Protein AF-0000000080712758 (afdb_homodimer)

Sequence (398 aa):
MLQPRDLVLRINSHVGALSRCFSRRPADCAVGLPRFTRPEKDVVVLELGSAAGCLLLLAEQCNVDLGLSVDLKIKLNAKKYPAVLVRGSALKYDAYKTTTGFAKGSKQDMTEGDDGDDHLSGCKGRAWRPYSLQDLRLQLQNFCTERNWQKFHTPRNICLALMGETGELSELFQFKDEDTCCQGLPAWSRDDRDKLSQVMLQPRDLVLRINSHVGALSRCFSRRPADCAVGLPRFTRPEKDVVVLELGSAAGCLLLLAEQCNVDLGLSVDLKIKLNAKKYPAVLVRGSALKYDAYKTTTGFAKGSKQDMTEGDDGDDHLSGCKGRAWRPYSLQDLRLQLQNFCTERNWQKFHTPRNICLALMGETGELSELFQFKDEDTCCQGLPAWSRDDRDKLSQV

Structure (mmCIF, N/CA/C/O backbone):
data_AF-0000000080712758-model_v1
#
loop_
_entity.id
_entity.type
_entity.pdbx_description
1 polymer 'Uncharacterized protein'
#
loop_
_atom_site.group_PDB
_atom_site.id
_atom_site.type_symbol
_atom_site.label_atom_id
_atom_site.label_alt_id
_atom_site.label_comp_id
_atom_site.label_asym_id
_atom_site.label_entity_id
_atom_site.label_seq_id
_atom_site.pdbx_PDB_ins_code
_atom_site.Cartn_x
_atom_site.Cartn_y
_atom_site.Cartn_z
_atom_site.occupancy
_atom_site.B_iso_or_equiv
_atom_site.auth_seq_id
_atom_site.auth_comp_id
_atom_site.auth_asym_id
_atom_site.auth_atom_id
_atom_site.pdbx_PDB_model_num
ATOM 1 N N . MET A 1 1 ? 20.578 3.084 -15.453 1 63.75 1 MET A N 1
ATOM 2 C CA . MET A 1 1 ? 19.469 2.125 -15.43 1 63.75 1 MET A CA 1
ATOM 3 C C . MET A 1 1 ? 18.875 2.018 -14.031 1 63.75 1 MET A C 1
ATOM 5 O O . MET A 1 1 ? 19.578 2.158 -13.031 1 63.75 1 MET A O 1
ATOM 9 N N . LEU A 1 2 ? 17.547 1.959 -14 1 82.44 2 LEU A N 1
ATOM 10 C CA . LEU A 1 2 ? 16.906 1.88 -12.688 1 82.44 2 LEU A CA 1
ATOM 11 C C . LEU A 1 2 ? 17.25 0.565 -12 1 82.44 2 LEU A C 1
ATOM 13 O O . LEU A 1 2 ? 17.219 -0.497 -12.625 1 82.44 2 LEU A O 1
ATOM 17 N N . GLN A 1 3 ? 17.719 0.645 -10.867 1 87.38 3 GLN A N 1
ATOM 18 C CA . GLN A 1 3 ? 18.016 -0.527 -10.047 1 87.38 3 GLN A CA 1
ATOM 19 C C . GLN A 1 3 ? 16.734 -1.153 -9.5 1 87.38 3 GLN A C 1
ATOM 21 O O . GLN A 1 3 ? 15.688 -0.503 -9.461 1 87.38 3 GLN A O 1
ATOM 26 N N . PRO A 1 4 ? 16.844 -2.428 -9.164 1 92.5 4 PRO A N 1
ATOM 27 C CA . PRO A 1 4 ? 15.648 -3.125 -8.664 1 92.5 4 PRO A CA 1
ATOM 28 C C . PRO A 1 4 ? 14.984 -2.406 -7.492 1 92.5 4 PRO A C 1
ATOM 30 O O . PRO A 1 4 ? 13.766 -2.271 -7.461 1 92.5 4 PRO A O 1
ATOM 33 N N . ARG A 1 5 ? 15.734 -1.896 -6.66 1 91.44 5 ARG A N 1
ATOM 34 C CA . ARG A 1 5 ? 15.18 -1.23 -5.484 1 91.44 5 ARG A CA 1
ATOM 35 C C . ARG A 1 5 ? 14.422 0.033 -5.875 1 91.44 5 ARG A C 1
ATOM 37 O O . ARG A 1 5 ? 13.414 0.373 -5.258 1 91.44 5 ARG A O 1
ATOM 44 N N . ASP A 1 6 ? 14.898 0.708 -6.867 1 92.56 6 ASP A N 1
ATOM 45 C CA . ASP A 1 6 ? 14.188 1.876 -7.383 1 92.56 6 ASP A CA 1
ATOM 46 C C . ASP A 1 6 ? 12.82 1.488 -7.934 1 92.56 6 ASP A C 1
ATOM 48 O O . ASP A 1 6 ? 11.836 2.207 -7.734 1 92.56 6 ASP A O 1
ATOM 52 N N . LEU A 1 7 ? 12.875 0.413 -8.586 1 95.56 7 LEU A N 1
ATOM 53 C CA . LEU A 1 7 ? 11.648 -0.042 -9.219 1 95.56 7 LEU A CA 1
ATOM 54 C C . LEU A 1 7 ? 10.617 -0.462 -8.172 1 95.56 7 LEU A C 1
ATOM 56 O O . LEU A 1 7 ? 9.414 -0.27 -8.367 1 95.56 7 LEU A O 1
ATOM 60 N N . VAL A 1 8 ? 11.078 -1.025 -7.059 1 96.81 8 VAL A N 1
ATOM 61 C CA . VAL A 1 8 ? 10.18 -1.385 -5.969 1 96.81 8 VAL A CA 1
ATOM 62 C C . VAL A 1 8 ? 9.508 -0.128 -5.418 1 96.81 8 VAL A C 1
ATOM 64 O O . VAL A 1 8 ? 8.297 -0.108 -5.195 1 96.81 8 VAL A O 1
ATOM 67 N N . LEU A 1 9 ? 10.258 0.922 -5.23 1 96.56 9 LEU A N 1
ATOM 68 C CA . LEU A 1 9 ? 9.695 2.186 -4.766 1 96.56 9 LEU A CA 1
ATOM 69 C C . LEU A 1 9 ? 8.695 2.74 -5.781 1 96.56 9 LEU A C 1
ATOM 71 O O . LEU A 1 9 ? 7.641 3.254 -5.406 1 96.56 9 LEU A O 1
ATOM 75 N N . ARG A 1 10 ? 9.023 2.598 -7.039 1 97.19 10 ARG A N 1
ATOM 76 C CA . ARG A 1 10 ? 8.148 3.098 -8.086 1 97.19 10 ARG A CA 1
ATOM 77 C C . ARG A 1 10 ? 6.832 2.32 -8.117 1 97.19 10 ARG A C 1
ATOM 79 O O . ARG A 1 10 ? 5.762 2.908 -8.266 1 97.19 10 ARG A O 1
ATOM 86 N N . ILE A 1 11 ? 6.938 1.064 -8.016 1 98.5 11 ILE A N 1
ATOM 87 C CA . ILE A 1 11 ? 5.734 0.242 -7.965 1 98.5 11 ILE A CA 1
ATOM 88 C C . ILE A 1 11 ? 4.863 0.673 -6.785 1 98.5 11 ILE A C 1
ATOM 90 O O . ILE A 1 11 ? 3.654 0.871 -6.941 1 98.5 11 ILE A O 1
ATOM 94 N N . ASN A 1 12 ? 5.445 0.829 -5.613 1 98.44 12 ASN A N 1
ATOM 95 C CA . ASN A 1 12 ? 4.703 1.278 -4.441 1 98.44 12 ASN A CA 1
ATOM 96 C C . ASN A 1 12 ? 4.047 2.635 -4.68 1 98.44 12 ASN A C 1
ATOM 98 O O . ASN A 1 12 ? 2.943 2.891 -4.191 1 98.44 12 ASN A O 1
ATOM 102 N N . SER A 1 13 ? 4.758 3.502 -5.395 1 98.38 13 SER A N 1
ATOM 103 C CA . SER A 1 13 ? 4.195 4.809 -5.711 1 98.38 13 SER A CA 1
ATOM 104 C C . SER A 1 13 ? 2.924 4.676 -6.547 1 98.38 13 SER A C 1
ATOM 106 O O . SER A 1 13 ? 1.899 5.285 -6.23 1 98.38 13 SER A O 1
ATOM 108 N N . HIS A 1 14 ? 2.967 3.852 -7.539 1 98.62 14 HIS A N 1
ATOM 109 C CA . HIS A 1 14 ? 1.814 3.684 -8.414 1 98.62 14 HIS A CA 1
ATOM 110 C C . HIS A 1 14 ? 0.678 2.963 -7.699 1 98.62 14 HIS A C 1
ATOM 112 O O . HIS A 1 14 ? -0.492 3.316 -7.867 1 98.62 14 HIS A O 1
ATOM 118 N N . VAL A 1 15 ? 0.99 1.984 -6.949 1 98.38 15 VAL A N 1
ATOM 119 C CA . VAL A 1 15 ? -0.03 1.246 -6.211 1 98.38 15 VAL A CA 1
ATOM 120 C C . VAL A 1 15 ? -0.644 2.145 -5.141 1 98.38 15 VAL A C 1
ATOM 122 O O . VAL A 1 15 ? -1.845 2.066 -4.867 1 98.38 15 VAL A O 1
ATOM 125 N N . GLY A 1 16 ? 0.189 2.938 -4.539 1 97.94 16 GLY A N 1
ATOM 126 C CA . GLY A 1 16 ? -0.341 3.936 -3.625 1 97.94 16 GLY A CA 1
ATOM 127 C C . GLY A 1 16 ? -1.329 4.883 -4.281 1 97.94 16 GLY A C 1
ATOM 128 O O . GLY A 1 16 ? -2.373 5.195 -3.705 1 97.94 16 GLY A O 1
ATOM 129 N N . ALA A 1 17 ? -0.993 5.375 -5.441 1 97.12 17 ALA A N 1
ATOM 130 C CA . ALA A 1 17 ? -1.898 6.246 -6.188 1 97.12 17 ALA A CA 1
ATOM 131 C C . ALA A 1 17 ? -3.217 5.539 -6.488 1 97.12 17 ALA A C 1
ATOM 133 O O . ALA A 1 17 ? -4.285 6.148 -6.414 1 97.12 17 ALA A O 1
ATOM 134 N N . LEU A 1 18 ? -3.164 4.293 -6.812 1 96.44 18 LEU A N 1
ATOM 135 C CA . LEU A 1 18 ? -4.367 3.498 -7.031 1 96.44 18 LEU A CA 1
ATOM 136 C C . LEU A 1 18 ? -5.219 3.441 -5.77 1 96.44 18 LEU A C 1
ATOM 138 O O . LEU A 1 18 ? -6.438 3.617 -5.828 1 96.44 18 LEU A O 1
ATOM 142 N N . SER A 1 19 ? -4.562 3.193 -4.668 1 95.81 19 SER A N 1
ATOM 143 C CA . SER A 1 19 ? -5.273 3.082 -3.4 1 95.81 19 SER A CA 1
ATOM 144 C C . SER A 1 19 ? -5.992 4.383 -3.053 1 95.81 19 SER A C 1
ATOM 146 O O . SER A 1 19 ? -7.09 4.359 -2.49 1 95.81 19 SER A O 1
ATOM 148 N N . ARG A 1 20 ? -5.367 5.5 -3.373 1 93.06 20 ARG A N 1
ATOM 149 C CA . ARG A 1 20 ? -5.98 6.797 -3.121 1 93.06 20 ARG A CA 1
ATOM 150 C C . ARG A 1 20 ? -7.289 6.945 -3.891 1 93.06 20 ARG A C 1
ATOM 152 O O . ARG A 1 20 ? -8.242 7.547 -3.395 1 93.06 20 ARG A O 1
ATOM 159 N N . CYS A 1 21 ? -7.336 6.406 -5.059 1 91.69 21 CYS A N 1
ATOM 160 C CA . CYS A 1 21 ? -8.547 6.473 -5.863 1 91.69 21 CYS A CA 1
ATOM 161 C C . CYS A 1 21 ? -9.703 5.75 -5.176 1 91.69 21 CYS A C 1
ATOM 163 O O . CYS A 1 21 ? -10.844 6.207 -5.227 1 91.69 21 CYS A O 1
ATOM 165 N N . PHE A 1 22 ? -9.367 4.699 -4.508 1 91.38 22 PHE A N 1
ATOM 166 C CA . PHE A 1 22 ? -10.414 3.857 -3.934 1 91.38 22 PHE A CA 1
ATOM 167 C C . PHE A 1 22 ? -10.734 4.289 -2.508 1 91.38 22 PHE A C 1
ATOM 169 O O . PHE A 1 22 ? -11.797 3.971 -1.981 1 91.38 22 PHE A O 1
ATOM 176 N N . SER A 1 23 ? -9.844 5.016 -1.856 1 88.12 23 SER A N 1
ATOM 177 C CA . SER A 1 23 ? -10.039 5.387 -0.459 1 88.12 23 SER A CA 1
ATOM 178 C C . SER A 1 23 ? -11.211 6.352 -0.301 1 88.12 23 SER A C 1
ATOM 180 O O . SER A 1 23 ? -11.836 6.406 0.76 1 88.12 23 SER A O 1
ATOM 182 N N . ARG A 1 24 ? -11.578 7.039 -1.271 1 79.75 24 ARG A N 1
ATOM 183 C CA . ARG A 1 24 ? -12.602 8.07 -1.187 1 79.75 24 ARG A CA 1
ATOM 184 C C . ARG A 1 24 ? -13.922 7.586 -1.783 1 79.75 24 ARG A C 1
ATOM 186 O O . ARG A 1 24 ? -14.828 8.383 -2.037 1 79.75 24 ARG A O 1
ATOM 193 N N . ARG A 1 25 ? -14.008 6.344 -2.047 1 81 25 ARG A N 1
ATOM 194 C CA . ARG A 1 25 ? -15.18 5.793 -2.713 1 81 25 ARG A CA 1
ATOM 195 C C . ARG A 1 25 ? -15.898 4.789 -1.813 1 81 25 ARG A C 1
ATOM 197 O O . ARG A 1 25 ? -15.32 4.285 -0.852 1 81 25 ARG A O 1
ATOM 204 N N . PRO A 1 26 ? -17.172 4.613 -2.207 1 72.69 26 PRO A N 1
ATOM 205 C CA . PRO A 1 26 ? -17.922 3.623 -1.421 1 72.69 26 PRO A CA 1
ATOM 206 C C . PRO A 1 26 ? -17.25 2.25 -1.42 1 72.69 26 PRO A C 1
ATOM 208 O O . PRO A 1 26 ? -16.516 1.919 -2.348 1 72.69 26 PRO A O 1
ATOM 211 N N . ALA A 1 27 ? -17.547 1.502 -0.381 1 70.25 27 ALA A N 1
ATOM 212 C CA . ALA A 1 27 ? -16.953 0.187 -0.172 1 70.25 27 ALA A CA 1
ATOM 213 C C . ALA A 1 27 ? -17.297 -0.76 -1.319 1 70.25 27 ALA A C 1
ATOM 215 O O . ALA A 1 27 ? -16.531 -1.673 -1.629 1 70.25 27 ALA A O 1
ATOM 216 N N . ASP A 1 28 ? -18.344 -0.404 -1.941 1 74.62 28 ASP A N 1
ATOM 217 C CA . ASP A 1 28 ? -18.812 -1.323 -2.975 1 74.62 28 ASP A CA 1
ATOM 218 C C . ASP A 1 28 ? -18.422 -0.828 -4.367 1 74.62 28 ASP A C 1
ATOM 220 O O . ASP A 1 28 ? -19.281 -0.631 -5.223 1 74.62 28 ASP A O 1
ATOM 224 N N . CYS A 1 29 ? -17.25 -0.748 -4.562 1 84.06 29 CYS A N 1
ATOM 225 C CA . CYS A 1 29 ? -16.812 -0.431 -5.918 1 84.06 29 CYS A CA 1
ATOM 226 C C . CYS A 1 29 ? -17.031 -1.615 -6.852 1 84.06 29 CYS A C 1
ATOM 228 O O . CYS A 1 29 ? -16.328 -2.615 -6.773 1 84.06 29 CYS A O 1
ATOM 230 N N . ALA A 1 30 ? -17.969 -1.51 -7.715 1 88.62 30 ALA A N 1
ATOM 231 C CA . ALA A 1 30 ? -18.359 -2.59 -8.625 1 88.62 30 ALA A CA 1
ATOM 232 C C . ALA A 1 30 ? -17.375 -2.684 -9.797 1 88.62 30 ALA A C 1
ATOM 234 O O . ALA A 1 30 ? -16.719 -1.702 -10.141 1 88.62 30 ALA A O 1
ATOM 235 N N . VAL A 1 31 ? -17.328 -3.926 -10.367 1 91.69 31 VAL A N 1
ATOM 236 C CA . VAL A 1 31 ? -16.531 -4.164 -11.57 1 91.69 31 VAL A CA 1
ATOM 237 C C . VAL A 1 31 ? -16.922 -3.158 -12.656 1 91.69 31 VAL A C 1
ATOM 239 O O . VAL A 1 31 ? -18.109 -2.889 -12.859 1 91.69 31 VAL A O 1
ATOM 242 N N . GLY A 1 32 ? -15.906 -2.598 -13.227 1 92.25 32 GLY A N 1
ATOM 243 C CA . GLY A 1 32 ? -16.125 -1.585 -14.25 1 92.25 32 GLY A CA 1
ATOM 244 C C . GLY A 1 32 ? -16.156 -0.175 -13.695 1 92.25 32 GLY A C 1
ATOM 245 O O . GLY A 1 32 ? -16.156 0.798 -14.445 1 92.25 32 GLY A O 1
ATOM 246 N N . LEU A 1 33 ? -16.297 0.002 -12.484 1 93.88 33 LEU A N 1
ATOM 247 C CA . LEU A 1 33 ? -16.203 1.261 -11.758 1 93.88 33 LEU A CA 1
ATOM 248 C C . LEU A 1 33 ? -17.25 2.256 -12.25 1 93.88 33 LEU A C 1
ATOM 250 O O . LEU A 1 33 ? -16.922 3.398 -12.578 1 93.88 33 LEU A O 1
ATOM 254 N N . PRO A 1 34 ? -18.469 1.878 -12.273 1 91.69 34 PRO A N 1
ATOM 255 C CA . PRO A 1 34 ? -19.5 2.748 -12.844 1 91.69 34 PRO A CA 1
ATOM 256 C C . PRO A 1 34 ? -19.672 4.055 -12.062 1 91.69 34 PRO A C 1
ATOM 258 O O . PRO A 1 34 ? -20.156 5.047 -12.617 1 91.69 34 PRO A O 1
ATOM 261 N N . ARG A 1 35 ? -19.266 4.184 -10.836 1 87.94 35 ARG A N 1
ATOM 262 C CA . ARG A 1 35 ? -19.469 5.383 -10.023 1 87.94 35 ARG A CA 1
ATOM 263 C C . ARG A 1 35 ? -18.25 6.297 -10.102 1 87.94 35 ARG A C 1
ATOM 265 O O . ARG A 1 35 ? -18.203 7.332 -9.43 1 87.94 35 ARG A O 1
ATOM 272 N N . PHE A 1 36 ? -17.281 5.926 -10.82 1 91.38 36 PHE A N 1
ATOM 273 C CA . PHE A 1 36 ? -16.125 6.77 -11.07 1 91.38 36 PHE A CA 1
ATOM 274 C C . PHE A 1 36 ? -16.375 7.699 -12.258 1 91.38 36 PHE A C 1
ATOM 276 O O . PHE A 1 36 ? -16.969 7.285 -13.258 1 91.38 36 PHE A O 1
ATOM 283 N N . THR A 1 37 ? -15.883 8.914 -12.062 1 90.5 37 THR A N 1
ATOM 284 C CA . THR A 1 37 ? -15.906 9.828 -13.195 1 90.5 37 THR A CA 1
ATOM 285 C C . THR A 1 37 ? -14.875 9.414 -14.242 1 90.5 37 THR A C 1
ATOM 287 O O . THR A 1 37 ? -14.008 8.578 -13.969 1 90.5 37 THR A O 1
ATOM 290 N N . ARG A 1 38 ? -14.977 9.977 -15.445 1 94.31 38 ARG A N 1
ATOM 291 C CA . ARG A 1 38 ? -14.039 9.648 -16.516 1 94.31 38 ARG A CA 1
ATOM 292 C C . ARG A 1 38 ? -12.609 10 -16.109 1 94.31 38 ARG A C 1
ATOM 294 O O . ARG A 1 38 ? -11.695 9.18 -16.25 1 94.31 38 ARG A O 1
ATOM 301 N N . PRO A 1 39 ? -12.352 11.195 -15.516 1 92.25 39 PRO A N 1
ATOM 302 C CA . PRO A 1 39 ? -10.984 11.5 -15.086 1 92.25 39 PRO A CA 1
ATOM 303 C C . PRO A 1 39 ? -10.469 10.539 -14.016 1 92.25 39 PRO A C 1
ATOM 305 O O . PRO A 1 39 ? -9.297 10.172 -14.023 1 92.25 39 PRO A O 1
ATOM 308 N N . GLU A 1 40 ? -11.305 10.141 -13.164 1 90.19 40 GLU A N 1
ATOM 309 C CA . GLU A 1 40 ? -10.906 9.172 -12.141 1 90.19 40 GLU A CA 1
ATOM 310 C C . GLU A 1 40 ? -10.539 7.832 -12.766 1 90.19 40 GLU A C 1
ATOM 312 O O . GLU A 1 40 ? -9.547 7.211 -12.367 1 90.19 40 GLU A O 1
ATOM 317 N N . LYS A 1 41 ? -11.32 7.398 -13.695 1 94.81 41 LYS A N 1
ATOM 318 C CA . LYS A 1 41 ? -11.031 6.156 -14.406 1 94.81 41 LYS A CA 1
ATOM 319 C C . LYS A 1 41 ? -9.711 6.25 -15.164 1 94.81 41 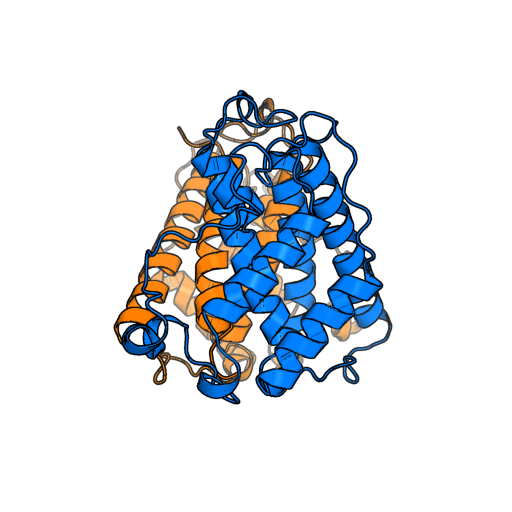LYS A C 1
ATOM 321 O O . LYS A 1 41 ? -8.945 5.281 -15.227 1 94.81 41 LYS A O 1
ATOM 326 N N . ASP A 1 42 ? -9.469 7.383 -15.719 1 96.44 42 ASP A N 1
ATOM 327 C CA . ASP A 1 42 ? -8.211 7.586 -16.422 1 96.44 42 ASP A CA 1
ATOM 328 C C . ASP A 1 42 ? -7.016 7.406 -15.492 1 96.44 42 ASP A C 1
ATOM 330 O O . ASP A 1 42 ? -6 6.82 -15.875 1 96.44 42 ASP A O 1
ATOM 334 N N . VAL A 1 43 ? -7.145 7.926 -14.305 1 95.25 43 VAL A N 1
ATOM 335 C CA . VAL A 1 43 ? -6.074 7.766 -13.32 1 95.25 43 VAL A CA 1
ATOM 336 C C . VAL A 1 43 ? -5.863 6.285 -13.023 1 95.25 43 VAL A C 1
ATOM 338 O O . VAL A 1 43 ? -4.727 5.812 -12.961 1 95.25 43 VAL A O 1
ATOM 341 N N . VAL A 1 44 ? -6.949 5.559 -12.844 1 96.62 44 VAL A N 1
ATOM 342 C CA . VAL A 1 44 ? -6.863 4.133 -12.547 1 96.62 44 VAL A CA 1
ATOM 343 C C . VAL A 1 44 ? -6.145 3.412 -13.68 1 96.62 44 VAL A C 1
ATOM 345 O O . VAL A 1 44 ? -5.23 2.617 -13.438 1 96.62 44 VAL A O 1
ATOM 348 N N . VAL A 1 45 ? -6.512 3.711 -14.914 1 97.38 45 VAL A N 1
ATOM 349 C CA . VAL A 1 45 ? -5.926 3.076 -16.094 1 97.38 45 VAL A CA 1
ATOM 350 C C . VAL A 1 45 ? -4.434 3.395 -16.156 1 97.38 45 VAL A C 1
ATOM 352 O O . VAL A 1 45 ? -3.609 2.5 -16.359 1 97.38 45 VAL A O 1
ATOM 355 N N . LEU A 1 46 ? -4.086 4.621 -15.945 1 98.06 46 LEU A N 1
ATOM 356 C CA . LEU A 1 46 ? -2.697 5.055 -16.047 1 98.06 46 LEU A CA 1
ATOM 357 C C . LEU A 1 46 ? -1.848 4.41 -14.953 1 98.06 46 LEU A C 1
ATOM 359 O O . LEU A 1 46 ? -0.739 3.939 -15.219 1 98.06 46 LEU A O 1
ATOM 363 N N . GLU A 1 47 ? -2.396 4.398 -13.758 1 98.19 47 GLU A N 1
ATOM 364 C CA . GLU A 1 47 ? -1.628 3.838 -12.648 1 98.19 47 GLU A CA 1
ATOM 365 C C . GLU A 1 47 ? -1.486 2.324 -12.781 1 98.19 47 GLU A C 1
ATOM 367 O O . GLU A 1 47 ? -0.44 1.762 -12.453 1 98.19 47 GLU A O 1
ATOM 372 N N . LEU A 1 48 ? -2.525 1.648 -13.25 1 97.94 48 LEU A N 1
ATOM 373 C CA . LEU A 1 48 ? -2.42 0.217 -13.516 1 97.94 48 LEU A CA 1
ATOM 374 C C . LEU A 1 48 ? -1.342 -0.067 -14.555 1 97.94 48 LEU A C 1
ATOM 376 O O . LEU A 1 48 ? -0.506 -0.953 -14.359 1 97.94 48 LEU A O 1
ATOM 380 N N . GLY A 1 49 ? -1.387 0.707 -15.617 1 98.31 49 GLY A N 1
ATOM 381 C CA . GLY A 1 49 ? -0.377 0.547 -16.641 1 98.31 49 GLY A CA 1
ATOM 382 C C . GLY A 1 49 ? 1.031 0.818 -16.156 1 98.31 49 GLY A C 1
ATOM 383 O O . GLY A 1 49 ? 1.961 0.074 -16.469 1 98.31 49 GLY A O 1
ATOM 384 N N . SER A 1 50 ? 1.209 1.824 -15.422 1 98.38 50 SER A N 1
ATOM 385 C CA . SER A 1 50 ? 2.521 2.191 -14.898 1 98.38 50 SER A CA 1
ATOM 386 C C . SER A 1 50 ? 3.039 1.141 -13.922 1 98.38 50 SER A C 1
ATOM 388 O O . SER A 1 50 ? 4.211 0.764 -13.977 1 98.38 50 SER A O 1
ATOM 390 N N . ALA A 1 51 ? 2.168 0.679 -13.039 1 98.12 51 ALA A N 1
ATOM 391 C CA . ALA A 1 51 ? 2.564 -0.36 -12.094 1 98.12 51 ALA A CA 1
ATOM 392 C C . ALA A 1 51 ? 2.982 -1.635 -12.82 1 98.12 51 ALA A C 1
ATOM 394 O O . ALA A 1 51 ? 4.012 -2.23 -12.5 1 98.12 51 ALA A O 1
ATOM 395 N N . ALA A 1 52 ? 2.199 -2.025 -13.82 1 98.06 52 ALA A N 1
ATOM 396 C CA . ALA A 1 52 ? 2.521 -3.215 -14.602 1 98.06 52 ALA A CA 1
ATOM 397 C C . ALA A 1 52 ? 3.842 -3.039 -15.344 1 98.06 52 ALA A C 1
ATOM 399 O O . ALA A 1 52 ? 4.648 -3.969 -15.414 1 98.06 52 ALA A O 1
ATOM 400 N N . GLY A 1 53 ? 3.982 -1.855 -15.922 1 97.88 53 GLY A N 1
ATOM 401 C CA . GLY A 1 53 ? 5.242 -1.582 -16.594 1 97.88 53 GLY A CA 1
ATOM 402 C C . GLY A 1 53 ? 6.445 -1.685 -15.672 1 97.88 53 GLY A C 1
ATOM 403 O O . GLY A 1 53 ? 7.453 -2.299 -16.031 1 97.88 53 GLY A O 1
ATOM 404 N N . CYS A 1 54 ? 6.32 -1.139 -14.516 1 97.88 54 CYS A N 1
ATOM 405 C CA . CYS A 1 54 ? 7.41 -1.214 -13.547 1 97.88 54 CYS A CA 1
ATOM 406 C C . CYS A 1 54 ? 7.66 -2.656 -13.117 1 97.88 54 CYS A C 1
ATOM 408 O O . CYS A 1 54 ? 8.805 -3.055 -12.914 1 97.88 54 CYS A O 1
ATOM 410 N N . LEU A 1 55 ? 6.637 -3.379 -12.961 1 97.44 55 LEU A N 1
ATOM 411 C CA . LEU A 1 55 ? 6.773 -4.781 -12.578 1 97.44 55 LEU A CA 1
ATOM 412 C C . LEU A 1 55 ? 7.523 -5.562 -13.656 1 97.44 55 LEU A C 1
ATOM 414 O O . LEU A 1 55 ? 8.375 -6.398 -13.336 1 97.44 55 LEU A O 1
ATOM 418 N N . LEU A 1 56 ? 7.207 -5.293 -14.875 1 95.88 56 LEU A N 1
ATOM 419 C CA . LEU A 1 56 ? 7.895 -5.953 -15.984 1 95.88 56 LEU A CA 1
ATOM 420 C C . LEU A 1 56 ? 9.383 -5.609 -15.977 1 95.88 56 LEU A C 1
ATOM 422 O O . LEU A 1 56 ? 10.227 -6.484 -16.172 1 95.88 56 LEU A O 1
ATOM 426 N N . LEU A 1 57 ? 9.656 -4.348 -15.766 1 95.75 57 LEU A N 1
ATOM 427 C CA . LEU A 1 57 ? 11.055 -3.922 -15.695 1 95.75 57 LEU A CA 1
ATOM 428 C C . LEU A 1 57 ? 11.758 -4.566 -14.508 1 95.75 57 LEU A C 1
ATOM 430 O O . LEU A 1 57 ? 12.906 -4.996 -14.625 1 95.75 57 LEU A O 1
ATOM 434 N N . LEU A 1 58 ? 11.07 -4.652 -13.406 1 95.56 58 LEU A N 1
ATOM 435 C CA . LEU A 1 58 ? 11.656 -5.281 -12.227 1 95.56 58 LEU A CA 1
ATOM 436 C C . LEU A 1 58 ? 11.977 -6.75 -12.5 1 95.56 58 LEU A C 1
ATOM 438 O O . LEU A 1 58 ? 13.055 -7.227 -12.148 1 95.56 58 LEU A O 1
ATOM 442 N N . ALA A 1 59 ? 10.992 -7.406 -13.055 1 93.56 59 ALA A N 1
ATOM 443 C CA . ALA A 1 59 ? 11.211 -8.812 -13.383 1 93.56 59 ALA A CA 1
ATOM 444 C C . ALA A 1 59 ? 12.43 -8.977 -14.281 1 93.56 59 ALA A C 1
ATOM 446 O O . ALA A 1 59 ? 13.242 -9.883 -14.07 1 93.56 59 ALA A O 1
ATOM 447 N N . GLU A 1 60 ? 12.531 -8.117 -15.234 1 91.38 60 GLU A N 1
ATOM 448 C CA . GLU A 1 60 ? 13.688 -8.148 -16.125 1 91.38 60 GLU A CA 1
ATOM 449 C C . GLU A 1 60 ? 14.984 -7.934 -15.359 1 91.38 60 GLU A C 1
ATOM 451 O O . GLU A 1 60 ? 15.953 -8.68 -15.539 1 91.38 60 GLU A O 1
ATOM 456 N N . GLN A 1 61 ? 14.992 -6.961 -14.516 1 91.31 61 GLN A N 1
ATOM 457 C CA . GLN A 1 61 ? 16.188 -6.629 -13.758 1 91.31 61 GLN A CA 1
ATOM 458 C C . GLN A 1 61 ? 16.547 -7.738 -12.773 1 91.31 61 GLN A C 1
ATOM 460 O O . GLN A 1 61 ? 17.719 -7.926 -12.445 1 91.31 61 GLN A O 1
ATOM 465 N N . CYS A 1 62 ? 15.617 -8.5 -12.375 1 91.06 62 CYS A N 1
ATOM 466 C CA . CYS A 1 62 ? 15.836 -9.531 -11.367 1 91.06 62 CYS A CA 1
ATOM 467 C C . CYS A 1 62 ? 16 -10.898 -12.023 1 91.06 62 CYS A C 1
ATOM 469 O O . CYS A 1 62 ? 16.219 -11.898 -11.336 1 91.06 62 CYS A O 1
ATOM 471 N N . ASN A 1 63 ? 15.867 -10.945 -13.297 1 88.62 63 ASN A N 1
ATOM 472 C CA . ASN A 1 63 ? 15.953 -12.195 -14.047 1 88.62 63 ASN A CA 1
ATOM 473 C C . ASN A 1 63 ? 14.859 -13.18 -13.633 1 88.62 63 ASN A C 1
ATOM 475 O O . ASN A 1 63 ? 15.148 -14.344 -13.352 1 88.62 63 ASN A O 1
ATOM 479 N N . VAL A 1 64 ? 13.727 -12.695 -13.594 1 90.19 64 VAL A N 1
ATOM 480 C CA . VAL A 1 64 ? 12.547 -13.5 -13.281 1 90.19 64 VAL A CA 1
ATOM 481 C C . VAL A 1 64 ? 11.633 -13.562 -14.508 1 90.19 64 VAL A C 1
ATOM 483 O O . VAL A 1 64 ? 11.258 -12.523 -15.062 1 90.19 64 VAL A O 1
ATOM 486 N N . ASP A 1 65 ? 11.391 -14.703 -14.945 1 89.81 65 ASP A N 1
ATOM 487 C CA . ASP A 1 65 ? 10.359 -14.898 -15.953 1 89.81 65 ASP A CA 1
ATOM 488 C C . ASP A 1 65 ? 8.969 -14.703 -15.359 1 89.81 65 ASP A C 1
ATOM 490 O O . ASP A 1 65 ? 8.43 -15.609 -14.711 1 89.81 65 ASP A O 1
ATOM 494 N N . LEU A 1 66 ? 8.398 -13.586 -15.648 1 92.44 66 LEU A N 1
ATOM 495 C CA . LEU A 1 66 ? 7.176 -13.18 -14.969 1 92.44 66 LEU A CA 1
ATOM 496 C C . LEU A 1 66 ? 6.004 -14.07 -15.375 1 92.44 66 LEU A C 1
ATOM 498 O O . LEU A 1 66 ? 5.188 -14.445 -14.531 1 92.44 66 LEU A O 1
ATOM 502 N N . GLY A 1 67 ? 5.883 -14.375 -16.688 1 92.19 67 GLY A N 1
ATOM 503 C CA . GLY A 1 67 ? 4.816 -15.266 -17.109 1 92.19 67 GLY A CA 1
ATOM 504 C C . GLY A 1 67 ? 4.867 -16.625 -16.453 1 92.19 67 GLY A C 1
ATOM 505 O O . GLY A 1 67 ? 3.84 -17.141 -16 1 92.19 67 GLY A O 1
ATOM 506 N N . LEU A 1 68 ? 6.023 -17.156 -16.391 1 90.12 68 LEU A N 1
ATOM 507 C CA . LEU A 1 68 ? 6.207 -18.438 -15.727 1 90.12 68 LEU A CA 1
ATOM 508 C C . LEU A 1 68 ? 5.859 -18.344 -14.25 1 90.12 68 LEU A C 1
ATOM 510 O O . LEU A 1 68 ? 5.223 -19.234 -13.695 1 90.12 68 LEU A O 1
ATOM 514 N N . SER A 1 69 ? 6.309 -17.281 -13.641 1 92.38 69 SER A N 1
ATOM 515 C CA . SER A 1 69 ? 6.035 -17.078 -12.219 1 92.38 69 SER A CA 1
ATOM 516 C C . SER A 1 69 ? 4.535 -17.062 -11.945 1 92.38 69 SER A C 1
ATOM 518 O O . SER A 1 69 ? 4.066 -17.688 -10.992 1 92.38 69 SER A O 1
ATOM 520 N N . VAL A 1 70 ? 3.752 -16.359 -12.703 1 94.25 70 VAL A N 1
ATOM 521 C CA . VAL A 1 70 ? 2.307 -16.266 -12.531 1 94.25 70 VAL A CA 1
ATOM 522 C C . VAL A 1 70 ? 1.671 -17.641 -12.734 1 94.25 70 VAL A C 1
ATOM 524 O O . VAL A 1 70 ? 0.837 -18.062 -11.93 1 94.25 70 VAL A O 1
ATOM 527 N N . ASP A 1 71 ? 2.104 -18.281 -13.773 1 92.31 71 ASP A N 1
ATOM 528 C CA . ASP A 1 71 ? 1.562 -19.594 -14.086 1 92.31 71 ASP A CA 1
ATOM 529 C C . ASP A 1 71 ? 1.791 -20.562 -12.922 1 92.31 71 ASP A C 1
ATOM 531 O O . ASP A 1 71 ? 0.859 -21.234 -12.477 1 92.31 71 ASP A O 1
ATOM 535 N N . LEU A 1 72 ? 3.016 -20.609 -12.477 1 90.69 72 LEU A N 1
ATOM 536 C CA . LEU A 1 72 ? 3.363 -21.531 -11.391 1 90.69 72 LEU A CA 1
ATOM 537 C C . LEU A 1 72 ? 2.635 -21.141 -10.109 1 90.69 72 LEU A C 1
ATOM 539 O O . LEU A 1 72 ? 2.248 -22.016 -9.328 1 90.69 72 LEU A O 1
ATOM 543 N N . LYS A 1 73 ? 2.428 -19.875 -9.898 1 93.56 73 LYS A N 1
ATOM 544 C CA . LYS A 1 73 ? 1.694 -19.453 -8.711 1 93.56 73 LYS A CA 1
ATOM 545 C C . LYS A 1 73 ? 0.238 -19.891 -8.766 1 93.56 73 LYS A C 1
ATOM 547 O O . LYS A 1 73 ? -0.331 -20.312 -7.754 1 93.56 73 LYS A O 1
ATOM 552 N N . ILE A 1 74 ? -0.375 -19.75 -9.891 1 94.56 74 ILE A N 1
ATOM 553 C CA . ILE A 1 74 ? -1.751 -20.203 -10.07 1 94.56 74 ILE A CA 1
ATOM 554 C C . ILE A 1 74 ? -1.845 -21.703 -9.781 1 94.56 74 ILE A C 1
ATOM 556 O O . ILE A 1 74 ? -2.75 -22.141 -9.07 1 94.56 74 ILE A O 1
ATOM 560 N N . LYS A 1 75 ? -0.891 -22.453 -10.305 1 92.94 75 LYS A N 1
ATOM 561 C CA . LYS A 1 75 ? -0.871 -23.891 -10.086 1 92.94 75 LYS A CA 1
ATOM 562 C C . LYS A 1 75 ? -0.667 -24.234 -8.617 1 92.94 75 LYS A C 1
ATOM 564 O O . LYS A 1 75 ? -1.326 -25.125 -8.078 1 92.94 75 LYS A O 1
ATOM 569 N N . LEU A 1 76 ? 0.222 -23.562 -8 1 92.44 76 LEU A N 1
ATOM 570 C CA . LEU A 1 76 ? 0.445 -23.766 -6.574 1 92.44 76 LEU A CA 1
ATOM 571 C C . LEU A 1 76 ? -0.817 -23.453 -5.781 1 92.44 76 LEU A C 1
ATOM 573 O O . LEU A 1 76 ? -1.196 -24.203 -4.883 1 92.44 76 LEU A O 1
ATOM 577 N N . ASN A 1 77 ? -1.491 -22.328 -6.086 1 94.56 77 ASN A N 1
ATOM 578 C CA . ASN A 1 77 ? -2.715 -21.953 -5.391 1 94.56 77 ASN A CA 1
ATOM 579 C C . ASN A 1 77 ? -3.83 -22.969 -5.621 1 94.56 77 ASN A C 1
ATOM 581 O O . ASN A 1 77 ? -4.66 -23.188 -4.738 1 94.56 77 ASN A O 1
ATOM 585 N N . ALA A 1 78 ? -3.801 -23.531 -6.781 1 95.19 78 ALA A N 1
ATOM 586 C CA . ALA A 1 78 ? -4.801 -24.562 -7.055 1 95.19 78 ALA A CA 1
ATOM 587 C C . ALA A 1 78 ? -4.641 -25.75 -6.105 1 95.19 78 ALA A C 1
ATOM 589 O O . ALA A 1 78 ? -5.625 -26.391 -5.723 1 95.19 78 ALA A O 1
ATOM 590 N N . LYS A 1 79 ? -3.42 -26 -5.734 1 93.62 79 LYS A N 1
ATOM 591 C CA . LYS A 1 79 ? -3.158 -27.062 -4.773 1 93.62 79 LYS A CA 1
ATOM 592 C C . LYS A 1 79 ? -3.561 -26.641 -3.361 1 93.62 79 LYS A C 1
ATOM 594 O O . LYS A 1 79 ? -4.117 -27.438 -2.605 1 93.62 79 LYS A O 1
ATOM 599 N N . LYS A 1 80 ? -3.348 -25.438 -3.037 1 93.81 80 LYS A N 1
ATOM 600 C CA . LYS A 1 80 ? -3.678 -24.906 -1.72 1 93.81 80 LYS A CA 1
ATOM 601 C C . LYS A 1 80 ? -5.188 -24.75 -1.552 1 93.81 80 LYS A C 1
ATOM 603 O O . LYS A 1 80 ? -5.711 -24.906 -0.446 1 93.81 80 LYS A O 1
ATOM 608 N N . TYR A 1 81 ? -5.809 -24.406 -2.664 1 96.19 81 TYR A N 1
ATOM 609 C CA . TYR A 1 81 ? -7.234 -24.094 -2.668 1 96.19 81 TYR A CA 1
ATOM 610 C C . TYR A 1 81 ? -7.977 -24.938 -3.691 1 96.19 81 TYR A C 1
ATOM 612 O O . TYR A 1 81 ? -8.523 -24.422 -4.664 1 96.19 81 TYR A O 1
ATOM 620 N N . PRO A 1 82 ? -8.141 -26.156 -3.389 1 96.88 82 PRO A N 1
ATOM 621 C CA . PRO A 1 82 ? -8.906 -26.984 -4.316 1 96.88 82 PRO A CA 1
ATOM 622 C C . PRO A 1 82 ? -10.352 -26.5 -4.469 1 96.88 82 PRO A C 1
ATOM 624 O O . PRO A 1 82 ? -11.039 -26.281 -3.473 1 96.88 82 PRO A O 1
ATOM 627 N N . ALA A 1 83 ? -10.758 -26.438 -5.715 1 97 83 ALA A N 1
ATOM 628 C CA . ALA A 1 83 ? -12.047 -25.828 -6.031 1 97 83 ALA A CA 1
ATOM 629 C C . ALA A 1 83 ? -13.18 -26.516 -5.273 1 97 83 ALA A C 1
ATOM 631 O O . ALA A 1 83 ? -14.062 -25.859 -4.73 1 97 83 ALA A O 1
ATOM 632 N N . VAL A 1 84 ? -13.133 -27.781 -5.191 1 96.19 84 VAL A N 1
ATOM 633 C CA . VAL A 1 84 ? -14.211 -28.562 -4.594 1 96.19 84 VAL A CA 1
ATOM 634 C C . VAL A 1 84 ? -14.297 -28.266 -3.1 1 96.19 84 VAL A C 1
ATOM 636 O O . VAL A 1 84 ? -15.383 -28.266 -2.521 1 96.19 84 VAL A O 1
ATOM 639 N N . LEU A 1 85 ? -13.195 -27.906 -2.582 1 95.81 85 LEU A N 1
ATOM 640 C CA . LEU A 1 85 ? -13.109 -27.734 -1.135 1 95.81 85 LEU A CA 1
ATOM 641 C C . LEU A 1 85 ? -13.453 -26.312 -0.735 1 95.81 85 LEU A C 1
ATOM 643 O O . LEU A 1 85 ? -14.031 -26.078 0.328 1 95.81 85 LEU A O 1
ATOM 647 N N . VAL A 1 86 ? -13.148 -25.312 -1.553 1 96.06 86 VAL A N 1
ATOM 648 C CA . VAL A 1 86 ? -13.117 -23.953 -1.052 1 96.06 86 VAL A CA 1
ATOM 649 C C . VAL A 1 86 ? -14.203 -23.125 -1.736 1 96.06 86 VAL A C 1
ATOM 651 O O . VAL A 1 86 ? -14.297 -21.906 -1.525 1 96.06 86 VAL A O 1
ATOM 654 N N . ARG A 1 87 ? -14.984 -23.766 -2.518 1 95.38 87 ARG A N 1
ATOM 655 C CA . ARG A 1 87 ? -15.953 -23.047 -3.34 1 95.38 87 ARG A CA 1
ATOM 656 C C . ARG A 1 87 ? -16.812 -22.109 -2.488 1 95.38 87 ARG A C 1
ATOM 658 O O . ARG A 1 87 ? -17.469 -22.547 -1.548 1 95.38 87 ARG A O 1
ATOM 665 N N . GLY A 1 88 ? -16.734 -20.781 -2.766 1 93 88 GLY A N 1
ATOM 666 C CA . GLY A 1 88 ? -17.562 -19.766 -2.139 1 93 88 GLY A CA 1
ATOM 667 C C . GLY A 1 88 ? -17.062 -19.344 -0.767 1 93 88 GLY A C 1
ATOM 668 O O . GLY A 1 88 ? -17.719 -18.578 -0.065 1 93 88 GLY A O 1
ATOM 669 N N . SER A 1 89 ? -15.906 -19.891 -0.455 1 91.69 89 SER A N 1
ATOM 670 C CA . SER A 1 89 ? -15.375 -19.578 0.867 1 91.69 89 SER A CA 1
ATOM 671 C C . SER A 1 89 ? -14.164 -18.656 0.773 1 91.69 89 SER A C 1
ATOM 673 O O . SER A 1 89 ? -13.328 -18.812 -0.127 1 91.69 89 SER A O 1
ATOM 675 N N . ALA A 1 90 ? -14.047 -17.781 1.703 1 86.94 90 ALA A N 1
ATOM 676 C CA . ALA A 1 90 ? -12.93 -16.844 1.72 1 86.94 90 ALA A CA 1
ATOM 677 C C . ALA A 1 90 ? -11.867 -17.266 2.727 1 86.94 90 ALA A C 1
ATOM 679 O O . ALA A 1 90 ? -10.938 -16.516 3.021 1 86.94 90 ALA A O 1
ATOM 680 N N . LEU A 1 91 ? -11.984 -18.438 3.26 1 87.69 91 LEU A N 1
ATOM 681 C CA . LEU A 1 91 ? -11.047 -18.891 4.277 1 87.69 91 LEU A CA 1
ATOM 682 C C . LEU A 1 91 ? -9.672 -19.141 3.672 1 87.69 91 LEU A C 1
ATOM 684 O O . LEU A 1 91 ? -9.555 -19.562 2.521 1 87.69 91 LEU A O 1
ATOM 688 N N . LYS A 1 92 ? -8.672 -18.938 4.488 1 88.31 92 LYS A N 1
ATOM 689 C CA . LYS A 1 92 ? -7.301 -19.156 4.051 1 88.31 92 LYS A CA 1
ATOM 690 C C . LYS A 1 92 ? -6.973 -20.656 4.012 1 88.31 92 LYS A C 1
ATOM 692 O O . LYS A 1 92 ? -7.629 -21.453 4.68 1 88.31 92 LYS A O 1
ATOM 697 N N . TYR A 1 93 ? -5.934 -20.906 3.316 1 91.62 93 TYR A N 1
ATOM 698 C CA . TYR A 1 93 ? -5.594 -22.281 2.998 1 91.62 93 TYR A CA 1
ATOM 699 C C . TYR A 1 93 ? -5.352 -23.094 4.266 1 91.62 93 TYR A C 1
ATOM 701 O O . TYR A 1 93 ? -5.578 -24.312 4.293 1 91.62 93 TYR A O 1
ATOM 709 N N . ASP A 1 94 ? -4.91 -22.406 5.348 1 89.75 94 ASP A N 1
ATOM 710 C CA . ASP A 1 94 ? -4.582 -23.156 6.559 1 89.75 94 ASP A CA 1
ATOM 711 C C . ASP A 1 94 ? -5.84 -23.688 7.238 1 89.75 94 ASP A C 1
ATOM 713 O O . ASP A 1 94 ? -5.766 -24.562 8.094 1 89.75 94 ASP A O 1
ATOM 717 N N . ALA A 1 95 ? -6.934 -23.203 6.867 1 90.81 95 ALA A N 1
ATOM 718 C CA . ALA A 1 95 ? -8.203 -23.75 7.348 1 90.81 95 ALA A CA 1
ATOM 719 C C . ALA A 1 95 ? -8.453 -25.141 6.781 1 90.81 95 ALA A C 1
ATOM 721 O O . ALA A 1 95 ? -9.273 -25.906 7.312 1 90.81 95 ALA A O 1
ATOM 722 N N . TYR A 1 96 ? -7.746 -25.5 5.766 1 93.44 96 TYR A N 1
ATOM 723 C CA . TYR A 1 96 ? -7.953 -26.766 5.074 1 93.44 96 TYR A CA 1
ATOM 724 C C . TYR A 1 96 ? -6.738 -27.672 5.219 1 93.44 96 TYR A C 1
ATOM 726 O O . TYR A 1 96 ? -6.531 -28.562 4.402 1 93.44 96 TYR A O 1
ATOM 734 N N . LYS A 1 97 ? -5.938 -27.406 6.164 1 92.94 97 LYS A N 1
ATOM 735 C CA . LYS A 1 97 ? -4.637 -28.047 6.293 1 92.94 97 LYS A CA 1
ATOM 736 C C . LYS A 1 97 ? -4.789 -29.562 6.453 1 92.94 97 LYS A C 1
ATOM 738 O O . LYS A 1 97 ? -3.924 -30.328 6.023 1 92.94 97 LYS A O 1
ATOM 743 N N . THR A 1 98 ? -5.828 -30 7.055 1 93.81 98 THR A N 1
ATOM 744 C CA . THR A 1 98 ? -6.031 -31.422 7.273 1 93.81 98 THR A CA 1
ATOM 745 C C . THR A 1 98 ? -6.223 -32.156 5.945 1 93.81 98 THR A C 1
ATOM 747 O O . THR A 1 98 ? -5.762 -33.281 5.777 1 93.81 98 THR A O 1
ATOM 750 N N . THR A 1 99 ? -6.801 -31.453 5.012 1 94 99 THR A N 1
ATOM 751 C CA . THR A 1 99 ? -7.098 -32.062 3.725 1 94 99 THR A CA 1
ATOM 752 C C . THR A 1 99 ? -5.98 -31.797 2.723 1 94 99 THR A C 1
ATOM 754 O O . THR A 1 99 ? -5.574 -32.688 1.979 1 94 99 THR A O 1
ATOM 757 N N . THR A 1 100 ? -5.383 -30.625 2.662 1 93.69 100 THR A N 1
ATOM 758 C CA . THR A 1 100 ? -4.461 -30.203 1.607 1 93.69 100 THR A CA 1
ATOM 759 C C . THR A 1 100 ? -3.014 -30.391 2.055 1 93.69 100 THR A C 1
ATOM 761 O O . THR A 1 100 ? -2.105 -30.453 1.224 1 93.69 100 THR A O 1
ATOM 764 N N . GLY A 1 101 ? -2.82 -30.359 3.367 1 92.38 101 GLY A N 1
ATOM 765 C CA . GLY A 1 101 ? -1.471 -30.453 3.9 1 92.38 101 GLY A CA 1
ATOM 766 C C . GLY A 1 101 ? -0.743 -29.125 3.938 1 92.38 101 GLY A C 1
ATOM 767 O O . GLY A 1 101 ? 0.401 -29.047 4.391 1 92.38 101 GLY A O 1
ATOM 768 N N . PHE A 1 102 ? -1.338 -28.094 3.447 1 90.62 102 PHE A N 1
ATOM 769 C CA . PHE A 1 102 ? -0.723 -26.766 3.461 1 90.62 102 PHE A CA 1
ATOM 770 C C . PHE A 1 102 ? -1.057 -26.031 4.75 1 90.62 102 PHE A C 1
ATOM 772 O O . PHE A 1 102 ? -2.223 -25.734 5.02 1 90.62 102 PHE A O 1
ATOM 779 N N . ALA A 1 103 ? 0.013 -25.797 5.48 1 88 103 ALA A N 1
ATOM 780 C CA . ALA A 1 103 ? -0.144 -25.062 6.734 1 88 103 ALA A CA 1
ATOM 781 C C . ALA A 1 103 ? 0.61 -23.734 6.695 1 88 103 ALA A C 1
ATOM 783 O O . ALA A 1 103 ? 1.377 -23.484 5.762 1 88 103 ALA A O 1
ATOM 784 N N . LYS A 1 104 ? 0.333 -23.031 7.727 1 80.56 104 LYS A N 1
ATOM 785 C CA . LYS A 1 104 ? 1.083 -21.781 7.832 1 80.56 104 LYS A CA 1
ATOM 786 C C . LYS A 1 104 ? 2.582 -22.047 7.938 1 80.56 104 LYS A C 1
ATOM 788 O O . LYS A 1 104 ? 3.01 -22.906 8.703 1 80.56 104 LYS A O 1
ATOM 793 N N . GLY A 1 105 ? 3.307 -21.422 7.07 1 77.19 105 GLY A N 1
ATOM 794 C CA . GLY A 1 105 ? 4.746 -21.594 7.137 1 77.19 105 GLY A CA 1
ATOM 795 C C . GLY A 1 105 ? 5.25 -22.719 6.254 1 77.19 105 GLY A C 1
ATOM 796 O O . GLY A 1 105 ? 6.457 -22.938 6.141 1 77.19 105 GLY A O 1
ATOM 797 N N . SER A 1 106 ? 4.375 -23.359 5.621 1 77.5 106 SER A N 1
ATOM 798 C CA . SER A 1 106 ? 4.793 -24.422 4.711 1 77.5 106 SER A CA 1
ATOM 799 C C . SER A 1 106 ? 5.637 -23.875 3.566 1 77.5 106 SER A C 1
ATOM 801 O O . SER A 1 106 ? 5.406 -22.75 3.104 1 77.5 106 SER A O 1
ATOM 803 N N . LYS A 1 107 ? 6.695 -24.797 3.297 1 74.62 107 LYS A N 1
ATOM 804 C CA . LYS A 1 107 ? 7.488 -24.438 2.121 1 74.62 107 LYS A CA 1
ATOM 805 C C . LYS A 1 107 ? 6.633 -24.453 0.857 1 74.62 107 LYS A C 1
ATOM 807 O O . LYS A 1 107 ? 5.879 -25.406 0.628 1 74.62 107 LYS A O 1
ATOM 812 N N . GLN A 1 108 ? 6.602 -23.281 0.145 1 75.56 108 GLN A N 1
ATOM 813 C CA . GLN A 1 108 ? 5.84 -23.156 -1.094 1 75.56 108 GLN A CA 1
ATOM 814 C C . GLN A 1 108 ? 6.754 -23.25 -2.312 1 75.56 108 GLN A C 1
ATOM 816 O O . GLN A 1 108 ? 7.332 -22.25 -2.736 1 75.56 108 GLN A O 1
ATOM 821 N N . ASP A 1 109 ? 6.93 -24.453 -2.818 1 69.69 109 ASP A N 1
ATOM 822 C CA . ASP A 1 109 ? 7.836 -24.703 -3.936 1 69.69 109 ASP A CA 1
ATOM 823 C C . ASP A 1 109 ? 7.141 -24.469 -5.273 1 69.69 109 ASP A C 1
ATOM 825 O O . ASP A 1 109 ? 6.059 -25 -5.523 1 69.69 109 ASP A O 1
ATOM 829 N N . MET A 1 110 ? 7.613 -23.5 -6.004 1 72.38 110 MET A N 1
ATOM 830 C CA . MET A 1 110 ? 7.117 -23.219 -7.348 1 72.38 110 MET A CA 1
ATOM 831 C C . MET A 1 110 ? 8.039 -23.828 -8.398 1 72.38 110 MET A C 1
ATOM 833 O O . MET A 1 110 ? 8.578 -23.109 -9.25 1 72.38 110 MET A O 1
ATOM 837 N N . THR A 1 111 ? 8.617 -24.969 -8.32 1 62.75 111 THR A N 1
ATOM 838 C CA . THR A 1 111 ? 9.516 -25.562 -9.312 1 62.75 111 THR A CA 1
ATOM 839 C C . THR A 1 111 ? 8.742 -26.484 -10.258 1 62.75 111 THR A C 1
ATOM 841 O O 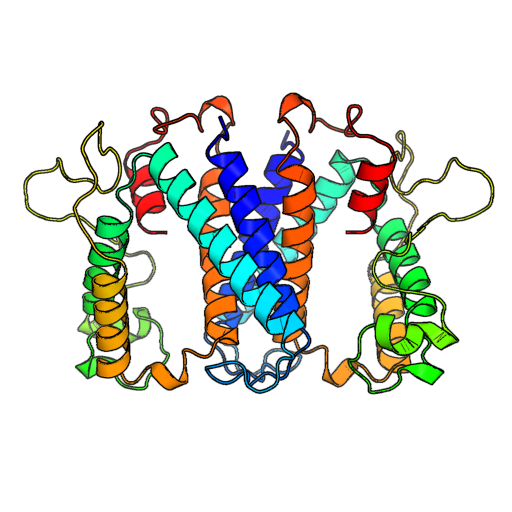. THR A 1 111 ? 7.73 -27.078 -9.875 1 62.75 111 THR A O 1
ATOM 844 N N . GLU A 1 112 ? 8.992 -26.016 -11.648 1 50.44 112 GLU A N 1
ATOM 845 C CA . GLU A 1 112 ? 8.562 -26.969 -12.664 1 50.44 112 GLU A CA 1
ATOM 846 C C . GLU A 1 112 ? 9.617 -28.047 -12.875 1 50.44 112 GLU A C 1
ATOM 848 O O . GLU A 1 112 ? 10.797 -27.75 -13.086 1 50.44 112 GLU A O 1
ATOM 853 N N . GLY A 1 113 ? 9.328 -29.453 -12.836 1 49.12 113 GLY A N 1
ATOM 854 C CA . GLY A 1 113 ? 10.062 -30.641 -13.258 1 49.12 113 GLY A CA 1
ATOM 855 C C . GLY A 1 113 ? 11.32 -30.875 -12.445 1 49.12 113 GLY A C 1
ATOM 856 O O . GLY A 1 113 ? 11.711 -30.047 -11.625 1 49.12 113 GLY A O 1
ATOM 857 N N . ASP A 1 114 ? 11.828 -32.125 -12.484 1 43.12 114 ASP A N 1
ATOM 858 C CA . ASP A 1 114 ? 12.914 -32.75 -11.758 1 43.12 114 ASP A CA 1
ATOM 859 C C . ASP A 1 114 ? 14.219 -31.984 -11.914 1 43.12 114 ASP A C 1
ATOM 861 O O . ASP A 1 114 ? 15.219 -32.312 -11.281 1 43.12 114 ASP A O 1
ATOM 865 N N . ASP A 1 115 ? 14.414 -31.391 -13.094 1 43.97 115 ASP A N 1
ATOM 866 C CA . ASP A 1 115 ? 15.797 -30.984 -13.305 1 43.97 115 ASP A CA 1
ATOM 867 C C . ASP A 1 115 ? 16.062 -29.609 -12.68 1 43.97 115 ASP A C 1
ATOM 869 O O . ASP A 1 115 ? 15.414 -28.625 -13.023 1 43.97 115 ASP A O 1
ATOM 873 N N . GLY A 1 116 ? 16.312 -29.391 -11.422 1 45.78 116 GLY A N 1
ATOM 874 C CA . GLY A 1 116 ? 16.875 -28.375 -10.562 1 45.78 116 GLY A CA 1
ATOM 875 C C . GLY A 1 116 ? 17.031 -27.031 -11.25 1 45.78 116 GLY A C 1
ATOM 876 O O . GLY A 1 116 ? 17.406 -26.047 -10.617 1 45.78 116 GLY A O 1
ATOM 877 N N . ASP A 1 117 ? 17.172 -26.922 -12.531 1 47.53 117 ASP A N 1
ATOM 878 C CA . ASP A 1 117 ? 17.641 -25.703 -13.172 1 47.53 117 ASP A CA 1
ATOM 879 C C . ASP A 1 117 ? 16.531 -24.672 -13.305 1 47.53 117 ASP A C 1
ATOM 881 O O . ASP A 1 117 ? 16.766 -23.547 -13.75 1 47.53 117 ASP A O 1
ATOM 885 N N . ASP A 1 118 ? 15.297 -24.953 -13.438 1 49.84 118 ASP A N 1
ATOM 886 C CA . ASP A 1 118 ? 14.32 -24.016 -13.969 1 49.84 118 ASP A CA 1
ATOM 887 C C . ASP A 1 118 ? 13.836 -23.047 -12.883 1 49.84 118 ASP A C 1
ATOM 889 O O . ASP A 1 118 ? 12.641 -22.781 -12.773 1 49.84 118 ASP A O 1
ATOM 893 N N . HIS A 1 119 ? 14.648 -22.844 -12.047 1 52.41 119 HIS A N 1
ATOM 894 C CA . HIS A 1 119 ? 14.172 -21.891 -11.047 1 52.41 119 HIS A CA 1
ATOM 895 C C . HIS A 1 119 ? 13.773 -20.562 -11.68 1 52.41 119 HIS A C 1
ATOM 897 O O . HIS A 1 119 ? 14.289 -20.203 -12.742 1 52.41 119 HIS A O 1
ATOM 903 N N . LEU A 1 120 ? 12.484 -20.094 -11.352 1 55.78 120 LEU A N 1
ATOM 904 C CA . LEU A 1 120 ? 11.898 -18.812 -11.719 1 55.78 120 LEU A CA 1
ATOM 905 C C . LEU A 1 120 ? 12.961 -17.719 -11.734 1 55.78 120 LEU A C 1
ATOM 907 O O . LEU A 1 120 ? 12.906 -16.812 -12.562 1 55.78 120 LEU A O 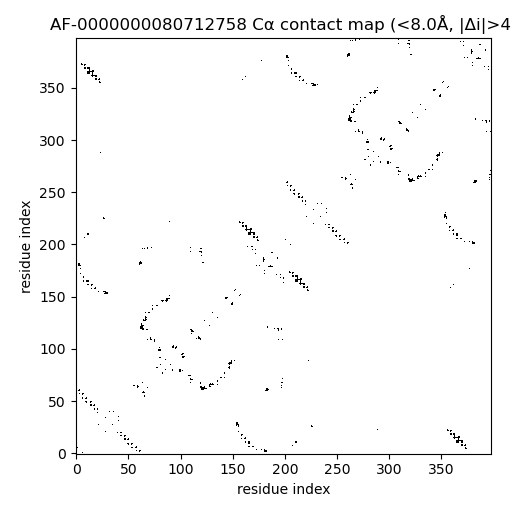1
ATOM 911 N N . SER A 1 121 ? 13.938 -17.859 -10.703 1 53.12 121 SER A N 1
ATOM 912 C CA . SER A 1 121 ? 15.039 -16.922 -10.523 1 53.12 121 SER A CA 1
ATOM 913 C C . SER A 1 121 ? 16.266 -17.359 -11.305 1 53.12 121 SER A C 1
ATOM 915 O O . SER A 1 121 ? 16.5 -18.562 -11.484 1 53.12 121 SER A O 1
ATOM 917 N N . GLY A 1 122 ? 16.719 -16.609 -12.422 1 51.41 122 GLY A N 1
ATOM 918 C CA . GLY A 1 122 ? 17.969 -16.969 -13.055 1 51.41 122 GLY A CA 1
ATOM 919 C C . GLY A 1 122 ? 17.844 -17.172 -14.547 1 51.41 122 GLY A C 1
ATOM 920 O O . GLY A 1 122 ? 18.531 -18.031 -15.117 1 51.41 122 GLY A O 1
ATOM 921 N N . CYS A 1 123 ? 16.703 -16.641 -15.023 1 54.53 123 CYS A N 1
ATOM 922 C CA . CYS A 1 123 ? 16.797 -16.766 -16.469 1 54.53 123 CYS A CA 1
ATOM 923 C C . CYS A 1 123 ? 18.125 -16.234 -16.984 1 54.53 123 CYS A C 1
ATOM 925 O O . CYS A 1 123 ? 18.422 -15.039 -16.859 1 54.53 123 CYS A O 1
ATOM 927 N N . LYS A 1 124 ? 19.062 -16.922 -16.469 1 54.44 124 LYS A N 1
ATOM 928 C CA . LYS A 1 124 ? 20.453 -16.672 -16.891 1 54.44 124 LYS A CA 1
ATOM 929 C C . LYS A 1 124 ? 20.516 -16.266 -18.359 1 54.44 124 LYS A C 1
ATOM 931 O O . LYS A 1 124 ? 21.219 -16.906 -19.156 1 54.44 124 LYS A O 1
ATOM 936 N N . GLY A 1 125 ? 19.719 -15.227 -18.656 1 58.12 125 GLY A N 1
ATOM 937 C CA . GLY A 1 125 ? 19.844 -14.766 -20.031 1 58.12 125 GLY A CA 1
ATOM 938 C C . GLY A 1 125 ? 18.938 -15.508 -21 1 58.12 125 GLY A C 1
ATOM 939 O O . GLY A 1 125 ? 18.953 -15.242 -22.203 1 58.12 125 GLY A O 1
ATOM 940 N N . ARG A 1 126 ? 18.266 -16.297 -20.469 1 66.56 126 ARG A N 1
ATOM 941 C CA . ARG A 1 126 ? 17.344 -16.984 -21.359 1 66.56 126 ARG A CA 1
ATOM 942 C C . ARG A 1 126 ? 16.094 -16.141 -21.609 1 66.56 126 ARG A C 1
ATOM 944 O O . ARG A 1 126 ? 15.719 -15.312 -20.781 1 66.56 126 ARG A O 1
ATOM 951 N N . ALA A 1 127 ? 15.594 -16.359 -22.812 1 79.56 127 ALA A N 1
AT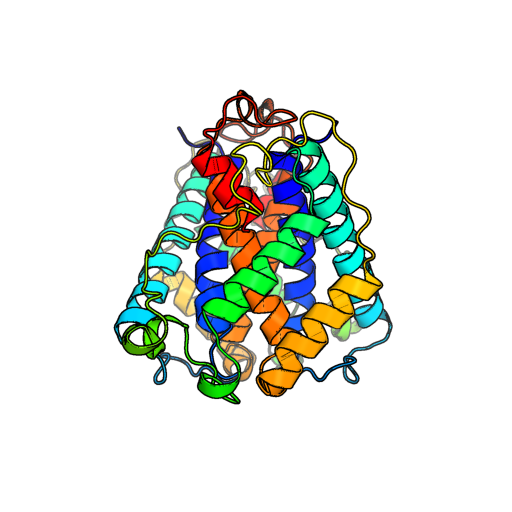OM 952 C CA . ALA A 1 127 ? 14.359 -15.688 -23.219 1 79.56 127 ALA A CA 1
ATOM 953 C C . ALA A 1 127 ? 13.188 -16.141 -22.344 1 79.56 127 ALA A C 1
ATOM 955 O O . ALA A 1 127 ? 13.125 -17.297 -21.922 1 79.56 127 ALA A O 1
ATOM 956 N N . TRP A 1 128 ? 12.383 -15.156 -22.016 1 85.38 128 TRP A N 1
ATOM 957 C CA . TRP A 1 128 ? 11.148 -15.477 -21.312 1 85.38 128 TRP A CA 1
ATOM 958 C C . TRP A 1 128 ? 10.305 -16.453 -22.109 1 85.38 128 TRP A C 1
ATOM 960 O O . TRP A 1 128 ? 10.312 -16.422 -23.344 1 85.38 128 TRP A O 1
ATOM 970 N N . ARG A 1 129 ? 9.68 -17.359 -21.422 1 86.94 129 ARG A N 1
ATOM 971 C CA . ARG A 1 129 ? 8.695 -18.203 -22.094 1 86.94 129 ARG A CA 1
ATOM 972 C C . ARG A 1 129 ? 7.574 -17.359 -22.688 1 86.94 129 ARG A C 1
ATOM 974 O O . ARG A 1 129 ? 7.262 -16.281 -22.172 1 86.94 129 ARG A O 1
ATOM 981 N N . PRO A 1 130 ? 6.977 -17.859 -23.781 1 88.56 130 PRO A N 1
ATOM 982 C CA . PRO A 1 130 ? 6.027 -17.016 -24.516 1 88.56 130 PRO A CA 1
ATOM 983 C C . PRO A 1 130 ? 4.621 -17.062 -23.922 1 88.56 130 PRO A C 1
ATOM 985 O O . PRO A 1 130 ? 3.678 -17.484 -24.609 1 88.56 130 PRO A O 1
ATOM 988 N N . TYR A 1 131 ? 4.422 -16.625 -22.781 1 89.62 131 TYR A N 1
ATOM 989 C CA . TYR A 1 131 ? 3.1 -16.453 -22.188 1 89.62 131 TYR A CA 1
ATOM 990 C C . TYR A 1 131 ? 2.436 -15.188 -22.703 1 89.62 131 TYR A C 1
ATOM 992 O O . TYR A 1 131 ? 3.068 -14.125 -22.75 1 89.62 131 TYR A O 1
ATOM 1000 N N . SER A 1 132 ? 1.186 -15.359 -23.109 1 94.81 132 SER A N 1
ATOM 1001 C CA . SER A 1 132 ? 0.439 -14.148 -23.422 1 94.81 132 SER A CA 1
ATOM 1002 C C . SER A 1 132 ? -0.353 -13.648 -22.234 1 94.81 132 SER A C 1
ATOM 1004 O O . SER A 1 132 ? -0.805 -14.438 -21.406 1 94.81 132 SER A O 1
ATOM 1006 N N . LEU A 1 133 ? -0.507 -12.336 -22.156 1 95.06 133 LEU A N 1
ATOM 1007 C CA . LEU A 1 133 ? -1.329 -11.75 -21.109 1 95.06 133 LEU A CA 1
ATOM 1008 C C . LEU A 1 133 ? -2.754 -12.289 -21.156 1 95.06 133 LEU A C 1
ATOM 1010 O O . LEU A 1 133 ? -3.389 -12.492 -20.125 1 95.06 133 LEU A O 1
ATOM 1014 N N . GLN A 1 134 ? -3.199 -12.516 -22.359 1 96.12 134 GLN A N 1
ATOM 1015 C CA . GLN A 1 134 ? -4.551 -13.031 -22.547 1 96.12 134 GLN A CA 1
ATOM 1016 C C . GLN A 1 134 ? -4.688 -14.43 -21.953 1 96.12 134 GLN A C 1
ATOM 1018 O O . GLN A 1 134 ? -5.676 -14.742 -21.297 1 96.12 134 GLN A O 1
ATOM 1023 N N . ASP A 1 135 ? -3.754 -15.242 -22.172 1 95.81 135 ASP A N 1
ATOM 1024 C CA . ASP A 1 135 ? -3.801 -16.609 -21.641 1 95.81 135 ASP A CA 1
ATOM 1025 C C . ASP A 1 135 ? -3.756 -16.609 -20.125 1 95.81 135 ASP A C 1
ATOM 1027 O O . ASP A 1 135 ? -4.508 -17.344 -19.469 1 95.81 135 ASP A O 1
ATOM 1031 N N . LEU A 1 136 ? -2.877 -15.836 -19.594 1 96.5 136 LEU A N 1
ATOM 1032 C CA . LEU A 1 136 ? -2.76 -15.766 -18.141 1 96.5 136 LEU A CA 1
ATOM 1033 C C . LEU A 1 136 ? -4.035 -15.203 -17.516 1 96.5 136 LEU A C 1
ATOM 1035 O O . LEU A 1 136 ? -4.484 -15.688 -16.484 1 96.5 136 LEU A O 1
ATOM 1039 N N . ARG A 1 137 ? -4.574 -14.203 -18.156 1 96.88 137 ARG A N 1
ATOM 1040 C CA . ARG A 1 137 ? -5.844 -13.641 -17.703 1 96.88 137 ARG A CA 1
ATOM 1041 C C . ARG A 1 137 ? -6.938 -14.695 -17.672 1 96.88 137 ARG A C 1
ATOM 1043 O O . ARG A 1 137 ? -7.664 -14.812 -16.688 1 96.88 137 ARG A O 1
ATOM 1050 N N . LEU A 1 138 ? -7.035 -15.461 -18.703 1 97.19 138 LEU A N 1
ATOM 1051 C CA . LEU A 1 138 ? -8.055 -16.5 -18.781 1 97.19 138 LEU A CA 1
ATOM 1052 C C . LEU A 1 138 ? -7.836 -17.578 -17.734 1 97.19 138 LEU A C 1
ATOM 1054 O O . LEU A 1 138 ? -8.789 -18.062 -17.125 1 97.19 138 LEU A O 1
ATOM 1058 N N . GLN A 1 139 ? -6.594 -17.938 -17.531 1 97.25 139 GLN A N 1
ATOM 1059 C CA . GLN A 1 139 ? -6.266 -18.891 -16.484 1 97.25 139 GLN A CA 1
ATOM 1060 C C . GLN A 1 139 ? -6.727 -18.406 -15.109 1 97.25 139 GLN A C 1
ATOM 1062 O O . GLN A 1 139 ? -7.32 -19.156 -14.344 1 97.25 139 GLN A O 1
ATOM 1067 N N . LEU A 1 140 ? -6.508 -17.156 -14.852 1 97.31 140 LEU A N 1
ATOM 1068 C CA . LEU A 1 140 ? -6.902 -16.562 -13.57 1 97.31 140 LEU A CA 1
ATOM 1069 C C . LEU A 1 140 ? -8.422 -16.5 -13.453 1 97.31 140 LEU A C 1
ATOM 1071 O O . LEU A 1 140 ? -8.969 -16.766 -12.383 1 97.31 140 LEU A O 1
ATOM 1075 N N . GLN A 1 141 ? -9.062 -16.125 -14.523 1 96.88 141 GLN A N 1
ATOM 1076 C CA . GLN A 1 141 ? -10.523 -16.047 -14.516 1 96.88 141 GLN A CA 1
ATOM 1077 C C . GLN A 1 141 ? -11.141 -17.422 -14.25 1 96.88 141 GLN A C 1
ATOM 1079 O O . GLN A 1 141 ? -12.086 -17.547 -13.469 1 96.88 141 GLN A O 1
ATOM 1084 N N . ASN A 1 142 ? -10.594 -18.406 -14.891 1 97.69 142 ASN A N 1
ATOM 1085 C CA . ASN A 1 142 ? -11.078 -19.766 -14.688 1 97.69 142 ASN A CA 1
ATOM 1086 C C . ASN A 1 142 ? -10.852 -20.219 -13.25 1 97.69 142 ASN A C 1
ATOM 1088 O O . ASN A 1 142 ? -11.727 -20.844 -12.648 1 97.69 142 ASN A O 1
ATOM 1092 N N . PHE A 1 143 ? -9.688 -19.984 -12.789 1 98 143 PHE A N 1
ATOM 1093 C CA . PHE A 1 143 ? -9.352 -20.297 -11.406 1 98 143 PHE A CA 1
ATOM 1094 C C . PHE A 1 143 ? -10.391 -19.719 -10.453 1 98 143 PHE A C 1
ATOM 1096 O O . PHE A 1 143 ? -10.914 -20.422 -9.586 1 98 143 PHE A O 1
ATOM 1103 N N . CYS A 1 144 ? -10.758 -18.438 -10.633 1 96.69 144 CYS A N 1
ATOM 1104 C CA . CYS A 1 144 ? -11.711 -17.734 -9.789 1 96.69 144 CYS A CA 1
ATOM 1105 C C . CYS A 1 144 ? -13.117 -18.297 -9.961 1 96.69 144 CYS A C 1
ATOM 1107 O O . CYS A 1 144 ? -13.828 -18.516 -8.977 1 96.69 144 CYS A O 1
ATOM 1109 N N . THR A 1 145 ? -13.469 -18.562 -11.18 1 97.25 145 THR A N 1
ATOM 1110 C CA . THR A 1 145 ? -14.812 -19.047 -11.484 1 97.25 145 THR A CA 1
ATOM 1111 C C . THR A 1 145 ? -15.039 -20.422 -10.859 1 97.25 145 THR A C 1
ATOM 1113 O O . THR A 1 145 ? -16.078 -20.672 -10.242 1 97.25 145 THR A O 1
ATOM 1116 N N . GLU A 1 146 ? -14.078 -21.25 -10.961 1 97.69 146 GLU A N 1
ATOM 1117 C CA . GLU A 1 146 ? -14.188 -22.609 -10.422 1 97.69 146 GLU A CA 1
ATOM 1118 C C . GLU A 1 146 ? -14.383 -22.578 -8.906 1 97.69 146 GLU A C 1
ATOM 1120 O O . GLU A 1 146 ? -14.992 -23.484 -8.344 1 97.69 146 GLU A O 1
ATOM 1125 N N . ARG A 1 147 ? -13.992 -21.578 -8.312 1 97.5 147 ARG A N 1
ATOM 1126 C CA . ARG A 1 147 ? -14.016 -21.5 -6.855 1 97.5 147 ARG A CA 1
ATOM 1127 C C . ARG A 1 147 ? -15.094 -20.531 -6.379 1 97.5 147 ARG A C 1
ATOM 1129 O O . ARG A 1 147 ? -15.227 -20.297 -5.176 1 97.5 147 ARG A O 1
ATOM 1136 N N . ASN A 1 148 ? -15.844 -19.969 -7.332 1 96.88 148 ASN A N 1
ATOM 1137 C CA . ASN A 1 148 ? -16.891 -19 -7.043 1 96.88 148 ASN A CA 1
ATOM 1138 C C . ASN A 1 148 ? -16.375 -17.844 -6.191 1 96.88 148 ASN A C 1
ATOM 1140 O O . ASN A 1 148 ? -16.953 -17.516 -5.156 1 96.88 148 ASN A O 1
ATOM 1144 N N . TRP A 1 149 ? -15.273 -17.297 -6.648 1 94.06 149 TRP A N 1
ATOM 1145 C CA . TRP A 1 149 ? -14.602 -16.281 -5.848 1 94.06 149 TRP A CA 1
ATOM 1146 C C . TRP A 1 149 ? -14.828 -14.891 -6.422 1 94.06 149 TRP A C 1
ATOM 1148 O O . TRP A 1 149 ? -14.32 -13.898 -5.891 1 94.06 149 TRP A O 1
ATOM 1158 N N . GLN A 1 150 ? -15.602 -14.719 -7.438 1 91.81 150 GLN A N 1
ATOM 1159 C CA . GLN A 1 150 ? -15.828 -13.43 -8.078 1 91.81 150 GLN A CA 1
ATOM 1160 C C . GLN A 1 150 ? -16.391 -12.406 -7.09 1 91.81 150 GLN A C 1
ATOM 1162 O O . GLN A 1 150 ? -16.031 -11.227 -7.145 1 91.81 150 GLN A O 1
ATOM 1167 N N . LYS A 1 151 ? -17.219 -12.898 -6.227 1 88.75 151 LYS A N 1
ATOM 1168 C CA . LYS A 1 151 ? -17.859 -12.008 -5.266 1 88.75 151 LYS A CA 1
ATOM 1169 C C . LYS A 1 151 ? -16.828 -11.383 -4.324 1 88.75 151 LYS A C 1
ATOM 1171 O O . LYS A 1 151 ? -17.078 -10.32 -3.752 1 88.75 151 LYS A O 1
ATOM 1176 N N . PHE A 1 152 ? -15.625 -12.031 -4.176 1 88.12 152 PHE A N 1
ATOM 1177 C CA . PHE A 1 152 ? -14.586 -11.531 -3.281 1 88.12 152 PHE A CA 1
ATOM 1178 C C . PHE A 1 152 ? -13.602 -10.641 -4.035 1 88.12 152 PHE A C 1
ATOM 1180 O O . PHE A 1 152 ? -12.836 -9.898 -3.42 1 88.12 152 PHE A O 1
ATOM 1187 N N . HIS A 1 153 ? -13.672 -10.742 -5.309 1 89.19 153 HIS A N 1
ATOM 1188 C CA . HIS A 1 153 ? -12.68 -10.055 -6.125 1 89.19 153 HIS A CA 1
ATOM 1189 C C . HIS A 1 153 ? -13.234 -8.742 -6.668 1 89.19 153 HIS A C 1
ATOM 1191 O O . HIS A 1 153 ? -13.188 -8.492 -7.875 1 89.19 153 HIS A O 1
ATOM 1197 N N . THR A 1 154 ? -13.625 -7.898 -5.711 1 89.31 154 THR A N 1
ATOM 1198 C CA . THR A 1 154 ? -13.992 -6.539 -6.082 1 89.31 154 THR A CA 1
ATOM 1199 C C . THR A 1 154 ? -12.742 -5.688 -6.316 1 89.31 154 THR A C 1
ATOM 1201 O O . THR A 1 154 ? -11.672 -5.988 -5.789 1 89.31 154 THR A O 1
ATOM 1204 N N . PRO A 1 155 ? -12.883 -4.629 -7.156 1 91.62 155 PRO A N 1
ATOM 1205 C CA . PRO A 1 155 ? -11.719 -3.791 -7.43 1 91.62 155 PRO A CA 1
ATOM 1206 C C . PRO A 1 155 ? -11.039 -3.285 -6.16 1 91.62 155 PRO A C 1
ATOM 1208 O O . PRO A 1 155 ? -9.812 -3.295 -6.066 1 91.62 155 PRO A O 1
ATOM 1211 N N . ARG A 1 156 ? -11.781 -2.949 -5.227 1 90.81 156 ARG A N 1
ATOM 1212 C CA . ARG A 1 156 ? -11.227 -2.432 -3.98 1 90.81 156 ARG A CA 1
ATOM 1213 C C . ARG A 1 156 ? -10.492 -3.523 -3.211 1 90.81 156 ARG A C 1
ATOM 1215 O O . ARG A 1 156 ? -9.406 -3.287 -2.67 1 90.81 156 ARG A O 1
ATOM 1222 N N . ASN A 1 157 ? -11.062 -4.68 -3.152 1 90.88 157 ASN A N 1
ATOM 1223 C CA . ASN A 1 157 ? -10.422 -5.797 -2.473 1 90.88 157 ASN A CA 1
ATOM 1224 C C . ASN A 1 157 ? -9.125 -6.203 -3.162 1 90.88 157 ASN A C 1
ATOM 1226 O O . ASN A 1 157 ? -8.133 -6.508 -2.498 1 90.88 157 ASN A O 1
ATOM 1230 N N . ILE A 1 158 ? -9.188 -6.234 -4.406 1 93.44 158 ILE A N 1
ATOM 1231 C CA . ILE A 1 158 ? -8 -6.621 -5.16 1 93.44 158 ILE A CA 1
ATOM 1232 C C . ILE A 1 158 ? -6.906 -5.574 -4.965 1 93.44 158 ILE A C 1
ATOM 1234 O O . ILE A 1 158 ? -5.723 -5.914 -4.887 1 93.44 158 ILE A O 1
ATOM 1238 N N . CYS A 1 159 ? -7.348 -4.32 -4.906 1 95.25 159 CYS A N 1
ATOM 1239 C CA . CYS A 1 159 ? -6.371 -3.271 -4.637 1 95.25 159 CYS A CA 1
ATOM 1240 C C . CYS A 1 159 ? -5.699 -3.486 -3.283 1 95.25 159 CYS A C 1
ATOM 1242 O O . CYS A 1 159 ? -4.48 -3.373 -3.166 1 95.25 159 CYS A O 1
ATOM 1244 N N . LEU A 1 160 ? -6.48 -3.799 -2.287 1 94.25 160 LEU A N 1
ATOM 1245 C CA . LEU A 1 160 ? -5.934 -4.078 -0.965 1 94.25 160 LEU A CA 1
ATOM 1246 C C . LEU A 1 160 ? -4.98 -5.27 -1.009 1 94.25 160 LEU A C 1
ATOM 1248 O O . LEU A 1 160 ? -3.918 -5.242 -0.387 1 94.25 160 LEU A O 1
ATOM 1252 N N . ALA A 1 161 ? -5.352 -6.305 -1.706 1 95.06 161 ALA A N 1
ATOM 1253 C CA . ALA A 1 161 ? -4.492 -7.477 -1.848 1 95.06 161 ALA A CA 1
ATOM 1254 C C . ALA A 1 161 ? -3.182 -7.117 -2.541 1 95.06 161 ALA A C 1
ATOM 1256 O O . ALA A 1 161 ? -2.113 -7.598 -2.15 1 95.06 161 ALA A O 1
ATOM 1257 N N . LEU A 1 162 ? -3.326 -6.301 -3.582 1 97.44 162 LEU A N 1
ATOM 1258 C CA . LEU A 1 162 ? -2.15 -5.84 -4.312 1 97.44 162 LEU A CA 1
ATOM 1259 C C . LEU A 1 162 ? -1.189 -5.098 -3.389 1 97.44 162 LEU A C 1
ATOM 1261 O O . LEU A 1 162 ? 0.026 -5.289 -3.469 1 97.44 162 LEU A O 1
ATOM 1265 N N . MET A 1 163 ? -1.693 -4.32 -2.523 1 97.31 163 MET A N 1
ATOM 1266 C CA . MET A 1 163 ? -0.871 -3.592 -1.562 1 97.31 163 MET A CA 1
ATOM 1267 C C . MET A 1 163 ? -0.151 -4.551 -0.622 1 97.31 163 MET A C 1
ATOM 1269 O O . MET A 1 163 ? 0.995 -4.309 -0.237 1 97.31 163 MET A O 1
ATOM 1273 N N . GLY A 1 164 ? -0.838 -5.516 -0.237 1 97.31 164 GLY A N 1
ATOM 1274 C CA . GLY A 1 164 ? -0.186 -6.555 0.542 1 97.31 164 GLY A CA 1
ATOM 1275 C C . GLY A 1 164 ? 0.998 -7.184 -0.171 1 97.31 164 GLY A C 1
ATOM 1276 O O . GLY A 1 164 ? 2.055 -7.383 0.428 1 97.31 164 GLY A O 1
ATOM 1277 N N . GLU A 1 165 ? 0.79 -7.441 -1.455 1 97.5 165 GLU A N 1
ATOM 1278 C CA . GLU A 1 165 ? 1.866 -8.039 -2.242 1 97.5 165 GLU A CA 1
ATOM 1279 C C . GLU A 1 165 ? 3.043 -7.074 -2.381 1 97.5 165 GLU A C 1
ATOM 1281 O O . GLU A 1 165 ? 4.199 -7.484 -2.277 1 97.5 165 GLU A O 1
ATOM 1286 N N . THR A 1 166 ? 2.73 -5.82 -2.633 1 98.12 166 THR A N 1
ATOM 1287 C CA . THR A 1 166 ? 3.82 -4.859 -2.76 1 98.12 166 THR A CA 1
ATOM 1288 C C . THR A 1 166 ? 4.527 -4.66 -1.422 1 98.12 166 THR A C 1
ATOM 1290 O O . THR A 1 166 ? 5.727 -4.387 -1.381 1 98.12 166 THR A O 1
ATOM 1293 N N . GLY A 1 167 ? 3.775 -4.789 -0.328 1 97.94 167 GLY A N 1
ATOM 1294 C CA . GLY A 1 167 ? 4.402 -4.793 0.984 1 97.94 167 GLY A CA 1
ATOM 1295 C C . GLY A 1 167 ? 5.387 -5.93 1.173 1 97.94 167 GLY A C 1
ATOM 1296 O O . GLY A 1 167 ? 6.469 -5.734 1.735 1 97.94 167 GLY A O 1
ATOM 1297 N N . GLU A 1 168 ? 5.016 -7.109 0.737 1 96.62 168 GLU A N 1
ATOM 1298 C CA . GLU A 1 168 ? 5.922 -8.258 0.805 1 96.62 168 GLU A CA 1
ATOM 1299 C C . GLU A 1 168 ? 7.16 -8.031 -0.058 1 96.62 168 GLU A C 1
ATOM 1301 O O . GLU A 1 168 ? 8.266 -8.43 0.318 1 96.62 168 GLU A O 1
ATOM 1306 N N . LEU A 1 169 ? 6.938 -7.465 -1.224 1 96.56 169 LEU A N 1
ATOM 1307 C CA . LEU A 1 169 ? 8.062 -7.113 -2.076 1 96.56 169 LEU A CA 1
ATOM 1308 C C . LEU A 1 169 ? 9.023 -6.18 -1.347 1 96.56 169 LEU A C 1
ATOM 1310 O O . LEU A 1 169 ? 10.242 -6.391 -1.363 1 96.56 169 LEU A O 1
ATOM 1314 N N . SER A 1 170 ? 8.492 -5.145 -0.719 1 97.44 170 SER A N 1
ATOM 1315 C CA . SER A 1 170 ? 9.297 -4.203 0.052 1 97.44 170 SER A CA 1
ATOM 1316 C C . SER A 1 170 ? 10.047 -4.906 1.181 1 97.44 170 SER A C 1
ATOM 1318 O O . SER A 1 170 ? 11.195 -4.566 1.478 1 97.44 170 SER A O 1
ATOM 1320 N N . GLU A 1 171 ? 9.406 -5.848 1.79 1 96.12 171 GLU A N 1
ATOM 1321 C CA . GLU A 1 171 ? 10.023 -6.613 2.869 1 96.12 171 GLU A CA 1
ATOM 1322 C C . GLU A 1 171 ? 11.258 -7.355 2.379 1 96.12 171 GLU A C 1
ATOM 1324 O O . GLU A 1 171 ? 12.266 -7.438 3.092 1 96.12 171 GLU A O 1
ATOM 1329 N N . LEU A 1 172 ? 11.211 -7.883 1.198 1 94.31 172 LEU A N 1
ATOM 1330 C CA . LEU A 1 172 ? 12.336 -8.625 0.646 1 94.31 172 LEU A CA 1
ATOM 1331 C C . LEU A 1 172 ? 13.523 -7.699 0.403 1 94.31 172 LEU A C 1
ATOM 1333 O O . LEU A 1 172 ? 14.68 -8.102 0.594 1 94.31 172 LEU A O 1
ATOM 1337 N N . PHE A 1 173 ? 13.234 -6.496 0.054 1 93.44 173 PHE A N 1
ATOM 1338 C CA . PHE A 1 173 ? 14.305 -5.594 -0.361 1 93.44 173 PHE A CA 1
ATOM 1339 C C . PHE A 1 173 ? 14.781 -4.75 0.811 1 93.44 173 PHE A C 1
ATOM 1341 O O . PHE A 1 173 ? 15.875 -4.172 0.762 1 93.44 173 PHE A O 1
ATOM 1348 N N . GLN A 1 174 ? 14.023 -4.648 1.879 1 88.62 174 GLN A N 1
ATOM 1349 C CA . GLN A 1 174 ? 14.297 -3.693 2.947 1 88.62 174 GLN A CA 1
ATOM 1350 C C . GLN A 1 174 ? 15.602 -4.016 3.658 1 88.62 174 GLN A C 1
ATOM 1352 O O . GLN A 1 174 ? 16.234 -3.129 4.234 1 88.62 174 GLN A O 1
ATOM 1357 N N . PHE A 1 175 ? 16 -5.254 3.623 1 82.88 175 PHE A N 1
ATOM 1358 C CA . PHE A 1 175 ? 17.172 -5.641 4.391 1 82.88 175 PHE A CA 1
ATOM 1359 C C . PHE A 1 175 ? 18.391 -5.789 3.482 1 82.88 175 PHE A C 1
ATOM 1361 O O . PHE A 1 175 ? 19.469 -6.188 3.936 1 82.88 175 PHE A O 1
ATOM 1368 N N . LYS A 1 176 ? 18.234 -5.562 2.23 1 86.5 176 LYS A N 1
ATOM 1369 C CA . LYS A 1 176 ? 19.312 -5.738 1.277 1 86.5 176 LYS A CA 1
ATOM 1370 C C . LYS A 1 176 ? 20.031 -4.418 1.005 1 86.5 176 LYS A C 1
ATOM 1372 O O . LYS A 1 176 ? 19.391 -3.381 0.837 1 86.5 176 LYS A O 1
ATOM 1377 N N . ASP A 1 177 ? 21.344 -4.559 0.993 1 81.62 177 ASP A N 1
ATOM 1378 C CA . ASP A 1 177 ? 22.141 -3.377 0.656 1 81.62 177 ASP A CA 1
ATOM 1379 C C . ASP A 1 177 ? 21.969 -3.006 -0.815 1 81.62 177 ASP A C 1
ATOM 1381 O O . ASP A 1 177 ? 21.781 -3.879 -1.664 1 81.62 177 ASP A O 1
ATOM 1385 N N . GLU A 1 178 ? 22.109 -1.823 -1.052 1 78.56 178 GLU A N 1
ATOM 1386 C CA . GLU A 1 178 ? 21.922 -1.33 -2.412 1 78.56 178 GLU A CA 1
ATOM 1387 C C . GLU A 1 178 ? 22.859 -2.021 -3.389 1 78.56 178 GLU A C 1
ATOM 1389 O O . GLU A 1 178 ? 22.484 -2.324 -4.523 1 78.56 178 GLU A O 1
ATOM 1394 N N . ASP A 1 179 ? 24.016 -2.256 -2.902 1 81.25 179 ASP A N 1
ATOM 1395 C CA . ASP A 1 179 ? 25.031 -2.85 -3.764 1 81.25 179 ASP A CA 1
ATOM 1396 C C . ASP A 1 179 ? 24.688 -4.305 -4.086 1 81.25 179 ASP A C 1
ATOM 1398 O O . ASP A 1 179 ? 25.203 -4.859 -5.062 1 81.25 179 ASP A O 1
ATOM 1402 N N . THR A 1 180 ? 23.812 -4.816 -3.268 1 85.69 180 THR A N 1
ATOM 1403 C CA . THR A 1 180 ? 23.469 -6.215 -3.488 1 85.69 180 THR A CA 1
ATOM 1404 C C . THR A 1 180 ? 22.234 -6.332 -4.379 1 85.69 180 THR A C 1
ATOM 1406 O O . THR A 1 180 ? 21.891 -7.43 -4.824 1 85.69 180 THR A O 1
ATOM 1409 N N . CYS A 1 181 ? 21.641 -5.199 -4.656 1 87.12 181 CYS A N 1
ATOM 1410 C CA . CYS A 1 181 ? 20.422 -5.211 -5.453 1 87.12 181 CYS A CA 1
ATOM 1411 C C . CYS A 1 181 ? 20.703 -4.785 -6.891 1 87.12 181 CYS A C 1
ATOM 1413 O O . CYS A 1 181 ? 19.938 -4.004 -7.469 1 87.12 181 CYS A O 1
ATOM 1415 N N . CYS A 1 182 ? 21.766 -5.301 -7.414 1 83.94 182 CYS A N 1
ATOM 1416 C CA . CYS A 1 182 ? 22.125 -5.016 -8.797 1 83.94 182 CYS A CA 1
ATOM 1417 C C . CYS A 1 182 ? 21.422 -5.973 -9.75 1 83.94 182 CYS A C 1
ATOM 1419 O O . CYS A 1 182 ? 20.766 -6.926 -9.312 1 83.94 182 CYS A O 1
ATOM 1421 N N . GLN A 1 183 ? 21.547 -5.668 -11.016 1 84.69 183 GLN A N 1
ATOM 1422 C CA . GLN A 1 183 ? 20.875 -6.457 -12.039 1 84.69 183 GLN A CA 1
ATOM 1423 C C . GLN A 1 183 ? 21.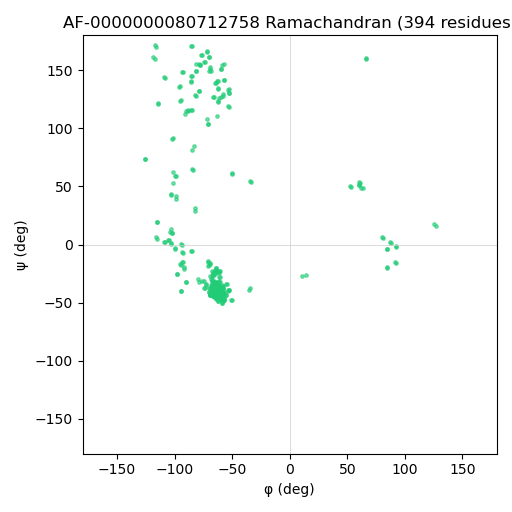188 -7.941 -11.891 1 84.69 183 GLN A C 1
ATOM 1425 O O . GLN A 1 183 ? 22.359 -8.312 -11.742 1 84.69 183 GLN A O 1
ATOM 1430 N N . GLY A 1 184 ? 20.125 -8.695 -11.914 1 84.94 184 GLY A N 1
ATOM 1431 C CA . GLY A 1 184 ? 20.266 -10.141 -11.805 1 84.94 184 GLY A CA 1
ATOM 1432 C C . GLY A 1 184 ? 20.359 -10.625 -10.367 1 84.94 184 GLY A C 1
ATOM 1433 O O . GLY A 1 184 ? 20.25 -11.828 -10.109 1 84.94 184 GLY A O 1
ATOM 1434 N N . LEU A 1 185 ? 20.703 -9.773 -9.445 1 88.56 185 LEU A N 1
ATOM 1435 C CA . LEU A 1 185 ? 20.75 -10.039 -8.008 1 88.56 185 LEU A CA 1
ATOM 1436 C C . LEU A 1 185 ? 21.734 -11.164 -7.699 1 88.56 185 LEU A C 1
ATOM 1438 O O . LEU A 1 185 ? 21.391 -12.117 -7.004 1 88.56 185 LEU A O 1
ATOM 1442 N N . PRO A 1 186 ? 22.891 -11.062 -8.18 1 86.69 186 PRO A N 1
ATOM 1443 C CA . PRO A 1 186 ? 23.844 -12.164 -8.023 1 86.69 186 PRO A CA 1
ATOM 1444 C C . PRO A 1 186 ? 24.203 -12.438 -6.559 1 86.69 186 PRO A C 1
ATOM 1446 O O . PRO A 1 186 ? 24.578 -13.555 -6.207 1 86.69 186 PRO A O 1
ATOM 1449 N N . ALA A 1 187 ? 24.031 -11.438 -5.656 1 89.25 187 ALA A N 1
ATOM 1450 C CA . ALA A 1 187 ? 24.406 -11.578 -4.25 1 89.25 187 ALA A CA 1
ATOM 1451 C C . ALA A 1 187 ? 23.281 -12.211 -3.441 1 89.25 187 ALA A C 1
ATOM 1453 O O . ALA A 1 187 ? 23.453 -12.523 -2.262 1 89.25 187 ALA A O 1
ATOM 1454 N N . TRP A 1 188 ? 22.141 -12.438 -4.047 1 89.62 188 TRP A N 1
ATOM 1455 C CA . TRP A 1 188 ? 20.984 -12.992 -3.33 1 89.62 188 TRP A CA 1
ATOM 1456 C C . TRP A 1 188 ? 21.062 -14.516 -3.281 1 89.62 188 TRP A C 1
ATOM 1458 O O . TRP A 1 188 ? 21.453 -15.156 -4.258 1 89.62 188 TRP A O 1
ATOM 1468 N N . SER A 1 189 ? 20.578 -15.055 -2.139 1 87.06 189 SER A N 1
ATOM 1469 C CA . SER A 1 189 ? 20.5 -16.5 -2.021 1 87.06 189 SER A CA 1
ATOM 1470 C C . SER A 1 189 ? 19.422 -17.062 -2.938 1 87.06 189 SER A C 1
ATOM 1472 O O . SER A 1 189 ? 18.531 -16.344 -3.383 1 87.06 189 SER A O 1
ATOM 1474 N N . ARG A 1 190 ? 19.5 -18.312 -3.199 1 83.88 190 ARG A N 1
ATOM 1475 C CA . ARG A 1 190 ? 18.484 -18.984 -4 1 83.88 190 ARG A CA 1
ATOM 1476 C C . ARG A 1 190 ? 17.125 -18.875 -3.334 1 83.88 190 ARG A C 1
ATOM 1478 O O . ARG A 1 190 ? 16.109 -18.641 -4.008 1 83.88 190 ARG A O 1
ATOM 1485 N N . ASP A 1 191 ? 17.078 -19 -2.045 1 84.56 191 ASP A N 1
ATOM 1486 C CA . ASP A 1 191 ? 15.836 -18.922 -1.294 1 84.56 191 ASP A CA 1
ATOM 1487 C C . ASP A 1 191 ? 15.211 -17.531 -1.426 1 84.56 191 ASP A C 1
ATOM 1489 O O . ASP A 1 191 ? 14 -17.391 -1.592 1 84.56 191 ASP A O 1
ATOM 1493 N N . ASP A 1 192 ? 16.062 -16.562 -1.394 1 87.44 192 ASP A N 1
ATOM 1494 C CA . ASP A 1 192 ? 15.562 -15.195 -1.525 1 87.44 192 ASP A CA 1
ATOM 1495 C C . ASP A 1 192 ? 15 -14.945 -2.922 1 87.44 192 ASP A C 1
ATOM 1497 O O . ASP A 1 192 ? 13.961 -14.297 -3.07 1 87.44 192 ASP A O 1
ATOM 1501 N N . ARG A 1 193 ? 15.641 -15.438 -3.855 1 87.81 193 ARG A N 1
ATOM 1502 C CA . ARG A 1 193 ? 15.195 -15.258 -5.234 1 87.81 193 ARG A CA 1
ATOM 1503 C C . ARG A 1 193 ? 13.891 -16 -5.496 1 87.81 193 ARG A C 1
ATOM 1505 O O . ARG A 1 193 ? 13.031 -15.523 -6.23 1 87.81 193 ARG A O 1
ATOM 1512 N N . ASP A 1 194 ? 13.805 -17.109 -4.941 1 85.62 194 ASP A N 1
ATOM 1513 C CA . ASP A 1 194 ? 12.562 -17.875 -5.051 1 85.62 194 ASP A CA 1
ATOM 1514 C C . ASP A 1 194 ? 11.398 -17.109 -4.414 1 85.62 194 ASP A C 1
ATOM 1516 O O . ASP A 1 194 ? 10.312 -17.031 -4.992 1 85.62 194 ASP A O 1
ATOM 1520 N N . LYS A 1 195 ? 11.633 -16.609 -3.279 1 89.31 195 LYS A N 1
ATOM 1521 C CA . LYS A 1 195 ? 10.609 -15.805 -2.617 1 89.31 195 LYS A CA 1
ATOM 1522 C C . LYS A 1 195 ? 10.211 -14.602 -3.467 1 89.31 195 LYS A C 1
ATOM 1524 O O . LYS A 1 195 ? 9.031 -14.266 -3.566 1 89.31 195 LYS A O 1
ATOM 1529 N N . LEU A 1 196 ? 11.211 -14.031 -4.016 1 92.19 196 LEU A N 1
ATOM 1530 C CA . LEU A 1 196 ? 10.969 -12.883 -4.879 1 92.19 196 LEU A CA 1
ATOM 1531 C C . LEU A 1 196 ? 10.07 -13.266 -6.051 1 92.19 196 LEU A C 1
ATOM 1533 O O . LEU A 1 196 ? 9.117 -12.547 -6.375 1 92.19 196 LEU A O 1
ATOM 1537 N N . SER A 1 197 ? 10.297 -14.367 -6.613 1 89.19 197 SER A N 1
ATOM 1538 C CA . SER A 1 197 ? 9.523 -14.82 -7.77 1 89.19 197 SER A CA 1
ATOM 1539 C C . SER A 1 197 ? 8.086 -15.148 -7.379 1 89.19 197 SER A C 1
ATOM 1541 O O . SER A 1 197 ? 7.168 -15.008 -8.188 1 89.19 197 SER A O 1
ATOM 1543 N N . GLN A 1 198 ? 7.914 -15.547 -6.184 1 89.38 198 GLN A N 1
ATOM 1544 C CA . GLN A 1 198 ? 6.59 -15.914 -5.703 1 89.38 198 GLN A CA 1
ATOM 1545 C C . GLN A 1 198 ? 5.727 -14.68 -5.449 1 89.38 198 GLN A C 1
ATOM 1547 O O . GLN A 1 198 ? 4.504 -14.734 -5.586 1 89.38 198 GLN A O 1
ATOM 1552 N N . VAL A 1 199 ? 6.43 -13.688 -5.078 1 91.94 199 VAL A N 1
ATOM 1553 C CA . VAL A 1 199 ? 5.688 -12.461 -4.797 1 91.94 199 VAL A CA 1
ATOM 1554 C C . VAL A 1 199 ? 5.188 -11.852 -6.102 1 91.94 199 VAL A C 1
ATOM 1556 O O . VAL A 1 199 ? 4.035 -11.414 -6.191 1 91.94 199 VAL A O 1
ATOM 1559 N N . MET B 1 1 ? 23.438 2.23 10.477 1 63.91 1 MET B N 1
ATOM 1560 C CA . MET B 1 1 ? 22.156 2.906 10.703 1 63.91 1 MET B CA 1
ATOM 1561 C C . MET B 1 1 ? 21.281 2.826 9.453 1 63.91 1 MET B C 1
ATOM 1563 O O . MET B 1 1 ? 21.781 2.818 8.336 1 63.91 1 MET B O 1
ATOM 1567 N N . LEU B 1 2 ? 19.984 2.592 9.688 1 82.62 2 LEU B N 1
ATOM 1568 C CA . LEU B 1 2 ? 19.094 2.473 8.539 1 82.62 2 LEU B CA 1
ATOM 1569 C C . LEU B 1 2 ? 18.969 3.807 7.812 1 82.62 2 LEU B C 1
ATOM 1571 O O . LEU B 1 2 ? 18.828 4.855 8.445 1 82.62 2 LEU B O 1
ATOM 1575 N N . GLN B 1 3 ? 19.203 3.805 6.613 1 87.44 3 GLN B N 1
ATOM 1576 C CA . GLN B 1 3 ? 19.031 4.984 5.773 1 87.44 3 GLN B CA 1
ATOM 1577 C C . GLN B 1 3 ? 17.562 5.281 5.52 1 87.44 3 GLN B C 1
ATOM 1579 O O . GLN B 1 3 ? 16.703 4.406 5.68 1 87.44 3 GLN B O 1
ATOM 1584 N N . PRO B 1 4 ? 17.281 6.527 5.199 1 92.44 4 PRO B N 1
ATOM 1585 C CA . PRO B 1 4 ? 15.891 6.922 4.984 1 92.44 4 PRO B CA 1
ATOM 1586 C C . PRO B 1 4 ? 15.188 6.039 3.957 1 92.44 4 PRO B C 1
ATOM 1588 O O . PRO B 1 4 ? 14.047 5.625 4.176 1 92.44 4 PRO B O 1
ATOM 1591 N N . ARG B 1 5 ? 15.828 5.699 2.963 1 91.44 5 ARG B N 1
ATOM 1592 C CA . ARG B 1 5 ? 15.211 4.898 1.913 1 91.44 5 ARG B CA 1
ATOM 1593 C C . ARG B 1 5 ? 14.867 3.5 2.424 1 91.44 5 ARG B C 1
ATOM 1595 O O . ARG B 1 5 ? 13.867 2.916 2.018 1 91.44 5 ARG B O 1
ATOM 1602 N N . ASP B 1 6 ? 15.695 2.982 3.283 1 92.5 6 ASP B N 1
ATOM 1603 C CA . ASP B 1 6 ? 15.398 1.693 3.902 1 92.5 6 ASP B CA 1
ATOM 1604 C C . ASP B 1 6 ? 14.125 1.764 4.742 1 92.5 6 ASP B C 1
ATOM 1606 O O . ASP B 1 6 ? 13.32 0.83 4.734 1 92.5 6 ASP B O 1
ATOM 1610 N N . LEU B 1 7 ? 14.062 2.84 5.391 1 95.56 7 LEU B N 1
ATOM 1611 C CA . LEU B 1 7 ? 12.922 3.01 6.281 1 95.56 7 LEU B CA 1
ATOM 1612 C C . LEU B 1 7 ? 11.633 3.146 5.48 1 95.56 7 LEU B C 1
ATOM 1614 O O . LEU B 1 7 ? 10.57 2.68 5.918 1 95.56 7 LEU B O 1
ATOM 1618 N N . VAL B 1 8 ? 11.703 3.775 4.312 1 96.81 8 VAL B N 1
ATOM 1619 C CA . VAL B 1 8 ? 10.531 3.881 3.447 1 96.81 8 VAL B CA 1
ATOM 1620 C C . VAL B 1 8 ? 10.078 2.488 3.016 1 96.81 8 VAL B C 1
ATOM 1622 O O . VAL B 1 8 ? 8.891 2.178 3.051 1 96.81 8 VAL B O 1
ATOM 1625 N N . LEU B 1 9 ? 11.008 1.646 2.648 1 96.62 9 LEU B N 1
ATOM 1626 C CA . LEU B 1 9 ? 10.672 0.273 2.283 1 96.62 9 LEU B CA 1
ATOM 1627 C C . LEU B 1 9 ? 10.07 -0.473 3.469 1 96.62 9 LEU B C 1
ATOM 1629 O O . LEU B 1 9 ? 9.109 -1.231 3.305 1 96.62 9 LEU B O 1
ATOM 1633 N N . ARG B 1 10 ? 10.609 -0.227 4.641 1 97.25 10 ARG B N 1
ATOM 1634 C CA . ARG B 1 10 ? 10.102 -0.892 5.836 1 97.25 10 ARG B CA 1
ATOM 1635 C C . ARG B 1 10 ? 8.68 -0.443 6.148 1 97.25 10 ARG B C 1
ATOM 1637 O O . ARG B 1 10 ? 7.824 -1.263 6.504 1 97.25 10 ARG B O 1
ATOM 1644 N N . ILE B 1 11 ? 8.453 0.801 6.059 1 98.56 11 ILE B N 1
ATOM 1645 C CA . ILE B 1 11 ? 7.109 1.318 6.273 1 98.56 11 ILE B CA 1
ATOM 1646 C C . ILE B 1 11 ? 6.141 0.663 5.293 1 98.56 11 ILE B C 1
ATOM 1648 O O . ILE B 1 11 ? 5.07 0.191 5.688 1 98.56 11 ILE B O 1
ATOM 1652 N N . ASN B 1 12 ? 6.484 0.622 4.02 1 98.44 12 ASN B N 1
ATOM 1653 C CA . ASN B 1 12 ? 5.645 -0.02 3.016 1 98.44 12 ASN B CA 1
ATOM 1654 C C . ASN B 1 12 ? 5.391 -1.486 3.352 1 98.44 12 ASN B C 1
ATOM 1656 O O . ASN B 1 12 ? 4.301 -2.006 3.096 1 98.44 12 ASN B O 1
ATOM 1660 N N . SER B 1 13 ? 6.414 -2.145 3.881 1 98.38 13 SER B N 1
ATOM 1661 C CA . SER B 1 13 ? 6.25 -3.539 4.277 1 98.38 13 SER B CA 1
ATOM 1662 C C . SER B 1 13 ? 5.184 -3.684 5.359 1 98.38 13 SER B C 1
ATOM 1664 O O . SER B 1 13 ? 4.285 -4.52 5.242 1 98.38 13 SER B O 1
ATOM 1666 N N . HIS B 1 14 ? 5.25 -2.848 6.336 1 98.62 14 HIS B N 1
ATOM 1667 C CA . HIS B 1 14 ? 4.297 -2.932 7.438 1 98.62 14 HIS B CA 1
ATOM 1668 C C . HIS B 1 14 ? 2.898 -2.512 6.988 1 98.62 14 HIS B C 1
ATOM 1670 O O . HIS B 1 14 ? 1.905 -3.125 7.387 1 98.62 14 HIS B O 1
ATOM 1676 N N . VAL B 1 15 ? 2.812 -1.508 6.219 1 98.38 15 VAL B N 1
ATOM 1677 C CA . VAL B 1 15 ? 1.519 -1.048 5.727 1 98.38 15 VAL B CA 1
ATOM 1678 C C . VAL B 1 15 ? 0.924 -2.088 4.781 1 98.38 15 VAL B C 1
ATOM 1680 O O . VAL B 1 15 ? -0.291 -2.297 4.762 1 98.38 15 VAL B O 1
ATOM 1683 N N . GLY B 1 16 ? 1.777 -2.682 4.008 1 97.94 16 GLY B N 1
ATOM 1684 C CA . GLY B 1 16 ? 1.318 -3.797 3.195 1 97.94 16 GLY B CA 1
ATOM 1685 C C . GLY B 1 16 ? 0.735 -4.93 4.016 1 97.94 16 GLY B C 1
ATOM 1686 O O . GLY B 1 16 ? -0.305 -5.492 3.662 1 97.94 16 GLY B O 1
ATOM 1687 N N . ALA B 1 17 ? 1.415 -5.309 5.07 1 97.19 17 ALA B N 1
ATOM 1688 C CA . ALA B 1 17 ? 0.91 -6.348 5.961 1 97.19 17 ALA B CA 1
ATOM 1689 C C . ALA B 1 17 ? -0.446 -5.961 6.543 1 97.19 17 ALA B C 1
ATOM 1691 O O . ALA B 1 17 ? -1.336 -6.805 6.676 1 97.19 17 ALA B O 1
ATOM 1692 N N . LEU B 1 18 ? -0.622 -4.734 6.887 1 96.5 18 LEU B N 1
ATOM 1693 C CA . LEU B 1 18 ? -1.907 -4.238 7.367 1 96.5 18 LEU B CA 1
ATOM 1694 C C . LEU B 1 18 ? -2.99 -4.414 6.309 1 96.5 18 LEU B C 1
ATOM 1696 O O . LEU B 1 18 ? -4.094 -4.875 6.613 1 96.5 18 LEU B O 1
ATOM 1700 N N . SER B 1 19 ? -2.652 -4.043 5.098 1 95.94 19 SER B N 1
ATOM 1701 C CA . SER B 1 19 ? -3.617 -4.133 4.008 1 95.94 19 SER B CA 1
ATOM 1702 C C . SER B 1 19 ? -4.066 -5.57 3.785 1 95.94 19 SER B C 1
ATOM 1704 O O . SER B 1 19 ? -5.23 -5.82 3.461 1 95.94 19 SER B O 1
ATOM 1706 N N . ARG B 1 20 ? -3.146 -6.512 3.941 1 93.12 20 ARG B N 1
ATOM 1707 C CA . ARG B 1 20 ? -3.48 -7.926 3.791 1 93.12 20 ARG B CA 1
ATOM 1708 C C . ARG B 1 20 ? -4.531 -8.352 4.812 1 93.12 20 ARG B C 1
ATOM 1710 O O . ARG B 1 20 ? -5.398 -9.172 4.512 1 93.12 20 ARG B O 1
ATOM 1717 N N . CYS B 1 21 ? -4.453 -7.801 5.984 1 91.81 21 CYS B N 1
ATOM 1718 C CA . CYS B 1 21 ? -5.426 -8.133 7.02 1 91.81 21 CYS B CA 1
ATOM 1719 C C . CYS B 1 21 ? -6.832 -7.715 6.602 1 91.81 21 CYS B C 1
ATOM 1721 O O . CYS B 1 21 ? -7.801 -8.422 6.879 1 91.81 21 CYS B O 1
ATOM 1723 N N . PHE B 1 22 ? -6.902 -6.637 5.906 1 91.5 22 PHE B N 1
ATOM 1724 C CA . PHE B 1 22 ? -8.203 -6.078 5.582 1 91.5 22 PHE B CA 1
ATOM 1725 C C . PHE B 1 22 ? -8.711 -6.613 4.246 1 91.5 22 PHE B C 1
ATOM 1727 O O . PHE B 1 22 ? -9.906 -6.562 3.961 1 91.5 22 PHE B O 1
ATOM 1734 N N . SER B 1 23 ? -7.824 -7.105 3.398 1 88.25 23 SER B N 1
ATOM 1735 C CA . SER B 1 23 ? -8.211 -7.547 2.061 1 88.25 23 SER B CA 1
ATOM 1736 C C . SER B 1 23 ? -9.133 -8.758 2.123 1 88.25 23 SER B C 1
ATOM 1738 O O . SER B 1 23 ? -9.938 -8.984 1.214 1 88.25 23 SER B O 1
ATOM 1740 N N . ARG B 1 24 ? -9.102 -9.5 3.135 1 80.31 24 ARG B N 1
ATOM 1741 C CA . ARG B 1 24 ? -9.859 -10.75 3.238 1 80.31 24 ARG B CA 1
ATOM 1742 C C . ARG B 1 24 ? -11.086 -10.57 4.121 1 80.31 24 ARG B C 1
ATOM 1744 O O . ARG B 1 24 ? -11.695 -11.555 4.547 1 80.31 24 ARG B O 1
ATOM 1751 N N . ARG B 1 25 ? -11.438 -9.375 4.426 1 81.5 25 ARG B N 1
ATOM 1752 C CA . ARG B 1 25 ? -12.539 -9.102 5.344 1 81.5 25 ARG B CA 1
ATOM 1753 C C . ARG B 1 25 ? -13.641 -8.312 4.656 1 81.5 25 ARG B C 1
ATOM 1755 O O . ARG B 1 25 ? -13.422 -7.711 3.604 1 81.5 25 ARG B O 1
ATOM 1762 N N . PRO B 1 26 ? -14.812 -8.398 5.328 1 74.31 26 PRO B N 1
ATOM 1763 C CA . PRO B 1 26 ? -15.914 -7.629 4.75 1 74.31 26 PRO B CA 1
ATOM 1764 C C . PRO B 1 26 ? -15.602 -6.137 4.645 1 74.31 26 PRO B C 1
ATOM 1766 O O . PRO B 1 26 ? -14.789 -5.621 5.418 1 74.31 26 PRO B O 1
ATOM 1769 N N . ALA B 1 27 ? -16.266 -5.508 3.715 1 71.44 27 ALA B N 1
ATOM 1770 C CA . ALA B 1 27 ? -16.047 -4.094 3.418 1 71.44 27 ALA B CA 1
ATOM 1771 C C . ALA B 1 27 ? -16.375 -3.221 4.625 1 71.44 27 ALA B C 1
ATOM 1773 O O . ALA B 1 27 ? -15.797 -2.143 4.789 1 71.44 27 ALA B O 1
ATOM 1774 N N . ASP B 1 28 ? -17.172 -3.777 5.449 1 74.94 28 ASP B N 1
ATOM 1775 C CA . ASP B 1 28 ? -17.641 -2.957 6.559 1 74.94 28 ASP B CA 1
ATOM 1776 C C . ASP B 1 28 ? -16.891 -3.277 7.848 1 74.94 28 ASP B C 1
ATOM 1778 O O . ASP B 1 28 ? -17.484 -3.436 8.906 1 74.94 28 ASP B O 1
ATOM 1782 N N . CYS B 1 29 ? -15.688 -3.229 7.738 1 84.19 29 CYS B N 1
ATOM 1783 C CA . CYS B 1 29 ? -14.922 -3.391 8.977 1 84.19 29 CYS B CA 1
ATOM 1784 C C . CYS B 1 29 ? -15.211 -2.252 9.945 1 84.19 29 CYS B C 1
ATOM 1786 O O . CYS B 1 29 ? -14.797 -1.114 9.719 1 84.19 29 CYS B O 1
ATOM 1788 N N . ALA B 1 30 ? -15.875 -2.539 11.008 1 88.69 30 ALA B N 1
ATOM 1789 C CA . ALA B 1 30 ? -16.297 -1.544 11.992 1 88.69 30 ALA B CA 1
ATOM 1790 C C . ALA B 1 30 ? -15.156 -1.198 12.945 1 88.69 30 ALA B C 1
ATOM 1792 O O . ALA B 1 30 ? -14.219 -1.987 13.117 1 88.69 30 ALA B O 1
ATOM 1793 N N . VAL B 1 31 ? -15.266 0.028 13.523 1 91.69 31 VAL B N 1
ATOM 1794 C CA . VAL B 1 31 ? -14.32 0.471 14.547 1 91.69 31 VAL B CA 1
ATOM 1795 C C . VAL B 1 31 ? -14.234 -0.574 15.656 1 91.69 31 VAL B C 1
ATOM 1797 O O . VAL B 1 31 ? -15.25 -1.116 16.094 1 91.69 31 VAL B O 1
ATOM 1800 N N . GLY B 1 32 ? -13.016 -0.855 16 1 92.19 32 GLY B N 1
ATOM 1801 C CA . GLY B 1 32 ? -12.773 -1.87 17.016 1 92.19 32 GLY B CA 1
ATOM 1802 C C . GLY B 1 32 ? -12.594 -3.262 16.438 1 92.19 32 GLY B C 1
ATOM 1803 O O . GLY B 1 32 ? -12.211 -4.191 17.141 1 92.19 32 GLY B O 1
ATOM 1804 N N . LEU B 1 33 ? -12.938 -3.482 15.273 1 93.94 33 LEU B N 1
ATOM 1805 C CA . LEU B 1 33 ? -12.703 -4.699 14.508 1 93.94 33 LEU B CA 1
ATOM 1806 C C . LEU B 1 33 ? -13.359 -5.902 15.18 1 93.94 33 LEU B C 1
ATOM 1808 O O . LEU B 1 33 ? -12.711 -6.926 15.406 1 93.94 33 LEU B O 1
ATOM 1812 N N . PRO B 1 34 ? -14.602 -5.824 15.461 1 91.81 34 PRO B N 1
ATOM 1813 C CA . PRO B 1 34 ? -15.258 -6.898 16.219 1 91.81 34 PRO B CA 1
ATOM 1814 C C . PRO B 1 34 ? -15.273 -8.227 15.453 1 91.81 34 PRO B C 1
ATOM 1816 O O . PRO B 1 34 ? -15.391 -9.289 16.078 1 91.81 34 PRO B O 1
ATOM 1819 N N . ARG B 1 35 ? -15.125 -8.289 14.164 1 88.38 35 ARG B N 1
ATOM 1820 C CA . ARG B 1 35 ? -15.195 -9.523 13.383 1 88.38 35 ARG B CA 1
ATOM 1821 C C . ARG B 1 35 ? -13.812 -10.125 13.188 1 88.38 35 ARG B C 1
ATOM 1823 O O . ARG B 1 35 ? -13.664 -11.141 12.5 1 88.38 35 ARG B O 1
ATOM 1830 N N . PHE B 1 36 ? -12.828 -9.516 13.695 1 91.69 36 PHE B N 1
ATOM 1831 C CA . PHE B 1 36 ? -11.477 -10.062 13.688 1 91.69 36 PHE B CA 1
ATOM 1832 C C . PHE B 1 36 ? -11.25 -10.992 14.875 1 91.69 36 PHE B C 1
ATOM 1834 O O . PHE B 1 36 ? -11.703 -10.711 15.984 1 91.69 36 PHE B O 1
ATOM 1841 N N . THR B 1 37 ? -10.539 -12.062 14.547 1 90.56 37 THR B N 1
ATOM 1842 C CA . THR B 1 37 ? -10.109 -12.922 15.641 1 90.56 37 THR B CA 1
ATOM 1843 C C . THR B 1 37 ? -9.008 -12.25 16.469 1 90.56 37 THR B C 1
ATOM 1845 O O . THR B 1 37 ? -8.445 -11.242 16.031 1 90.56 37 THR B O 1
ATOM 1848 N N . ARG B 1 38 ? -8.719 -12.797 17.656 1 94.31 38 ARG B N 1
ATOM 1849 C CA . ARG B 1 38 ? -7.688 -12.227 18.516 1 94.31 38 ARG B CA 1
ATOM 1850 C C . ARG B 1 38 ? -6.332 -12.242 17.812 1 94.31 38 ARG B C 1
ATOM 1852 O O . ARG B 1 38 ? -5.633 -11.227 17.766 1 94.31 38 ARG B O 1
ATOM 1859 N N . PRO B 1 39 ? -5.918 -13.352 17.156 1 92.25 39 PRO B N 1
ATOM 1860 C CA . PRO B 1 39 ? -4.641 -13.344 16.438 1 92.25 39 PRO B CA 1
ATOM 1861 C C . PRO B 1 39 ? -4.602 -12.32 15.305 1 92.25 39 PRO B C 1
ATOM 1863 O O . PRO B 1 39 ? -3.57 -11.688 15.078 1 92.25 39 PRO B O 1
ATOM 1866 N N . GLU B 1 40 ? -5.668 -12.148 14.664 1 90.12 40 GLU B N 1
ATOM 1867 C CA . GLU B 1 40 ? -5.727 -11.148 13.602 1 90.12 40 GLU B CA 1
ATOM 1868 C C . GLU B 1 40 ? -5.559 -9.742 14.156 1 90.12 40 GLU B C 1
ATOM 1870 O O . GLU B 1 40 ? -4.852 -8.914 13.578 1 90.12 40 GLU B O 1
ATOM 1875 N N . LYS B 1 41 ? -6.219 -9.477 15.242 1 94.75 41 LYS B N 1
ATOM 1876 C CA . LYS B 1 41 ? -6.086 -8.18 15.898 1 94.75 41 LYS B CA 1
ATOM 1877 C C . LYS B 1 41 ? -4.656 -7.941 16.375 1 94.75 41 LYS B C 1
ATOM 1879 O O . LYS B 1 41 ? -4.148 -6.816 16.297 1 94.75 41 LYS B O 1
ATOM 1884 N N . ASP B 1 42 ? -4.051 -8.977 16.828 1 96.38 42 ASP B N 1
ATOM 1885 C CA . ASP B 1 42 ? -2.66 -8.852 17.266 1 96.38 42 ASP B CA 1
ATOM 1886 C C . ASP B 1 42 ? -1.761 -8.43 16.109 1 96.38 42 ASP B C 1
ATOM 1888 O O . ASP B 1 42 ? -0.855 -7.609 16.281 1 96.38 42 ASP B O 1
ATOM 1892 N N . VAL B 1 43 ? -2 -8.992 14.961 1 95.31 43 VAL B N 1
ATOM 1893 C CA . VAL B 1 43 ? -1.223 -8.617 13.789 1 95.31 43 VAL B CA 1
ATOM 1894 C C . VAL B 1 43 ? -1.432 -7.137 13.484 1 95.31 43 VAL B C 1
ATOM 1896 O O . VAL B 1 43 ? -0.473 -6.414 13.195 1 95.31 43 VAL B O 1
ATOM 1899 N N . VAL B 1 44 ? -2.676 -6.688 13.539 1 96.62 44 VAL B N 1
ATOM 1900 C CA . VAL B 1 44 ? -2.99 -5.289 13.266 1 96.62 44 VAL B CA 1
ATOM 1901 C C . VAL B 1 44 ? -2.24 -4.387 14.242 1 96.62 44 VAL B C 1
ATOM 1903 O O . VAL B 1 44 ? -1.607 -3.41 13.836 1 96.62 44 VAL B O 1
ATOM 1906 N N . VAL B 1 45 ? -2.264 -4.727 15.516 1 97.38 45 VAL B N 1
ATOM 1907 C CA . VAL B 1 45 ? -1.611 -3.939 16.562 1 97.38 45 VAL B CA 1
ATOM 1908 C C . VAL B 1 45 ? -0.105 -3.9 16.312 1 97.38 45 VAL B C 1
ATOM 1910 O O . VAL B 1 45 ? 0.511 -2.834 16.359 1 97.38 45 VAL B O 1
ATOM 1913 N N . LEU B 1 46 ? 0.474 -5.023 16 1 98.06 46 LEU B N 1
ATOM 1914 C CA . LEU B 1 46 ? 1.916 -5.117 15.805 1 98.06 46 LEU B CA 1
ATOM 1915 C C . LEU B 1 46 ? 2.346 -4.32 14.578 1 98.06 46 LEU B C 1
ATOM 1917 O O . LEU B 1 46 ? 3.344 -3.6 14.617 1 98.06 46 LEU B O 1
ATOM 1921 N N . GLU B 1 47 ? 1.572 -4.477 13.516 1 98.19 47 GLU B N 1
ATOM 1922 C CA . GLU B 1 47 ? 1.94 -3.783 12.281 1 98.19 47 GLU B CA 1
ATOM 1923 C C . GLU B 1 47 ? 1.75 -2.275 12.422 1 98.19 47 GLU B C 1
ATOM 1925 O O . GLU B 1 47 ? 2.543 -1.493 11.891 1 98.19 47 GLU B O 1
ATOM 1930 N N . LEU B 1 48 ? 0.703 -1.839 13.117 1 97.94 48 LEU B N 1
ATOM 1931 C CA . LEU B 1 48 ? 0.522 -0.416 13.383 1 97.94 48 LEU B CA 1
ATOM 1932 C C . LEU B 1 48 ? 1.694 0.14 14.188 1 97.94 48 LEU B C 1
ATOM 1934 O O . LEU B 1 48 ? 2.24 1.191 13.852 1 97.94 48 LEU B O 1
ATOM 1938 N N . GLY B 1 49 ? 2.049 -0.591 15.219 1 98.25 49 GLY B N 1
ATOM 1939 C CA . GLY B 1 49 ? 3.182 -0.171 16.031 1 98.25 49 GLY B CA 1
ATOM 1940 C C . GLY B 1 49 ? 4.48 -0.115 15.242 1 98.25 49 GLY B C 1
ATOM 1941 O O . GLY B 1 49 ? 5.254 0.835 15.383 1 98.25 49 GLY B O 1
ATOM 1942 N N . SER B 1 50 ? 4.738 -1.08 14.469 1 98.38 50 SER B N 1
ATOM 1943 C CA . SER B 1 50 ? 5.96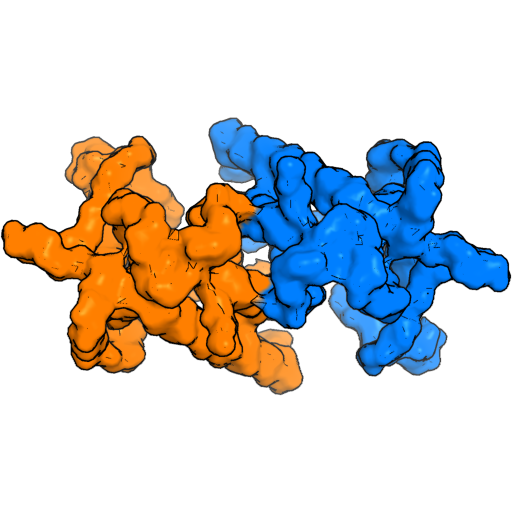5 -1.142 13.68 1 98.38 50 SER B CA 1
ATOM 1944 C C . SER B 1 50 ? 6.008 -0.024 12.641 1 98.38 50 SER B C 1
ATOM 1946 O O . SER B 1 50 ? 7.043 0.618 12.461 1 98.38 50 SER B O 1
ATOM 1948 N N . ALA B 1 51 ? 4.883 0.193 11.969 1 98.12 51 ALA B N 1
ATOM 1949 C CA . ALA B 1 51 ? 4.82 1.271 10.984 1 98.12 51 ALA B CA 1
ATOM 1950 C C . ALA B 1 51 ? 5.066 2.627 11.641 1 98.12 51 ALA B C 1
ATOM 1952 O O . ALA B 1 51 ? 5.836 3.441 11.133 1 98.12 51 ALA B O 1
ATOM 1953 N N . ALA B 1 52 ? 4.438 2.848 12.781 1 98.06 52 ALA B N 1
ATOM 1954 C CA . ALA B 1 52 ? 4.629 4.102 13.516 1 98.06 52 ALA B CA 1
ATOM 1955 C C . ALA B 1 52 ? 6.078 4.262 13.961 1 98.06 52 ALA B C 1
ATOM 1957 O O . ALA B 1 52 ? 6.641 5.355 13.883 1 98.06 52 ALA B O 1
ATOM 1958 N N . GLY B 1 53 ? 6.613 3.162 14.469 1 97.88 53 GLY B N 1
ATOM 1959 C CA . GLY B 1 53 ? 8.016 3.211 14.859 1 97.88 53 GLY B CA 1
ATOM 1960 C C . GLY B 1 53 ? 8.938 3.568 13.711 1 97.88 53 GLY B C 1
ATOM 1961 O O . GLY B 1 53 ? 9.828 4.414 13.867 1 97.88 53 GLY B O 1
ATOM 1962 N N . CYS B 1 54 ? 8.711 2.98 12.594 1 97.88 54 CYS B N 1
ATOM 1963 C CA . CYS B 1 54 ? 9.531 3.283 11.422 1 97.88 54 CYS B CA 1
ATOM 1964 C C . CYS B 1 54 ? 9.344 4.73 10.984 1 97.88 54 CYS B C 1
ATOM 1966 O O . CYS B 1 54 ? 10.297 5.383 10.555 1 97.88 54 CYS B O 1
ATOM 1968 N N . LEU B 1 55 ? 8.164 5.184 11.062 1 97.5 55 LEU B N 1
ATOM 1969 C CA . LEU B 1 55 ? 7.887 6.566 10.688 1 97.5 55 LEU B CA 1
ATOM 1970 C C . LEU B 1 55 ? 8.633 7.535 11.602 1 97.5 55 LEU B C 1
ATOM 1972 O O . LEU B 1 55 ? 9.172 8.539 11.141 1 97.5 55 LEU B O 1
ATOM 1976 N N . LEU B 1 56 ? 8.648 7.234 12.859 1 95.94 56 LEU B N 1
ATOM 1977 C CA . LEU B 1 56 ? 9.375 8.07 13.812 1 95.94 56 LEU B CA 1
ATOM 1978 C C . LEU B 1 56 ? 10.867 8.086 13.492 1 95.94 56 LEU B C 1
ATOM 1980 O O . LEU B 1 56 ? 11.5 9.141 13.523 1 95.94 56 LEU B O 1
ATOM 1984 N N . LEU B 1 57 ? 11.383 6.914 13.203 1 95.75 57 LEU B N 1
ATOM 1985 C CA . LEU B 1 57 ? 12.789 6.824 12.836 1 95.75 57 LEU B CA 1
ATOM 1986 C C . LEU B 1 57 ? 13.062 7.586 11.539 1 95.75 57 LEU B C 1
ATOM 1988 O O . LEU B 1 57 ? 14.078 8.281 11.43 1 95.75 57 LEU B O 1
ATOM 1992 N N . LEU B 1 58 ? 12.172 7.484 10.609 1 95.5 58 LEU B N 1
ATOM 1993 C CA . LEU B 1 58 ? 12.328 8.203 9.352 1 95.5 58 LEU B CA 1
ATOM 1994 C C . LEU B 1 58 ? 12.344 9.711 9.578 1 95.5 58 LEU B C 1
ATOM 1996 O O . LEU B 1 58 ? 13.18 10.422 9.023 1 95.5 58 LEU B O 1
ATOM 2000 N N . ALA B 1 59 ? 11.367 10.125 10.336 1 93.56 59 ALA B N 1
ATOM 2001 C CA . ALA B 1 59 ? 11.312 11.555 10.648 1 93.56 59 ALA B CA 1
ATOM 2002 C C . ALA B 1 59 ? 12.617 12.023 11.273 1 93.56 59 ALA B C 1
ATOM 2004 O O . ALA B 1 59 ? 13.133 13.094 10.93 1 93.56 59 ALA B O 1
ATOM 2005 N N . GLU B 1 60 ? 13.117 11.242 12.172 1 91.31 60 GLU B N 1
ATOM 2006 C CA . GLU B 1 60 ? 14.391 11.562 12.805 1 91.31 60 GLU B CA 1
ATOM 2007 C C . GLU B 1 60 ? 15.516 11.641 11.781 1 91.31 60 GLU B C 1
ATOM 2009 O O . GLU B 1 60 ? 16.297 12.594 11.766 1 91.31 60 GLU B O 1
ATOM 2014 N N . GLN B 1 61 ? 15.578 10.664 10.922 1 91.25 61 GLN B N 1
ATOM 2015 C CA . GLN B 1 61 ? 16.641 10.602 9.922 1 91.25 61 GLN B CA 1
ATOM 2016 C C . GLN B 1 61 ? 16.516 11.742 8.914 1 91.25 61 GLN B C 1
ATOM 2018 O O . GLN B 1 61 ? 17.516 12.188 8.352 1 91.25 61 GLN B O 1
ATOM 2023 N N . CYS B 1 62 ? 15.367 12.25 8.742 1 90.94 62 CYS B N 1
ATOM 2024 C CA . CYS B 1 62 ? 15.125 13.273 7.734 1 90.94 62 CYS B CA 1
ATOM 2025 C C . CYS B 1 62 ? 15.102 14.664 8.367 1 90.94 62 CYS B C 1
ATOM 2027 O O . CYS B 1 62 ? 14.93 15.664 7.676 1 90.94 62 CYS B O 1
ATOM 2029 N N . ASN B 1 63 ? 15.211 14.703 9.641 1 88.56 63 ASN B N 1
ATOM 2030 C CA . ASN B 1 63 ? 15.164 15.953 10.391 1 88.56 63 ASN B CA 1
ATOM 2031 C C . ASN B 1 63 ? 13.805 16.641 10.242 1 88.56 63 ASN B C 1
ATOM 2033 O O . ASN B 1 63 ? 13.742 17.844 9.938 1 88.56 63 ASN B O 1
ATOM 2037 N N . VAL B 1 64 ? 12.836 15.914 10.422 1 90.12 64 VAL B N 1
ATOM 2038 C CA . VAL B 1 64 ? 11.461 16.422 10.383 1 90.12 64 VAL B CA 1
ATOM 2039 C C . VAL B 1 64 ? 10.836 16.297 11.773 1 90.12 64 VAL B C 1
ATOM 2041 O O . VAL B 1 64 ? 10.836 15.219 12.367 1 90.12 64 VAL B O 1
ATOM 2044 N N . ASP B 1 65 ? 10.43 17.375 12.281 1 89.75 65 ASP B N 1
ATOM 2045 C CA . ASP B 1 65 ? 9.609 17.344 13.484 1 89.75 65 ASP B CA 1
ATOM 2046 C C . ASP B 1 65 ? 8.203 16.812 13.188 1 89.75 65 ASP B C 1
ATOM 2048 O O . ASP B 1 65 ? 7.352 17.547 12.688 1 89.75 65 ASP B O 1
ATOM 2052 N N . LEU B 1 66 ? 7.988 15.602 13.57 1 92.44 66 LEU B N 1
ATOM 2053 C CA . LEU B 1 66 ? 6.785 14.898 13.148 1 92.44 66 LEU B CA 1
ATOM 2054 C C . LEU B 1 66 ? 5.547 15.5 13.805 1 92.44 66 LEU B C 1
ATOM 2056 O O . LEU B 1 66 ? 4.504 15.648 13.164 1 92.44 66 LEU B O 1
ATOM 2060 N N . GLY B 1 67 ? 5.629 15.812 15.117 1 92.12 67 GLY B N 1
ATOM 2061 C CA . GLY B 1 67 ? 4.5 16.438 15.781 1 92.12 67 GLY B CA 1
ATOM 2062 C C . GLY B 1 67 ? 4.086 17.75 15.156 1 92.12 67 GLY B C 1
ATOM 2063 O O . GLY B 1 67 ? 2.898 18 14.938 1 92.12 67 GLY B O 1
ATOM 2064 N N . LEU B 1 68 ? 5.055 18.531 14.875 1 90.06 68 LEU B N 1
ATOM 2065 C CA . LEU B 1 68 ? 4.789 19.812 14.211 1 90.06 68 LEU B CA 1
ATOM 2066 C C . LEU B 1 68 ? 4.18 19.594 12.836 1 90.06 68 LEU B C 1
ATOM 2068 O O . LEU B 1 68 ? 3.246 20.297 12.445 1 90.06 68 LEU B O 1
ATOM 2072 N N . SER B 1 69 ? 4.723 18.656 12.117 1 92.31 69 SER B N 1
ATOM 2073 C CA . SER B 1 69 ? 4.215 18.344 10.781 1 92.31 69 SER B CA 1
ATOM 2074 C C . SER B 1 69 ? 2.736 17.969 10.828 1 92.31 69 SER B C 1
ATOM 2076 O O . SER B 1 69 ? 1.945 18.453 10.016 1 92.31 69 SER B O 1
ATOM 2078 N N . VAL B 1 70 ? 2.318 17.125 11.719 1 94.19 70 VAL B N 1
ATOM 2079 C CA . VAL B 1 70 ? 0.931 16.688 11.852 1 94.19 70 VAL B CA 1
ATOM 2080 C C . VAL B 1 70 ? 0.048 17.891 12.219 1 94.19 70 VAL B C 1
ATOM 2082 O O . VAL B 1 70 ? -1.012 18.078 11.617 1 94.19 70 VAL B O 1
ATOM 2085 N N . ASP B 1 71 ? 0.525 18.641 13.156 1 92.25 71 ASP B N 1
ATOM 2086 C CA . ASP B 1 71 ? -0.234 19.797 13.602 1 92.25 71 ASP B CA 1
ATOM 2087 C C . ASP B 1 71 ? -0.485 20.766 12.445 1 92.25 71 ASP B C 1
ATOM 2089 O O . ASP B 1 71 ? -1.621 21.188 12.211 1 92.25 71 ASP B O 1
ATOM 2093 N N . LEU B 1 72 ? 0.574 21.094 11.75 1 90.62 72 LEU B N 1
ATOM 2094 C CA . LEU B 1 72 ? 0.463 22.031 10.633 1 90.62 72 LEU B CA 1
ATOM 2095 C C . LEU B 1 72 ? -0.405 21.453 9.523 1 90.62 72 LEU B C 1
ATOM 2097 O O . LEU B 1 72 ? -1.139 22.188 8.859 1 90.62 72 LEU B O 1
ATOM 2101 N N . LYS B 1 73 ? -0.353 20.156 9.336 1 93.62 73 LYS B N 1
ATOM 2102 C CA . LYS B 1 73 ? -1.194 19.531 8.32 1 93.62 73 LYS B CA 1
ATOM 2103 C C . LYS B 1 73 ? -2.672 19.625 8.688 1 93.62 73 LYS B C 1
ATOM 2105 O O . LYS B 1 73 ? -3.52 19.875 7.828 1 93.62 73 LYS B O 1
ATOM 2110 N N . ILE B 1 74 ? -2.98 19.391 9.906 1 94.5 74 ILE B N 1
ATOM 2111 C CA . ILE B 1 74 ? -4.355 19.516 10.383 1 94.5 74 ILE B CA 1
ATOM 2112 C C . ILE B 1 74 ? -4.852 20.938 10.156 1 94.5 74 ILE B C 1
ATOM 2114 O O . ILE B 1 74 ? -5.965 21.141 9.656 1 94.5 74 ILE B O 1
ATOM 2118 N N . LYS B 1 75 ? -4.02 21.906 10.484 1 92.88 75 LYS B N 1
ATOM 2119 C CA . LYS B 1 75 ? -4.379 23.312 10.305 1 92.88 75 LYS B CA 1
ATOM 2120 C C . LYS B 1 75 ? -4.574 23.641 8.828 1 92.88 75 LYS B C 1
ATOM 2122 O O . LYS B 1 75 ? -5.516 24.344 8.461 1 92.88 75 LYS B O 1
ATOM 2127 N N . LEU B 1 76 ? -3.699 23.188 8.023 1 92.44 76 LEU B N 1
ATOM 2128 C CA . LEU B 1 76 ? -3.832 23.391 6.586 1 92.44 76 LEU B CA 1
ATOM 2129 C C . LEU B 1 76 ? -5.121 22.766 6.066 1 92.44 76 LEU B C 1
ATOM 2131 O O . LEU B 1 76 ? -5.844 23.391 5.281 1 92.44 76 LEU B O 1
ATOM 2135 N N . ASN B 1 77 ? -5.438 21.531 6.488 1 94.56 77 ASN B N 1
ATOM 2136 C CA . ASN B 1 77 ? -6.652 20.844 6.051 1 94.56 77 ASN B CA 1
ATOM 2137 C C . ASN B 1 77 ? -7.902 21.578 6.535 1 94.56 77 ASN B C 1
ATOM 2139 O O . ASN B 1 77 ? -8.93 21.578 5.855 1 94.56 77 ASN B O 1
ATOM 2143 N N . ALA B 1 78 ? -7.766 22.172 7.672 1 95.12 78 ALA B N 1
ATOM 2144 C CA . ALA B 1 78 ? -8.898 22.953 8.172 1 95.12 78 ALA B CA 1
ATOM 2145 C C . ALA B 1 78 ? -9.219 24.109 7.234 1 95.12 78 ALA B C 1
ATOM 2147 O O . ALA B 1 78 ? -10.383 24.484 7.082 1 95.12 78 ALA B O 1
ATOM 2148 N N . LYS B 1 79 ? -8.203 24.641 6.633 1 93.56 79 LYS B N 1
ATOM 2149 C CA . LYS B 1 79 ? -8.398 25.703 5.66 1 93.56 79 LYS B CA 1
ATOM 2150 C C . LYS B 1 79 ? -8.977 25.156 4.355 1 93.56 79 LYS B C 1
ATOM 2152 O O . LYS B 1 79 ? -9.852 25.781 3.752 1 93.56 79 LYS B O 1
ATOM 2157 N N . LYS B 1 80 ? -8.562 24.016 3.953 1 93.81 80 LYS B N 1
ATOM 2158 C CA . LYS B 1 80 ? -9.023 23.391 2.723 1 93.81 80 LYS B CA 1
ATOM 2159 C C . LYS B 1 80 ? -10.453 22.875 2.869 1 93.81 80 LYS B C 1
ATOM 2161 O O . LYS B 1 80 ? -11.219 22.875 1.902 1 93.81 80 LYS B O 1
ATOM 2166 N N . TYR B 1 81 ? -10.734 22.422 4.086 1 96.12 81 TYR B N 1
ATOM 2167 C CA . TYR B 1 81 ? -12.008 21.781 4.383 1 96.12 81 TYR B CA 1
ATOM 2168 C C . TYR B 1 81 ? -12.695 22.469 5.562 1 96.12 81 TYR B C 1
ATOM 2170 O O . TYR B 1 81 ? -12.891 21.859 6.613 1 96.12 81 TYR B O 1
ATOM 2178 N N . PRO B 1 82 ? -13.203 23.609 5.324 1 96.75 82 PRO B N 1
ATOM 2179 C CA . PRO B 1 82 ? -13.93 24.25 6.414 1 96.75 82 PRO B CA 1
ATOM 2180 C C . PRO B 1 82 ? -15.156 23.453 6.855 1 96.75 82 PRO B C 1
ATOM 2182 O O . PRO B 1 82 ? -15.969 23.047 6.02 1 96.75 82 PRO B O 1
ATOM 2185 N N . ALA B 1 83 ? -15.281 23.344 8.164 1 96.94 83 ALA B N 1
ATOM 2186 C CA . ALA B 1 83 ? -16.297 22.453 8.727 1 96.94 83 ALA B CA 1
ATOM 2187 C C . ALA B 1 83 ? -17.688 22.828 8.242 1 96.94 83 ALA B C 1
ATOM 2189 O O . ALA B 1 83 ? -18.5 21.969 7.879 1 96.94 83 ALA B O 1
ATOM 2190 N N . VAL B 1 84 ? -17.953 24.078 8.188 1 96.19 84 VAL B N 1
ATOM 2191 C CA . VAL B 1 84 ? -19.297 24.562 7.852 1 96.19 84 VAL B CA 1
ATOM 2192 C C . VAL B 1 84 ? -19.609 24.219 6.398 1 96.19 84 VAL B C 1
ATOM 2194 O O . VAL B 1 84 ? -20.766 23.938 6.062 1 96.19 84 VAL B O 1
ATOM 2197 N N . LEU B 1 85 ? -18.594 24.125 5.645 1 95.75 85 LEU B N 1
ATOM 2198 C CA . LEU B 1 85 ? -18.781 23.938 4.211 1 95.75 85 LEU B CA 1
ATOM 2199 C C . LEU B 1 85 ? -18.844 22.453 3.854 1 95.75 85 LEU B C 1
ATOM 2201 O O . LEU B 1 85 ? -19.578 22.062 2.936 1 95.75 85 LEU B O 1
ATOM 2205 N N . VAL B 1 86 ? -18.156 21.578 4.555 1 95.94 86 VAL B N 1
ATOM 2206 C CA . VAL B 1 86 ? -17.906 20.25 4.02 1 95.94 86 VAL B CA 1
ATOM 2207 C C . VAL B 1 86 ? -18.594 19.203 4.895 1 95.94 86 VAL B C 1
ATOM 2209 O O . VAL B 1 86 ? -18.438 18 4.676 1 95.94 86 VAL B O 1
ATOM 2212 N N . ARG B 1 87 ? -19.344 19.672 5.832 1 95.19 87 ARG B N 1
ATOM 2213 C CA . ARG B 1 87 ? -19.922 18.75 6.82 1 95.19 87 ARG B CA 1
ATOM 2214 C C . ARG B 1 87 ? -20.688 17.625 6.137 1 95.19 87 ARG B C 1
ATOM 2216 O O . ARG B 1 87 ? -21.609 17.875 5.363 1 95.19 87 ARG B O 1
ATOM 2223 N N . GLY B 1 88 ? -20.25 16.344 6.371 1 92.81 88 GLY B N 1
ATOM 2224 C CA . GLY B 1 88 ? -20.922 15.156 5.902 1 92.81 88 GLY B CA 1
ATOM 2225 C C . GLY B 1 88 ? -20.641 14.836 4.445 1 92.81 88 GLY B C 1
ATOM 2226 O O . GLY B 1 88 ? -21.234 13.922 3.877 1 92.81 88 GLY B O 1
ATOM 2227 N N . SER B 1 89 ? -19.734 15.625 3.91 1 91.44 89 SER B N 1
ATOM 2228 C CA . SER B 1 89 ? -19.422 15.422 2.498 1 91.44 89 SER B CA 1
ATOM 2229 C C . SER B 1 89 ? -18.047 14.812 2.314 1 91.44 89 SER B C 1
ATOM 2231 O O . SER B 1 89 ? -17.109 15.164 3.033 1 91.44 89 SER B O 1
ATOM 2233 N N . ALA B 1 90 ? -17.922 13.961 1.349 1 86.81 90 ALA B N 1
ATOM 2234 C CA . ALA B 1 90 ? -16.641 13.305 1.076 1 86.81 90 ALA B CA 1
ATOM 2235 C C . ALA B 1 90 ? -15.945 13.945 -0.121 1 86.81 90 ALA B C 1
ATOM 2237 O O . ALA B 1 90 ? -14.953 13.414 -0.625 1 86.81 90 ALA B O 1
ATOM 2238 N N . LEU B 1 91 ? -16.438 15.039 -0.579 1 87.56 91 LEU B N 1
ATOM 2239 C CA . LEU B 1 91 ? -15.867 15.688 -1.756 1 87.56 91 LEU B CA 1
ATOM 2240 C C . LEU B 1 91 ? -14.484 16.25 -1.447 1 87.56 91 LEU B C 1
ATOM 2242 O O . LEU B 1 91 ? -14.242 16.734 -0.334 1 87.56 91 LEU B O 1
ATOM 2246 N N . LYS B 1 92 ? -13.664 16.266 -2.447 1 88.19 92 LYS B N 1
ATOM 2247 C CA . LYS B 1 92 ? -12.32 16.812 -2.301 1 88.19 92 LYS B CA 1
ATOM 2248 C C . LYS B 1 92 ? -12.352 18.344 -2.293 1 88.19 92 LYS B C 1
ATOM 2250 O O . LYS B 1 92 ? -13.305 18.953 -2.789 1 88.19 92 LYS B O 1
ATOM 2255 N N . TYR B 1 93 ? -11.281 18.859 -1.828 1 91.44 93 TYR B N 1
ATOM 2256 C CA . TYR B 1 93 ? -11.219 20.281 -1.55 1 91.44 93 TYR B CA 1
ATOM 2257 C C . TYR B 1 93 ? -11.438 21.094 -2.818 1 91.44 93 TYR B C 1
ATOM 2259 O O . TYR B 1 93 ? -11.945 22.219 -2.764 1 91.44 93 TYR B O 1
ATOM 2267 N N . ASP B 1 94 ? -11.086 20.516 -3.988 1 89.69 94 ASP B N 1
ATOM 2268 C CA . ASP B 1 94 ? -11.195 21.281 -5.227 1 89.69 94 ASP B CA 1
ATOM 2269 C C . ASP B 1 94 ? -12.664 21.484 -5.613 1 89.69 94 ASP B C 1
ATOM 2271 O O . ASP B 1 94 ? -12.977 22.344 -6.445 1 89.69 94 ASP B O 1
ATOM 2275 N N . ALA B 1 95 ? -13.508 20.781 -5.039 1 90.62 95 ALA B N 1
ATOM 2276 C CA . ALA B 1 95 ? -14.938 20.984 -5.227 1 90.62 95 ALA B CA 1
ATOM 2277 C C . ALA B 1 95 ? -15.391 22.297 -4.586 1 90.62 95 ALA B C 1
ATOM 2279 O O . ALA B 1 95 ? -16.453 22.828 -4.914 1 90.62 95 ALA B O 1
ATOM 2280 N N . TYR B 1 96 ? -14.578 2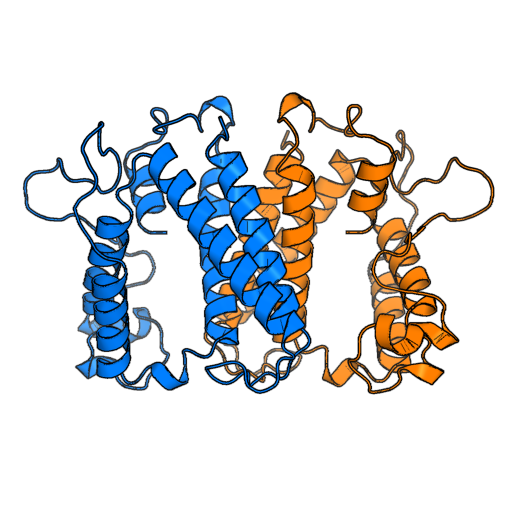2.828 -3.736 1 93.38 96 TYR B N 1
ATOM 2281 C CA . TYR B 1 96 ? -14.93 24.031 -2.982 1 93.38 96 TYR B CA 1
ATOM 2282 C C . TYR B 1 96 ? -14.023 25.188 -3.354 1 93.38 96 TYR B C 1
ATOM 2284 O O . TYR B 1 96 ? -13.867 26.141 -2.578 1 93.38 96 TYR B O 1
ATOM 2292 N N . LYS B 1 97 ? -13.406 25.094 -4.453 1 93 97 LYS B N 1
ATOM 2293 C CA . LYS B 1 97 ? -12.352 26.031 -4.832 1 93 97 LYS B CA 1
ATOM 2294 C C . LYS B 1 97 ? -12.891 27.453 -4.922 1 93 97 LYS B C 1
ATOM 2296 O O . LYS B 1 97 ? -12.164 28.422 -4.664 1 93 97 LYS B O 1
ATOM 2301 N N . THR B 1 98 ? -14.102 27.609 -5.277 1 93.75 98 THR B N 1
ATOM 2302 C CA . THR B 1 98 ? -14.68 28.953 -5.41 1 93.75 98 THR B CA 1
ATOM 2303 C C . THR B 1 98 ? -14.758 29.641 -4.055 1 93.75 98 THR B C 1
ATOM 2305 O O . THR B 1 98 ? -14.555 30.859 -3.957 1 93.75 98 THR B O 1
ATOM 2308 N N . THR B 1 99 ? -14.953 28.859 -3.041 1 94 99 THR B N 1
ATOM 2309 C CA . THR B 1 99 ? -15.117 29.422 -1.702 1 94 99 THR B CA 1
ATOM 2310 C C . THR B 1 99 ? -13.781 29.453 -0.964 1 94 99 THR B C 1
ATOM 2312 O O . THR B 1 99 ? -13.453 30.422 -0.294 1 94 99 THR B O 1
ATOM 2315 N N . THR B 1 100 ? -12.914 28.438 -1.065 1 93.62 100 THR B N 1
ATOM 2316 C CA . THR B 1 100 ? -11.719 28.281 -0.239 1 93.62 100 THR B CA 1
ATOM 2317 C C . THR B 1 100 ? -10.477 28.781 -0.976 1 93.62 100 THR B C 1
ATOM 2319 O O . THR B 1 100 ? -9.461 29.078 -0.353 1 93.62 100 THR B O 1
ATOM 2322 N N . GLY B 1 101 ? -10.555 28.766 -2.289 1 92.38 101 GLY B N 1
ATOM 2323 C CA . GLY B 1 101 ? -9.414 29.172 -3.09 1 92.38 101 GLY B CA 1
ATOM 2324 C C . GLY B 1 101 ? -8.414 28.047 -3.311 1 92.38 101 GLY B C 1
ATOM 2325 O O . GLY B 1 101 ? -7.41 28.234 -3.998 1 92.38 101 GLY B O 1
ATOM 2326 N N . PHE B 1 102 ? -8.633 26.906 -2.719 1 90.75 102 PHE B N 1
ATOM 2327 C CA . PHE B 1 102 ? -7.742 25.766 -2.893 1 90.75 102 PHE B CA 1
ATOM 2328 C C . PHE B 1 102 ? -8.156 24.938 -4.102 1 90.75 102 PHE B C 1
ATOM 2330 O O . PHE B 1 102 ? -9.242 24.375 -4.129 1 90.75 102 PHE B O 1
ATOM 2337 N N . ALA B 1 103 ? -7.238 24.953 -5.055 1 87.94 103 ALA B N 1
ATOM 2338 C CA . ALA B 1 103 ? -7.473 24.172 -6.27 1 87.94 103 ALA B CA 1
ATOM 2339 C C . ALA B 1 103 ? -6.434 23.062 -6.422 1 87.94 103 ALA B C 1
ATOM 2341 O O . ALA B 1 103 ? -5.449 23.016 -5.68 1 87.94 103 ALA B O 1
ATOM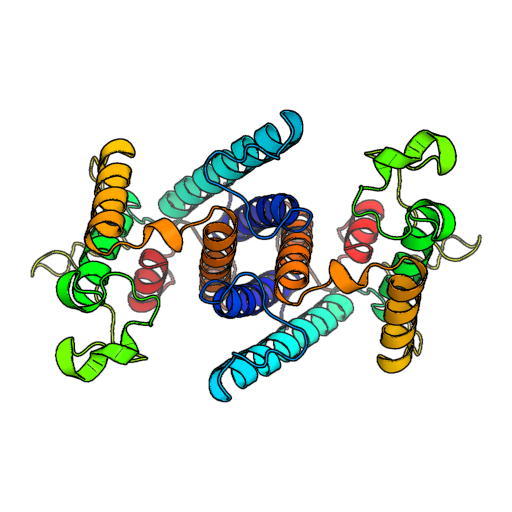 2342 N N . LYS B 1 104 ? -6.754 22.25 -7.379 1 81.31 104 LYS B N 1
ATOM 2343 C CA . LYS B 1 104 ? -5.766 21.219 -7.676 1 81.31 104 LYS B CA 1
ATOM 2344 C C . LYS B 1 104 ? -4.43 21.844 -8.078 1 81.31 104 LYS B C 1
ATOM 2346 O O . LYS B 1 104 ? -4.391 22.766 -8.883 1 81.31 104 LYS B O 1
ATOM 2351 N N . GLY B 1 105 ? -3.42 21.422 -7.406 1 77.38 105 GLY B N 1
ATOM 2352 C CA . GLY B 1 105 ? -2.109 21.938 -7.766 1 77.38 105 GLY B CA 1
ATOM 2353 C C . GLY B 1 105 ? -1.715 23.172 -6.973 1 77.38 105 GLY B C 1
ATOM 2354 O O . GLY B 1 105 ? -0.596 23.672 -7.105 1 77.38 105 GLY B O 1
ATOM 2355 N N . SER B 1 106 ? -2.57 23.609 -6.152 1 77.88 106 SER B N 1
ATOM 2356 C CA . SER B 1 106 ? -2.234 24.75 -5.316 1 77.88 106 SER B CA 1
ATOM 2357 C C . SER B 1 106 ? -1.062 24.453 -4.391 1 77.88 106 SER B C 1
ATOM 2359 O O . SER B 1 106 ? -0.922 23.312 -3.918 1 77.88 106 SER B O 1
ATOM 2361 N N . LYS B 1 107 ? -0.22 25.578 -4.305 1 75.88 107 LYS B N 1
ATOM 2362 C CA . LYS B 1 107 ? 0.858 25.453 -3.328 1 75.88 107 LYS B CA 1
ATOM 2363 C C . LYS B 1 107 ? 0.304 25.297 -1.916 1 75.88 107 LYS B C 1
ATOM 2365 O O . LYS B 1 107 ? -0.602 26.031 -1.514 1 75.88 107 LYS B O 1
ATOM 2370 N N . GLN B 1 108 ? 0.717 24.172 -1.261 1 76.25 108 GLN B N 1
ATOM 2371 C CA . GLN B 1 108 ? 0.284 23.906 0.106 1 76.25 108 GLN B CA 1
ATOM 2372 C C . GLN B 1 108 ? 1.387 24.234 1.107 1 76.25 108 GLN B C 1
ATOM 2374 O O . GLN B 1 108 ? 2.256 23.406 1.38 1 76.25 108 GLN B O 1
ATOM 2379 N N . ASP B 1 109 ? 1.381 25.469 1.581 1 70.31 109 ASP B N 1
ATOM 2380 C CA . ASP B 1 109 ? 2.416 25.953 2.492 1 70.31 109 ASP B CA 1
ATOM 2381 C C . ASP B 1 109 ? 2.086 25.594 3.938 1 70.31 109 ASP B C 1
ATOM 2383 O O . ASP B 1 109 ? 0.984 25.875 4.418 1 70.31 109 ASP B O 1
ATOM 2387 N N . MET B 1 110 ? 2.908 24.781 4.535 1 72.75 110 MET B N 1
ATOM 2388 C CA . MET B 1 110 ? 2.777 24.422 5.945 1 72.75 110 MET B CA 1
ATOM 2389 C C . MET B 1 110 ? 3.734 25.25 6.805 1 72.75 110 MET B C 1
ATOM 2391 O O . MET B 1 110 ? 4.609 24.688 7.469 1 72.75 110 MET B O 1
ATOM 2395 N N . THR B 1 111 ? 3.971 26.5 6.664 1 62.81 111 THR B N 1
ATOM 2396 C CA . THR B 1 111 ? 4.883 27.328 7.461 1 62.81 111 THR B CA 1
ATOM 2397 C C . THR B 1 111 ? 4.133 28.047 8.578 1 62.81 111 THR B C 1
ATOM 2399 O O . THR B 1 111 ? 2.953 28.375 8.43 1 62.81 111 THR B O 1
ATOM 2402 N N . GLU B 1 112 ? 4.77 27.672 9.875 1 50.03 112 GLU B N 1
ATOM 2403 C CA . GLU B 1 112 ? 4.352 28.531 10.977 1 50.03 112 GLU B CA 1
ATOM 2404 C C . GLU B 1 112 ? 5.137 29.844 10.992 1 50.03 112 GLU B C 1
ATOM 2406 O O . GLU B 1 112 ? 6.367 29.828 10.938 1 50.03 112 GLU B O 1
ATOM 2411 N N . GLY B 1 113 ? 4.508 31.141 11.039 1 49.03 113 GLY B N 1
ATOM 2412 C CA . GLY B 1 113 ? 5.008 32.469 11.328 1 49.03 113 GLY B CA 1
ATOM 2413 C C . GLY B 1 113 ? 5.992 32.969 10.289 1 49.03 113 GLY B C 1
ATOM 2414 O O . GLY B 1 113 ? 6.418 32.219 9.414 1 49.03 113 GLY B O 1
ATOM 2415 N N . ASP B 1 114 ? 6.168 34.312 10.234 1 43.16 114 ASP B N 1
ATOM 2416 C CA . ASP B 1 114 ? 6.914 35.156 9.312 1 43.16 114 ASP B CA 1
ATOM 2417 C C . ASP B 1 114 ? 8.367 34.719 9.211 1 43.16 114 ASP B C 1
ATOM 2419 O O . ASP B 1 114 ? 9.133 35.25 8.406 1 43.16 114 ASP B O 1
ATOM 2423 N N . ASP B 1 115 ? 8.93 34.219 10.328 1 43.75 115 ASP B N 1
ATOM 2424 C CA . ASP B 1 115 ? 10.383 34.125 10.258 1 43.75 115 ASP B CA 1
ATOM 2425 C C . ASP B 1 115 ? 10.828 32.844 9.555 1 43.75 115 ASP B C 1
ATOM 2427 O O . ASP B 1 115 ? 10.422 31.75 9.945 1 43.75 115 ASP B O 1
ATOM 2431 N N . GLY B 1 116 ? 10.938 32.688 8.281 1 45.72 116 GLY B N 1
ATOM 2432 C CA . GLY B 1 116 ? 11.57 31.812 7.316 1 45.72 116 GLY B CA 1
ATOM 2433 C C . GLY B 1 116 ? 12.156 30.562 7.945 1 45.72 116 GLY B C 1
ATOM 2434 O O . GLY B 1 116 ? 12.648 29.672 7.242 1 45.72 116 GLY B O 1
ATOM 2435 N N . ASP B 1 117 ? 12.562 30.516 9.188 1 47.34 117 ASP B N 1
ATOM 2436 C CA . ASP B 1 117 ? 13.422 29.469 9.727 1 47.34 117 ASP B CA 1
ATOM 2437 C C . ASP B 1 117 ? 12.625 28.203 10.023 1 47.34 117 ASP B C 1
ATOM 2439 O O . ASP B 1 117 ? 13.195 27.188 10.398 1 47.34 117 ASP B O 1
ATOM 2443 N N . ASP B 1 118 ? 11.414 28.203 10.391 1 49.72 118 ASP B N 1
ATOM 2444 C CA . ASP B 1 118 ? 10.797 27.062 11.055 1 49.72 118 ASP B CA 1
ATOM 2445 C C . ASP B 1 118 ? 10.359 26.016 10.047 1 49.72 118 ASP B C 1
ATOM 2447 O O . ASP B 1 118 ? 9.266 25.453 10.148 1 49.72 118 ASP B O 1
ATOM 2451 N N . HIS B 1 119 ? 11.047 25.969 9.07 1 52.34 119 HIS B N 1
ATOM 2452 C CA . HIS B 1 119 ? 10.633 24.906 8.156 1 52.34 119 HIS B CA 1
ATOM 2453 C C . HIS B 1 119 ? 10.672 23.547 8.836 1 52.34 119 HIS B C 1
ATOM 2455 O O . HIS B 1 119 ? 11.422 23.344 9.797 1 52.34 119 HIS B O 1
ATOM 2461 N N . LEU B 1 120 ? 9.477 22.766 8.695 1 55.66 120 LEU B N 1
ATOM 2462 C CA . LEU B 1 120 ? 9.281 21.391 9.117 1 55.66 120 LEU B CA 1
ATOM 2463 C C . LEU B 1 120 ? 10.555 20.578 8.93 1 55.66 120 LEU B C 1
ATOM 2465 O O . LEU B 1 120 ? 10.859 19.688 9.734 1 55.66 120 LEU B O 1
ATOM 2469 N N . SER B 1 121 ? 11.25 20.906 7.723 1 53.03 121 SER B N 1
ATOM 2470 C CA . SER B 1 121 ? 12.484 20.25 7.324 1 53.03 121 SER B CA 1
ATOM 2471 C C . SER B 1 121 ? 13.711 20.984 7.859 1 53.03 121 SER B C 1
ATOM 2473 O O . SER B 1 121 ? 13.68 22.219 8.008 1 53.03 121 SER B O 1
ATOM 2475 N N . GLY B 1 122 ? 14.578 20.391 8.805 1 51.56 122 GLY B N 1
ATOM 2476 C CA . GLY B 1 122 ? 15.82 21.031 9.18 1 51.56 122 GLY B CA 1
ATOM 2477 C C . GLY B 1 122 ? 15.961 21.234 10.68 1 51.56 122 GLY B C 1
ATOM 2478 O O . GLY B 1 122 ? 16.516 22.25 11.125 1 51.56 122 GLY B O 1
ATOM 2479 N N . CYS B 1 123 ? 15.102 20.453 11.375 1 54.62 123 CYS B N 1
ATOM 2480 C CA . CYS B 1 123 ? 15.461 20.641 12.773 1 54.62 123 CYS B CA 1
ATOM 2481 C C . CYS B 1 123 ? 16.953 20.453 12.984 1 54.62 123 CYS B C 1
ATOM 2483 O O . CYS B 1 123 ? 17.484 19.344 12.797 1 54.62 123 CYS B O 1
ATOM 2485 N N . LYS B 1 124 ? 17.562 21.328 12.273 1 54.28 124 LYS B N 1
ATOM 2486 C CA . LYS B 1 124 ? 19.016 21.406 12.375 1 54.28 124 LYS B CA 1
ATOM 2487 C C . LYS B 1 124 ? 19.484 21.109 13.789 1 54.28 124 LYS B C 1
ATOM 2489 O O . LYS B 1 124 ? 20.172 21.922 14.414 1 54.28 124 LYS B O 1
ATOM 2494 N N . GLY B 1 125 ? 19.031 19.922 14.258 1 58.31 125 GLY B N 1
ATOM 2495 C CA . GLY B 1 125 ? 19.531 19.578 15.57 1 58.31 125 GLY B CA 1
ATOM 2496 C C . GLY B 1 125 ? 18.688 20.109 16.703 1 58.31 125 GLY B C 1
ATOM 2497 O O . GLY B 1 125 ? 18.984 19.906 17.875 1 58.31 125 GLY B O 1
ATOM 2498 N N . ARG B 1 126 ? 17.75 20.688 16.312 1 66 126 ARG B N 1
ATOM 2499 C CA . ARG B 1 126 ? 16.875 21.172 17.375 1 66 126 ARG B CA 1
ATOM 2500 C C . ARG B 1 126 ? 15.953 20.062 17.875 1 66 126 ARG B C 1
ATOM 2502 O O . ARG B 1 126 ? 15.633 19.141 17.141 1 66 126 ARG B O 1
ATOM 2509 N N . ALA B 1 127 ? 15.656 20.203 19.156 1 79.44 127 ALA B N 1
ATOM 2510 C CA . ALA B 1 127 ? 14.727 19.281 19.781 1 79.44 127 ALA B CA 1
ATOM 2511 C C . ALA B 1 127 ? 13.328 19.406 19.188 1 79.44 127 ALA B C 1
ATOM 2513 O O . ALA B 1 127 ? 12.914 20.5 18.812 1 79.44 127 ALA B O 1
ATOM 2514 N N . TRP B 1 128 ? 12.719 18.266 19 1 85.38 128 TRP B N 1
ATOM 2515 C CA . TRP B 1 128 ? 11.328 18.266 18.578 1 85.38 128 TRP B CA 1
ATOM 2516 C C . TRP B 1 128 ? 10.453 19.031 19.562 1 85.38 128 TRP B C 1
ATOM 2518 O O . TRP B 1 128 ? 10.727 19.031 20.766 1 85.38 128 TRP B O 1
ATOM 2528 N N . ARG B 1 129 ? 9.5 19.75 19.031 1 86.69 129 ARG B N 1
ATOM 2529 C CA . ARG B 1 129 ? 8.508 20.344 19.922 1 86.69 129 ARG B CA 1
ATOM 2530 C C . ARG B 1 129 ? 7.766 19.266 20.703 1 86.69 129 ARG B C 1
ATOM 2532 O O . ARG B 1 129 ? 7.621 18.125 20.234 1 86.69 129 ARG B O 1
ATOM 2539 N N . PRO B 1 130 ? 7.32 19.641 21.906 1 88.31 130 PRO B N 1
ATOM 2540 C CA . PRO B 1 130 ? 6.777 18.609 22.797 1 88.31 130 PRO B CA 1
ATOM 2541 C C . PRO B 1 130 ? 5.305 18.312 22.531 1 88.31 130 PRO B C 1
ATOM 2543 O O . PRO B 1 130 ? 4.461 18.484 23.406 1 88.31 130 PRO B O 1
ATOM 2546 N N . TYR B 1 131 ? 4.973 17.812 21.438 1 89.5 131 TYR B N 1
ATOM 2547 C CA . TYR B 1 131 ? 3.639 17.312 21.125 1 89.5 131 TYR B CA 1
ATOM 2548 C C . TYR B 1 131 ? 3.42 15.93 21.734 1 89.5 131 TYR B C 1
ATOM 2550 O O . TYR B 1 131 ? 4.285 15.062 21.625 1 89.5 131 TYR B O 1
ATOM 2558 N N . SER B 1 132 ? 2.273 15.812 22.391 1 94.75 132 SER B N 1
ATOM 2559 C CA . SER B 1 132 ? 1.922 14.469 22.828 1 94.75 132 SER B CA 1
ATOM 2560 C C . SER B 1 132 ? 1.034 13.766 21.812 1 94.75 132 SER B C 1
ATOM 2562 O O . SER B 1 132 ? 0.245 14.414 21.125 1 94.75 132 SER B O 1
ATOM 2564 N N . LEU B 1 133 ? 1.187 12.453 21.75 1 95.06 133 LEU B N 1
ATOM 2565 C CA . LEU B 1 133 ? 0.324 11.664 20.875 1 95.06 133 LEU B CA 1
ATOM 2566 C C . LEU B 1 133 ? -1.144 11.852 21.25 1 95.06 133 LEU B C 1
ATOM 2568 O O . LEU B 1 133 ? -2.01 11.883 20.375 1 95.06 133 LEU B O 1
ATOM 2572 N N . GLN B 1 134 ? -1.366 12 22.516 1 96.12 134 GLN B N 1
ATOM 2573 C CA . GLN B 1 134 ? -2.734 12.195 23 1 96.12 134 GLN B CA 1
ATOM 2574 C C . GLN B 1 134 ? -3.312 13.508 22.484 1 96.12 134 GLN B C 1
ATOM 2576 O O . GLN B 1 134 ? -4.465 13.555 22.047 1 96.12 134 GLN B O 1
ATOM 2581 N N . ASP B 1 135 ? -2.584 14.516 22.516 1 95.75 135 ASP B N 1
ATOM 2582 C CA . ASP B 1 135 ? -3.059 15.812 22.047 1 95.75 135 ASP B CA 1
ATOM 2583 C C . ASP B 1 135 ? -3.332 15.797 20.547 1 95.75 135 ASP B C 1
ATOM 2585 O O . ASP B 1 135 ? -4.352 16.312 20.078 1 95.75 135 ASP B O 1
ATOM 2589 N N . LEU B 1 136 ? -2.424 15.234 19.828 1 96.5 136 LEU B N 1
ATOM 2590 C CA . LEU B 1 136 ? -2.598 15.156 18.375 1 96.5 136 LEU B CA 1
ATOM 2591 C C . LEU B 1 136 ? -3.807 14.305 18.016 1 96.5 136 LEU B C 1
ATOM 2593 O O . LEU B 1 136 ? -4.562 14.633 17.109 1 96.5 136 LEU B O 1
ATOM 2597 N N . ARG B 1 137 ? -3.955 13.211 18.734 1 96.81 137 ARG B N 1
ATOM 2598 C CA . ARG B 1 137 ? -5.117 12.352 18.547 1 96.81 137 ARG B CA 1
ATOM 2599 C C . ARG B 1 137 ? -6.414 13.125 18.766 1 96.81 137 ARG B C 1
ATOM 2601 O O . ARG B 1 137 ? -7.336 13.047 17.953 1 96.81 137 ARG B O 1
ATOM 2608 N N . LEU B 1 138 ? -6.465 13.875 19.812 1 97.19 138 LEU B N 1
ATOM 2609 C CA . LEU B 1 138 ? -7.664 14.641 20.125 1 97.19 138 LEU B CA 1
ATOM 2610 C C . LEU B 1 138 ? -7.926 15.711 19.078 1 97.19 138 LEU B C 1
ATOM 2612 O O . LEU B 1 138 ? -9.07 15.961 18.703 1 97.19 138 LEU B O 1
ATOM 2616 N N . GLN B 1 139 ? -6.879 16.344 18.641 1 97.25 139 GLN B N 1
ATOM 2617 C CA . GLN B 1 139 ? -7.012 17.344 17.578 1 97.25 139 GLN B CA 1
ATOM 2618 C C . GLN B 1 139 ? -7.617 16.719 16.312 1 97.25 139 GLN B C 1
ATOM 2620 O O . GLN B 1 139 ? -8.516 17.297 15.703 1 97.25 139 GLN B O 1
ATOM 2625 N N . LEU B 1 140 ? -7.18 15.555 15.977 1 97.25 140 LEU B N 1
ATOM 2626 C CA . LEU B 1 140 ? -7.68 14.859 14.797 1 97.25 140 LEU B CA 1
ATOM 2627 C C . LEU B 1 140 ? -9.133 14.43 14.992 1 97.25 140 LEU B C 1
ATOM 2629 O O . LEU B 1 140 ? -9.938 14.531 14.07 1 97.25 140 LEU B O 1
ATOM 2633 N N . GLN B 1 141 ? -9.43 13.945 16.156 1 96.81 141 GLN B N 1
ATOM 2634 C CA . GLN B 1 141 ? -10.797 13.531 16.453 1 96.81 141 GLN B CA 1
ATOM 2635 C C . GLN B 1 141 ? -11.758 14.703 16.359 1 96.81 141 GLN B C 1
ATOM 2637 O O . GLN B 1 141 ? -12.852 14.578 15.797 1 96.81 141 GLN B O 1
ATOM 2642 N N . ASN B 1 142 ? -11.336 15.805 16.906 1 97.62 142 ASN B N 1
ATOM 2643 C CA . ASN B 1 142 ? -12.164 17 16.844 1 97.62 142 ASN B CA 1
ATOM 2644 C C . ASN B 1 142 ? -12.359 17.469 15.398 1 97.62 142 ASN B C 1
ATOM 2646 O O . ASN B 1 142 ? -13.461 17.844 15.008 1 97.62 142 ASN B O 1
ATOM 2650 N N . PHE B 1 143 ? -11.289 17.5 14.688 1 98 143 PHE B N 1
ATOM 2651 C CA . PHE B 1 143 ? -11.336 17.844 13.273 1 98 143 PHE B CA 1
ATOM 2652 C C . PHE B 1 143 ? -12.383 17.016 12.547 1 98 143 PHE B C 1
ATOM 2654 O O . PHE B 1 143 ? -13.219 17.562 11.82 1 98 143 PHE B O 1
ATOM 2661 N N . CYS B 1 144 ? -12.383 15.68 12.766 1 96.62 144 CYS B N 1
ATOM 2662 C CA . CYS B 1 144 ? -13.297 14.75 12.125 1 96.62 144 CYS B CA 1
ATOM 2663 C C . CYS B 1 144 ? -14.727 14.977 12.594 1 96.62 144 CYS B C 1
ATOM 2665 O O . CYS B 1 144 ? -15.664 14.984 11.789 1 96.62 144 CYS B O 1
ATOM 2667 N N . THR B 1 145 ? -14.875 15.18 13.859 1 97.19 145 THR B N 1
ATOM 2668 C CA . THR B 1 145 ? -16.203 15.352 14.453 1 97.19 145 THR B CA 1
ATOM 2669 C C . THR B 1 145 ? -16.875 16.609 13.922 1 97.19 145 THR B C 1
ATOM 2671 O O . THR B 1 145 ? -18.047 16.594 13.547 1 97.19 145 THR B O 1
ATOM 2674 N N . GLU B 1 146 ? -16.125 17.641 13.852 1 97.69 146 GLU B N 1
ATOM 2675 C CA . GLU B 1 146 ? -16.656 18.922 13.383 1 97.69 146 GLU B CA 1
ATOM 2676 C C . GLU B 1 146 ? -17.156 18.812 11.945 1 97.69 146 GLU B C 1
ATOM 2678 O O . GLU B 1 146 ? -18.062 19.531 11.539 1 97.69 146 GLU B O 1
ATOM 2683 N N . ARG B 1 147 ? -16.672 17.922 11.25 1 97.5 147 ARG B N 1
ATOM 2684 C CA . ARG B 1 147 ? -16.984 17.797 9.828 1 97.5 147 ARG B CA 1
ATOM 2685 C C . ARG B 1 147 ? -17.875 16.594 9.562 1 97.5 147 ARG B C 1
ATOM 2687 O O . ARG B 1 147 ? -18.188 16.297 8.406 1 97.5 147 ARG B O 1
ATOM 2694 N N . ASN B 1 148 ? -18.266 15.891 10.641 1 96.88 148 ASN B N 1
ATOM 2695 C CA . ASN B 1 148 ? -19.078 14.695 10.547 1 96.88 148 ASN B CA 1
ATOM 2696 C C . ASN B 1 148 ? -18.484 13.672 9.586 1 96.88 148 ASN B C 1
ATOM 2698 O O . ASN B 1 148 ? -19.188 13.195 8.68 1 96.88 148 ASN B O 1
ATOM 2702 N N . TRP B 1 149 ? -17.234 13.406 9.781 1 93.88 149 TRP B N 1
ATOM 2703 C CA . TRP B 1 149 ? -16.516 12.555 8.836 1 93.88 149 TRP B CA 1
ATOM 2704 C C . TRP B 1 149 ? -16.281 11.164 9.422 1 93.88 149 TRP B C 1
ATOM 2706 O O . TRP B 1 149 ? -15.68 10.305 8.773 1 93.88 149 TRP B O 1
ATOM 2716 N N . GLN B 1 150 ? -16.766 10.852 10.562 1 91.62 150 GLN B N 1
ATOM 2717 C CA . GLN B 1 150 ? -16.547 9.562 11.211 1 91.62 150 GLN B CA 1
ATOM 2718 C C . GLN B 1 150 ? -17.047 8.414 10.336 1 91.62 150 GLN B C 1
ATOM 2720 O O . GLN B 1 150 ? -16.422 7.348 10.289 1 91.62 150 GLN B O 1
ATOM 2725 N N . LYS B 1 151 ? -18.125 8.672 9.672 1 88.5 151 LYS B N 1
ATOM 2726 C CA . LYS B 1 151 ? -18.719 7.633 8.844 1 88.5 151 LYS B CA 1
ATOM 2727 C C . LYS B 1 151 ? -17.797 7.246 7.695 1 88.5 151 LYS B C 1
ATOM 2729 O O . LYS B 1 151 ? -17.891 6.145 7.152 1 88.5 151 LYS B O 1
ATOM 2734 N N . PHE B 1 152 ? -16.844 8.148 7.305 1 88 152 PHE B N 1
ATOM 2735 C CA . PHE B 1 152 ? -15.93 7.883 6.203 1 88 152 PHE B CA 1
ATOM 2736 C C . PHE B 1 152 ? -14.633 7.266 6.711 1 88 152 PHE B C 1
ATOM 2738 O O . PHE B 1 152 ? -13.859 6.707 5.934 1 88 152 PHE B O 1
ATOM 2745 N N . HIS B 1 153 ? -14.445 7.375 7.98 1 89.12 153 HIS B N 1
ATOM 2746 C CA . HIS B 1 153 ? -13.172 6.953 8.555 1 89.12 153 HIS B CA 1
ATOM 2747 C C . HIS B 1 153 ? -13.281 5.562 9.164 1 89.12 153 HIS B C 1
ATOM 2749 O O . HIS B 1 153 ? -12.93 5.367 10.336 1 89.12 153 HIS B O 1
ATOM 2755 N N . THR B 1 154 ? -13.656 4.637 8.289 1 89.25 154 THR B N 1
ATOM 2756 C CA . THR B 1 154 ? -13.609 3.234 8.695 1 89.25 154 THR B CA 1
ATOM 2757 C C . THR B 1 154 ? -12.18 2.703 8.641 1 89.25 154 THR B C 1
ATOM 2759 O O . THR B 1 154 ? -11.344 3.234 7.914 1 89.25 154 THR B O 1
ATOM 2762 N N . PRO B 1 155 ? -11.898 1.661 9.469 1 91.56 155 PRO B N 1
ATOM 2763 C CA . PRO B 1 155 ? -10.531 1.129 9.477 1 91.56 155 PRO B CA 1
ATOM 2764 C C . PRO B 1 155 ? -10.031 0.762 8.086 1 91.56 155 PRO B C 1
ATOM 2766 O O . PRO B 1 155 ? -8.883 1.06 7.738 1 91.56 155 PRO B O 1
ATOM 2769 N N . ARG B 1 156 ? -10.828 0.241 7.305 1 90.75 156 ARG B N 1
ATOM 2770 C CA . ARG B 1 156 ? -10.438 -0.166 5.961 1 90.75 156 ARG B CA 1
ATOM 2771 C C . ARG B 1 156 ? -10.156 1.048 5.082 1 90.75 156 ARG B C 1
ATOM 2773 O O . ARG B 1 156 ? -9.188 1.061 4.324 1 90.75 156 ARG B O 1
ATOM 2780 N N . ASN B 1 157 ? -11 2.037 5.168 1 90.88 157 ASN B N 1
ATOM 2781 C CA . ASN B 1 157 ? -10.797 3.256 4.395 1 90.88 157 ASN B CA 1
ATOM 2782 C C . ASN B 1 157 ? -9.516 3.977 4.809 1 90.88 157 ASN B C 1
ATOM 2784 O O . ASN B 1 157 ? -8.781 4.496 3.961 1 90.88 157 ASN B O 1
ATOM 2788 N N . ILE B 1 158 ? -9.336 4.02 6.047 1 93.38 158 ILE B N 1
ATOM 2789 C CA . ILE B 1 158 ? -8.141 4.695 6.547 1 93.38 158 ILE B CA 1
ATOM 2790 C C . ILE B 1 158 ? -6.891 3.934 6.102 1 93.38 158 ILE B C 1
ATOM 2792 O O . ILE B 1 158 ? -5.863 4.543 5.785 1 93.38 158 ILE B O 1
ATOM 2796 N N . CYS B 1 159 ? -7.031 2.611 6.109 1 95.25 159 CYS B N 1
ATOM 2797 C CA . CYS B 1 159 ? -5.91 1.816 5.613 1 95.25 159 CYS B CA 1
ATOM 2798 C C . CYS B 1 159 ? -5.605 2.15 4.16 1 95.25 159 CYS B C 1
ATOM 2800 O O . CYS B 1 159 ? -4.445 2.326 3.787 1 95.25 159 CYS B O 1
ATOM 2802 N N . LEU B 1 160 ? -6.621 2.246 3.346 1 94.25 160 LEU B N 1
ATOM 2803 C CA . LEU B 1 160 ? -6.441 2.611 1.944 1 94.25 160 LEU B CA 1
ATOM 2804 C C . LEU B 1 160 ? -5.809 3.992 1.819 1 94.25 160 LEU B C 1
ATOM 2806 O O . LEU B 1 160 ? -4.918 4.199 0.992 1 94.25 160 LEU B O 1
ATOM 2810 N N . ALA B 1 161 ? -6.254 4.934 2.605 1 95.06 161 ALA B N 1
ATOM 2811 C CA . ALA B 1 161 ? -5.688 6.277 2.596 1 95.06 161 ALA B CA 1
ATOM 2812 C C . ALA B 1 161 ? -4.211 6.254 2.992 1 95.06 161 ALA B C 1
ATOM 2814 O O . ALA B 1 161 ? -3.391 6.957 2.4 1 95.06 161 ALA B O 1
ATOM 2815 N N . LEU B 1 162 ? -3.945 5.453 4.023 1 97.38 162 LEU B N 1
ATOM 2816 C CA . LEU B 1 162 ? -2.572 5.301 4.488 1 97.38 162 LEU B CA 1
ATOM 2817 C C . LEU B 1 162 ? -1.674 4.785 3.367 1 97.38 162 LEU B C 1
ATOM 2819 O O . LEU B 1 162 ? -0.547 5.258 3.201 1 97.38 162 LEU B O 1
ATOM 2823 N N . MET B 1 163 ? -2.15 3.891 2.602 1 97.31 163 MET B N 1
ATOM 2824 C CA . MET B 1 163 ? -1.392 3.348 1.478 1 97.31 163 MET B CA 1
ATOM 2825 C C . MET B 1 163 ? -1.13 4.422 0.428 1 97.31 163 MET B C 1
ATOM 2827 O O . MET B 1 163 ? -0.066 4.441 -0.193 1 97.31 163 MET B O 1
ATOM 2831 N N . GLY B 1 164 ? -2.092 5.191 0.209 1 97.31 164 GLY B N 1
ATOM 2832 C CA . GLY B 1 164 ? -1.876 6.336 -0.664 1 97.31 164 GLY B CA 1
ATOM 2833 C C . GLY B 1 164 ? -0.753 7.242 -0.196 1 97.31 164 GLY B C 1
ATOM 2834 O O . GLY B 1 164 ? 0.081 7.668 -0.997 1 97.31 164 GLY B O 1
ATOM 2835 N N . GLU B 1 165 ? -0.74 7.477 1.104 1 97.5 165 GLU B N 1
ATOM 2836 C CA . GLU B 1 165 ? 0.305 8.328 1.667 1 97.5 165 GLU B CA 1
ATOM 2837 C C . GLU B 1 165 ? 1.677 7.676 1.54 1 97.5 165 GLU B C 1
ATOM 2839 O O . GLU B 1 165 ? 2.66 8.344 1.208 1 97.5 165 GLU B O 1
ATOM 2844 N N . THR B 1 166 ? 1.72 6.387 1.826 1 98.06 166 THR B N 1
ATOM 2845 C CA . THR B 1 166 ? 3.008 5.711 1.708 1 98.06 166 THR B CA 1
ATOM 2846 C C . THR B 1 166 ? 3.449 5.641 0.249 1 98.06 166 THR B C 1
ATOM 2848 O O . THR B 1 166 ? 4.645 5.656 -0.044 1 98.06 166 THR B O 1
ATOM 2851 N N . GLY B 1 167 ? 2.484 5.566 -0.665 1 97.94 167 GLY B N 1
ATOM 2852 C CA . GLY B 1 167 ? 2.811 5.68 -2.078 1 97.94 167 GLY B CA 1
ATOM 2853 C C . GLY B 1 167 ? 3.441 7.008 -2.439 1 97.94 167 GLY B C 1
ATOM 2854 O O . GLY B 1 167 ? 4.398 7.059 -3.219 1 97.94 167 GLY B O 1
ATOM 2855 N N . GLU B 1 168 ? 2.906 8.078 -1.91 1 96.56 168 GLU B N 1
ATOM 2856 C CA . GLU B 1 168 ? 3.48 9.406 -2.137 1 96.56 168 GLU B CA 1
ATOM 2857 C C . GLU B 1 168 ? 4.887 9.5 -1.554 1 96.56 168 GLU B C 1
ATOM 2859 O O . GLU B 1 168 ? 5.766 10.133 -2.143 1 96.56 168 GLU B O 1
ATOM 2864 N N . LEU B 1 169 ? 5.047 8.93 -0.379 1 96.5 169 LEU B N 1
ATOM 2865 C CA . LEU B 1 169 ? 6.379 8.867 0.213 1 96.5 169 LEU B CA 1
ATOM 2866 C C . LEU B 1 169 ? 7.359 8.164 -0.719 1 96.5 169 LEU B C 1
ATOM 2868 O O . LEU B 1 169 ? 8.469 8.656 -0.947 1 96.5 169 LEU B O 1
ATOM 2872 N N . SER B 1 170 ? 6.969 7.027 -1.242 1 97.44 170 SER B N 1
ATOM 2873 C CA . SER B 1 170 ? 7.793 6.281 -2.184 1 97.44 170 SER B CA 1
ATOM 2874 C C . SER B 1 170 ? 8.102 7.105 -3.426 1 97.44 170 SER B C 1
ATOM 2876 O O . SER B 1 170 ? 9.211 7.039 -3.963 1 97.44 170 SER B O 1
ATOM 2878 N N . GLU B 1 171 ? 7.152 7.855 -3.877 1 96.19 171 GLU B N 1
ATOM 2879 C CA . GLU B 1 171 ? 7.336 8.719 -5.039 1 96.19 171 GLU B CA 1
ATOM 2880 C C . GLU B 1 171 ? 8.445 9.742 -4.797 1 96.19 171 GLU B C 1
ATOM 2882 O O . GLU B 1 171 ? 9.234 10.039 -5.699 1 96.19 171 GLU B O 1
ATOM 2887 N N . LEU B 1 172 ? 8.508 10.266 -3.621 1 94.25 172 LEU B N 1
ATOM 2888 C CA . LEU B 1 172 ? 9.523 11.266 -3.293 1 94.25 172 LEU B CA 1
ATOM 2889 C C . LEU B 1 172 ? 10.922 10.648 -3.322 1 94.25 172 LEU B C 1
ATOM 2891 O O . LEU B 1 172 ? 11.883 11.305 -3.73 1 94.25 172 LEU B O 1
ATOM 2895 N N . PHE B 1 173 ? 10.992 9.422 -2.955 1 93.44 173 PHE B N 1
ATOM 2896 C CA . PHE B 1 173 ? 12.305 8.812 -2.787 1 93.44 173 PHE B CA 1
ATOM 2897 C C . PHE B 1 173 ? 12.719 8.062 -4.047 1 93.44 173 PHE B C 1
ATOM 2899 O O . PHE B 1 173 ? 13.898 7.75 -4.234 1 93.44 173 PHE B O 1
ATOM 2906 N N . GLN B 1 174 ? 11.797 7.762 -4.945 1 88.56 174 GLN B N 1
ATOM 2907 C CA . GLN B 1 174 ? 12.055 6.859 -6.066 1 88.56 174 GLN B CA 1
ATOM 2908 C C . GLN B 1 174 ? 13.086 7.449 -7.023 1 88.56 174 GLN B C 1
ATOM 2910 O O . GLN B 1 174 ? 13.773 6.711 -7.73 1 88.56 174 GLN B O 1
ATOM 2915 N N . PHE B 1 175 ? 13.188 8.758 -7.047 1 82.88 175 PHE B N 1
ATOM 2916 C CA . PHE B 1 175 ? 14.07 9.375 -8.031 1 82.88 175 PHE B CA 1
ATOM 2917 C C . PHE B 1 175 ? 15.375 9.828 -7.391 1 82.88 175 PHE B C 1
ATOM 2919 O O . PHE B 1 175 ? 16.203 10.453 -8.047 1 82.88 175 PHE B O 1
ATOM 2926 N N . LYS B 1 176 ? 15.516 9.594 -6.137 1 86.19 176 LYS B N 1
ATOM 2927 C CA . LYS B 1 176 ? 16.703 10.055 -5.422 1 86.19 176 LYS B CA 1
ATOM 2928 C C . LYS B 1 176 ? 17.75 8.953 -5.324 1 86.19 176 LYS B C 1
ATOM 2930 O O . LYS B 1 176 ? 17.422 7.801 -5.031 1 86.19 176 LYS B O 1
ATOM 2935 N N . ASP B 1 177 ? 18.969 9.391 -5.586 1 81.5 177 ASP B N 1
ATOM 2936 C CA . ASP B 1 177 ? 20.062 8.445 -5.445 1 81.5 177 ASP B CA 1
ATOM 2937 C C . ASP B 1 177 ? 20.297 8.094 -3.98 1 81.5 177 ASP B C 1
ATOM 2939 O O . ASP B 1 177 ? 20.078 8.922 -3.096 1 81.5 177 ASP B O 1
ATOM 2943 N N . GLU B 1 178 ? 20.781 6.977 -3.801 1 78.62 178 GLU B N 1
ATOM 2944 C CA . GLU B 1 178 ? 21.016 6.504 -2.439 1 78.62 178 GLU B CA 1
ATOM 2945 C C . GLU B 1 178 ? 21.953 7.438 -1.679 1 78.62 178 GLU B C 1
ATOM 2947 O O . GLU B 1 178 ? 21.766 7.676 -0.484 1 78.62 178 GLU B O 1
ATOM 2952 N N . ASP B 1 179 ? 22.859 7.93 -2.393 1 81.12 179 ASP B N 1
ATOM 2953 C CA . ASP B 1 179 ? 23.875 8.781 -1.762 1 81.12 179 ASP B CA 1
ATOM 2954 C C . ASP B 1 179 ? 23.266 10.117 -1.343 1 81.12 179 ASP B C 1
ATOM 2956 O O . ASP B 1 179 ? 23.812 10.812 -0.483 1 81.12 179 ASP B O 1
ATOM 2960 N N . THR B 1 180 ? 22.141 10.375 -1.96 1 85.56 180 THR B N 1
ATOM 2961 C CA . THR B 1 180 ? 21.516 11.664 -1.643 1 85.56 180 THR B CA 1
ATOM 2962 C C . THR B 1 180 ? 20.516 11.508 -0.509 1 85.56 180 THR B C 1
ATOM 2964 O O . THR B 1 180 ? 20.016 12.5 0.026 1 85.56 180 THR B O 1
ATOM 2967 N N . CYS B 1 181 ? 20.281 10.266 -0.136 1 87.06 181 CYS B N 1
ATOM 2968 C CA . CYS B 1 181 ? 19.281 10 0.898 1 87.06 181 CYS B CA 1
ATOM 2969 C C . CYS B 1 181 ? 19.953 9.688 2.232 1 87.06 181 CYS B C 1
ATOM 2971 O O . CYS B 1 181 ? 19.531 8.773 2.943 1 87.06 181 CYS B O 1
ATOM 2973 N N . CYS B 1 182 ? 20.953 10.453 2.525 1 83.94 182 CYS B N 1
ATOM 2974 C CA . CYS B 1 182 ? 21.656 10.297 3.799 1 83.94 182 CYS B CA 1
ATOM 2975 C C . CYS B 1 182 ? 20.953 11.078 4.902 1 83.94 182 CYS B C 1
ATOM 2977 O O . CYS B 1 182 ? 20.016 11.836 4.633 1 83.94 182 CYS B O 1
ATOM 2979 N N . GLN B 1 183 ? 21.406 10.836 6.113 1 84.5 183 GLN B N 1
ATOM 2980 C CA . GLN B 1 183 ? 20.797 11.469 7.277 1 84.5 183 GLN B CA 1
ATOM 2981 C C . GLN B 1 183 ? 20.719 12.984 7.105 1 84.5 183 GLN B C 1
ATOM 2983 O O . GLN B 1 183 ? 21.719 13.617 6.727 1 84.5 183 GLN B O 1
ATOM 2988 N N . GLY B 1 184 ? 19.531 13.461 7.367 1 84.75 184 GLY B N 1
ATOM 2989 C CA . GLY B 1 184 ? 19.297 14.891 7.277 1 84.75 184 GLY B CA 1
ATOM 2990 C C . GLY B 1 184 ? 18.969 15.359 5.867 1 84.75 184 GLY B C 1
ATOM 2991 O O . GLY B 1 184 ? 18.531 16.484 5.668 1 84.75 184 GLY B O 1
ATOM 2992 N N . LEU B 1 185 ? 19.297 14.594 4.859 1 88.44 185 LEU B N 1
ATOM 2993 C CA . LEU B 1 185 ? 18.984 14.828 3.453 1 88.44 185 LEU B CA 1
ATOM 2994 C C . LEU B 1 185 ? 19.594 16.141 2.979 1 88.44 185 LEU B C 1
ATOM 2996 O O . LEU B 1 185 ? 18.906 16.984 2.395 1 88.44 185 LEU B O 1
ATOM 3000 N N . PRO B 1 186 ? 20.812 16.328 3.211 1 86.62 186 PRO B N 1
ATOM 3001 C CA . PRO B 1 186 ? 21.422 17.625 2.889 1 86.62 186 PRO B CA 1
ATOM 3002 C C . PRO B 1 186 ? 21.391 17.938 1.394 1 86.62 186 PRO B C 1
ATOM 3004 O O . PRO B 1 186 ? 21.422 19.109 1.001 1 86.62 186 PRO B O 1
ATOM 3007 N N . ALA B 1 187 ? 21.297 16.906 0.518 1 89.12 187 ALA B N 1
ATOM 3008 C CA . ALA B 1 187 ? 21.328 17.094 -0.93 1 89.12 187 ALA B CA 1
ATOM 3009 C C . ALA B 1 187 ? 19.938 17.438 -1.476 1 89.12 187 ALA B C 1
ATOM 3011 O O . ALA B 1 187 ? 19.797 17.75 -2.658 1 89.12 187 ALA B O 1
ATOM 3012 N N . TRP B 1 188 ? 18.922 17.406 -0.633 1 89.5 188 TRP B N 1
ATOM 3013 C CA . TRP B 1 188 ? 17.562 17.656 -1.088 1 89.5 188 TRP B CA 1
ATOM 3014 C C . TRP B 1 188 ? 17.25 19.156 -1.111 1 89.5 188 TRP B C 1
ATOM 3016 O O . TRP B 1 188 ? 17.688 19.891 -0.226 1 89.5 188 TRP B O 1
ATOM 3026 N N . SER B 1 189 ? 16.438 19.531 -2.109 1 86.94 189 SER B N 1
ATOM 3027 C CA . SER B 1 189 ? 15.992 20.922 -2.17 1 86.94 189 SER B CA 1
ATOM 3028 C C . SER B 1 189 ? 15.023 21.234 -1.038 1 86.94 189 SER B C 1
ATOM 3030 O O . SER B 1 189 ? 14.438 20.328 -0.44 1 86.94 189 SER B O 1
ATOM 3032 N N . ARG B 1 190 ? 14.867 22.469 -0.771 1 83.81 190 ARG B N 1
ATOM 3033 C CA . ARG B 1 190 ? 13.906 22.891 0.236 1 83.81 190 ARG B CA 1
ATOM 3034 C C . ARG B 1 190 ? 12.492 22.469 -0.135 1 83.81 190 ARG B C 1
ATOM 3036 O O . ARG B 1 190 ? 11.727 22.016 0.724 1 83.81 190 ARG B O 1
ATOM 3043 N N . ASP B 1 191 ? 12.156 22.547 -1.388 1 84.62 191 ASP B N 1
ATOM 3044 C CA . ASP B 1 191 ? 10.836 22.141 -1.867 1 84.62 191 ASP B CA 1
ATOM 3045 C C . ASP B 1 191 ? 10.602 20.656 -1.644 1 84.62 191 ASP B C 1
ATOM 3047 O O . ASP B 1 191 ? 9.516 20.25 -1.232 1 84.62 191 ASP B O 1
ATOM 3051 N N . ASP B 1 192 ? 11.617 19.906 -1.875 1 87.38 192 ASP B N 1
ATOM 3052 C CA . ASP B 1 192 ? 11.5 18.469 -1.676 1 87.38 192 ASP B CA 1
ATOM 3053 C C . ASP B 1 192 ? 11.305 18.141 -0.199 1 87.38 192 ASP B C 1
ATOM 3055 O O . ASP B 1 192 ? 10.5 17.266 0.145 1 87.38 192 ASP B O 1
ATOM 3059 N N . ARG B 1 193 ? 11.984 18.781 0.59 1 87.56 193 ARG B N 1
ATOM 3060 C CA . ARG B 1 193 ? 11.891 18.547 2.025 1 87.56 193 ARG B CA 1
ATOM 3061 C C . ARG B 1 193 ? 10.531 18.969 2.564 1 87.56 193 ARG B C 1
ATOM 3063 O O . ARG B 1 193 ? 9.977 18.312 3.451 1 87.56 193 ARG B O 1
ATOM 3070 N N . ASP B 1 194 ? 10.086 20.016 2.068 1 85.44 194 ASP B N 1
ATOM 3071 C CA . ASP B 1 194 ? 8.75 20.469 2.449 1 85.44 194 ASP B CA 1
ATOM 3072 C C . ASP B 1 194 ? 7.688 19.438 2.051 1 85.44 194 ASP B C 1
ATOM 3074 O O . ASP B 1 194 ? 6.793 19.125 2.838 1 85.44 194 ASP B O 1
ATOM 3078 N N . LYS B 1 195 ? 7.789 18.969 0.892 1 89.12 195 LYS B N 1
ATOM 3079 C CA . LYS B 1 195 ? 6.859 17.938 0.439 1 89.12 195 LYS B CA 1
ATOM 3080 C C . LYS B 1 195 ? 6.945 16.688 1.322 1 89.12 195 LYS B C 1
ATOM 3082 O O . LYS B 1 195 ? 5.922 16.094 1.658 1 89.12 195 LYS B O 1
ATOM 3087 N N . LEU B 1 196 ? 8.156 16.375 1.626 1 92.25 196 LEU B N 1
ATOM 3088 C CA . LEU B 1 196 ? 8.367 15.227 2.496 1 92.25 196 LEU B CA 1
ATOM 3089 C C . LEU B 1 196 ? 7.664 15.422 3.836 1 92.25 196 LEU B C 1
ATOM 3091 O O . LEU B 1 196 ? 6.992 14.516 4.328 1 92.25 196 LEU B O 1
ATOM 3095 N N . SER B 1 197 ? 7.746 16.578 4.367 1 89.19 197 SER B N 1
ATOM 3096 C CA . SER B 1 197 ? 7.148 16.859 5.668 1 89.19 197 SER B CA 1
ATOM 3097 C C . SER B 1 197 ? 5.625 16.844 5.598 1 89.19 197 SER B C 1
ATOM 3099 O O . SER B 1 197 ? 4.957 16.516 6.582 1 89.19 197 SER B O 1
ATOM 3101 N N . GLN B 1 198 ? 5.121 17.141 4.461 1 89.44 198 GLN B N 1
ATOM 3102 C CA . GLN B 1 198 ? 3.674 17.188 4.273 1 89.44 198 GLN B CA 1
ATOM 3103 C C . GLN B 1 198 ? 3.096 15.773 4.188 1 89.44 198 GLN B C 1
ATOM 3105 O O . GLN B 1 198 ? 1.951 15.539 4.578 1 89.44 198 GLN B O 1
ATOM 3110 N N . VAL B 1 199 ? 3.918 14.961 3.668 1 92 199 VAL B N 1
ATOM 3111 C CA . VAL B 1 199 ? 3.439 13.586 3.521 1 92 199 VAL B CA 1
ATOM 3112 C C . VAL B 1 199 ? 3.404 12.906 4.887 1 92 199 VAL B C 1
ATOM 3114 O O . VAL B 1 199 ? 2.438 12.219 5.219 1 92 199 VAL B O 1
#

Secondary structure (DSSP, 8-state):
---HHHHHHHHHHHHHHHHHHHHTS-S---TT-TTS-HHHHHHHHHHHHHHHHHHHHHHHHHTB-HHHHHHHHHHHHHHHS-HHHHTT----GGGGHHHH---TT-------SSSTT--SB---SPPPP---HHHHHHHHHHHHHHTT-GGG--HHHHHHHHHHHHHHHHHHHHTS-GGGS-TT-TTS-HHHHHHHHH-/---HHHHHHHHHHHHHHHHHHHHTS-TT--TT-TTS-HHHHHHHHHHHHHHHHHHHHHHHHHTB-HHHHHHHHHHHHHHHS-HHHHTT----GGGGHHHH---TT-------SSSTT--SB---SPPPP---HHHHHHHHHHHHHHTT-GGG--HHHHHHHHHHHHHHHHHHHHTS-GGGS-TT-TTS-HHHHHHHHH-

Foldseek 3Di:
DDFLVNLLVQLLVLLVQLLVLPVPDDPFQAPVRPVDDPVSVVSNVVSVVSNVVSVVVNCQQQVAQQLLLLVLLLVLVCLLDPQVPQAPHPDGSQVVCVPSVDHVPDDRDSDDDDPPPPQSQPCVPPDRDDDDPVVSVVSVVVSCVSRVNVVCPGPNNVSVVVSVVSVQLCVLPVPDDSVQRGGSSPVDDSVSSNSNSND/DDFLVNLLVQLLVLLVQLLVLPVPDDPQQAPVRPVDDPVSVVSNVVSVVSNVVSVVVNCQQQVFQQLLLLVLLLVLVCLLDPQVPQAPHPDGSQVVCVPSVDHVPDDRDSDDDDPPPPQSQPCVVPDRDDDDPVVSVVSVVVSCVSRVNVVCPGPNNVSVVVSVVSVVLCVLPVPDDSVQRGGSSPVDDSVSSNSNSND

Solvent-accessible surface area (backbone atoms only — not comparable to full-atom values): 21653 Å² total; per-residue (Å²): 129,86,43,45,64,38,34,52,27,42,30,41,18,27,50,7,54,45,30,42,65,50,34,76,45,68,77,76,43,50,83,86,42,79,87,52,52,70,72,56,47,49,50,47,53,52,29,53,51,50,27,52,51,34,48,53,51,35,26,58,37,45,18,32,36,60,56,59,31,52,52,41,48,53,54,50,44,44,58,51,49,39,40,90,77,38,51,66,54,83,71,57,47,54,80,40,24,90,80,60,66,41,44,85,85,52,88,82,79,67,68,65,75,89,65,85,74,55,46,45,43,54,43,78,78,53,79,65,72,91,64,49,70,66,57,52,50,49,52,51,49,49,57,35,56,62,19,50,38,64,87,65,60,31,58,55,31,47,50,27,41,48,40,20,42,51,6,53,51,25,51,67,49,39,80,52,54,74,84,46,38,42,78,49,30,81,75,52,52,70,68,55,37,47,52,56,48,70,93,129,87,41,46,65,38,33,52,28,42,29,42,18,26,51,7,53,45,30,42,65,50,32,75,45,69,76,74,42,48,82,87,42,80,89,51,51,71,71,55,48,50,50,48,55,51,29,51,51,50,26,52,50,35,49,52,51,33,26,58,36,45,20,31,37,58,56,58,30,53,52,40,48,52,55,48,46,45,58,52,48,38,43,88,78,39,51,66,52,83,72,57,47,54,80,42,24,90,81,59,67,40,42,85,85,53,86,81,79,67,70,66,74,90,62,84,74,54,47,44,42,53,43,78,77,54,79,65,72,91,64,48,73,67,56,53,50,50,52,51,51,48,58,33,57,62,20,51,39,63,88,67,60,30,58,57,33,47,49,28,42,49,40,18,44,51,5,52,52,25,50,67,51,40,82,52,53,74,85,44,39,41,78,51,30,80,74,51,51,72,67,56,37,48,51,56,45,71,94

InterPro domains:
  IPR052555 dCTP Pyrophosphatase [PTHR46523] (131-198)

Organism: Ectocarpus siliculosus (NCBI:txid2880)

Radius of gyration: 22.24 Å; Cα contacts (8 Å, |Δi|>4): 505; chains: 2; bounding box: 46×68×48 Å

pLDDT: mean 88.25, std 12.38, range [43.12, 98.62]